Protein AF-0000000080190687 (afdb_homodimer)

InterPro domains:
  IPR006357 HAD-superfamily hydrolase, subfamily IIA [PF13344] (7-103)
  IPR006357 HAD-superfamily hydrolase, subfamily IIA [TIGR01460] (7-230)
  IPR023214 HAD superfamily [G3DSA:3.40.50.1000] (7-250)
  IPR023214 HAD superfamily [G3DSA:3.40.50.1000] (83-181)
  IPR036412 HAD-like superfamily [SSF56784] (1-258)

Nearest PDB structures (foldseek):
  3qgm-assembly1_B  TM=9.287E-01  e=2.758E-26  Archaeoglobus fulgidus
  5gyn-assembly1_A  TM=9.328E-01  e=3.970E-25  Homo sapiens
  2p27-assembly1_A-2  TM=9.318E-01  e=6.938E-25  Homo sapiens
  1vjr-assembly1_A  TM=9.188E-01  e=6.521E-25  Thermotoga maritima
  1pw5-assembly1_A  TM=9.252E-01  e=2.845E-22  Thermotoga maritima

Radius of gyration: 27.16 Å; Cα contacts (8 Å, |Δi|>4): 1246; chains: 2; bounding box: 46×79×62 Å

Secondary structure (DSSP, 8-state):
---SEEEEE-BTTTEETTEEPTTHHHHHHHHHHHSSEEEEEE---SS-HHHHHHHHHHTT----GGGEEEHHHHHHHHHHHH-TTSPEEEES-HHHHHHHHHTT--B-S-GGG-SEEEE---TT-BHHHHHHHHHH--TT-EEEES---SEEE-SSSEEE-HHHHHHHHHHHHT---SEE-STT-HHHHHHHHHHHTS-GGGEEEEES-IIIIIHHHHHHT-EEEEETTSS--HHHHHH-S---SEEESSGGGGGGG--/---SEEEEE-BTTTEETTEEPTTHHHHHHHHHHHSSEEEEEE---SS-HHHHHHHHHHTT----GGGEEEHHHHHHHHHHHH-TTSPEEEES-HHHHHHHHHTT--B-S-GGG-SEEEE---TT-BHHHHHHHHHH--TT-EEEES---SEEEETTEEEE-HHHHHHHHHHHHT---SEE-STT-HHHHHHHHHHHTS-GGGEEEEES-IIIIIHHHHHHT-EEEEETTSS--HHHHHH-S---SEEESSGGGGGGG--

Sequence (518 aa):
MTYRGAVLDLDGTVLRGGDLLPGARTGVAALREHTESVLFLTNNPTRPASDHAERLRDLGIEASADDVLTSADATVAYLRDRHADEPAFAIAESSIVDQLRAGDVSLTDDPGAAGVVVAGYDREFHFRDLQAALDAMDDDTAFVGTDPDRTIPGADGLEPGSGAIVHAVAGVTDREPDAVLGKPSETTARLAADRIGVPPEDCLLVGDRLETDVAMGDRAGMTTALVRTGVDGDDEVDASDRRPDFVLDSLGDVVELLGMTYRGAVLDLDGTVLRGGDLLPGARTGVAALREHTESVLFLTNNPTRPASDHAERLRDLGIEASADDVLTSADATVAYLRDRHADEPAFAIAESSIVDQLRAGDVSLTDDPGAAGVVVAGYDREFHFRDLQAALDAMDDDTAFVGTDPDRTIPGADGLEPGSGAIVHAVAGVTDREPDAVLGKPSETTARLAADRIGVPPEDCLLVGDRLETDVAMGDRAGMTTALVRTGVDGDDEVDASDRRPDFVLDSLGDVVELLG

Solvent-accessible surface area (backbone atoms only — not comparable to full-atom values): 25302 Å² total; per-residue (Å²): 88,86,43,48,27,36,37,30,33,36,78,28,36,34,26,50,93,93,40,74,36,78,38,19,70,59,20,52,51,50,47,56,73,63,24,81,30,66,36,38,40,38,53,55,39,64,54,56,33,54,56,55,14,50,53,34,38,77,72,70,39,88,54,48,39,89,35,33,46,28,3,43,56,34,38,35,52,51,40,54,72,75,38,59,88,31,27,29,23,71,50,46,30,68,56,35,53,49,51,32,48,76,59,70,46,44,69,41,93,46,36,80,65,26,37,25,40,38,26,24,46,37,85,77,42,34,40,66,54,53,39,40,46,52,56,25,53,54,98,79,32,44,34,35,24,30,18,60,44,28,56,37,87,47,95,91,41,77,30,71,23,20,18,15,44,32,32,24,47,22,38,48,59,73,41,76,60,79,42,51,24,8,58,43,23,70,67,33,44,51,51,50,37,62,69,56,68,51,63,38,73,35,23,37,30,39,16,18,35,60,80,26,41,34,43,22,19,55,75,53,46,23,46,21,33,35,22,50,62,31,78,36,43,70,68,51,46,71,72,40,92,63,74,56,79,38,78,34,72,29,42,36,54,49,57,78,54,49,108,86,86,41,47,26,36,38,32,32,35,78,29,35,33,26,52,93,91,40,74,35,79,40,19,69,60,19,53,53,49,47,55,72,62,24,81,29,65,35,37,41,38,53,56,40,64,54,57,33,54,58,53,14,50,52,37,40,77,72,71,39,87,52,48,38,87,33,34,47,29,3,42,56,34,37,36,53,49,39,57,72,75,38,58,90,32,28,28,23,71,50,45,31,68,55,35,53,50,51,34,48,74,59,70,47,46,69,41,94,45,35,80,64,25,36,25,38,37,24,24,47,38,86,78,41,34,40,66,53,52,38,40,45,52,57,24,53,54,96,81,33,44,36,34,23,30,17,62,43,28,57,37,86,45,96,92,42,78,29,71,23,21,19,15,45,30,32,24,48,21,39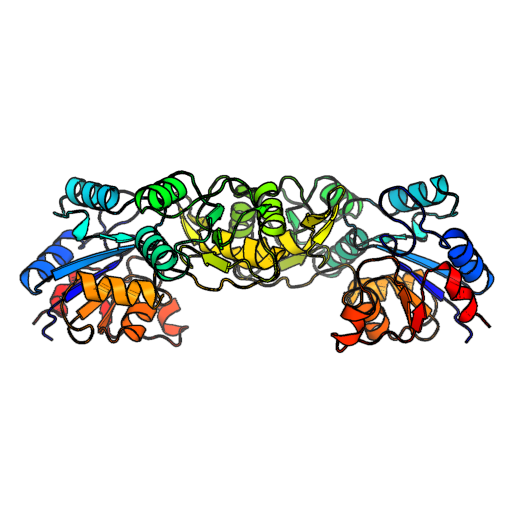,48,59,72,42,76,60,78,42,51,25,8,59,43,23,68,65,35,43,51,52,51,38,63,70,56,68,51,63,40,73,36,22,37,30,39,15,18,36,60,81,27,43,35,43,23,18,54,73,52,45,23,44,21,33,34,22,49,62,32,78,35,43,69,67,51,47,71,74,40,91,63,73,56,79,37,78,33,72,30,40,37,53,50,60,78,52,48,110

Structure (mmCIF, N/CA/C/O backbone):
data_AF-0000000080190687-model_v1
#
loop_
_entity.id
_entity.type
_entity.pdbx_description
1 polymer '4-nitrophenyl phosphatase'
#
loop_
_atom_site.group_PDB
_atom_site.id
_atom_site.type_symbol
_atom_site.label_atom_id
_atom_site.label_alt_id
_atom_site.label_comp_id
_atom_site.label_asym_id
_atom_site.label_entity_id
_atom_site.label_seq_id
_atom_site.pdbx_PDB_ins_code
_atom_site.Cartn_x
_atom_site.Cartn_y
_atom_site.Cartn_z
_atom_site.occupancy
_atom_site.B_iso_or_equiv
_atom_site.auth_seq_id
_atom_site.auth_comp_id
_atom_site.auth_asym_id
_atom_site.auth_atom_id
_atom_site.pdbx_PDB_model_num
ATOM 1 N N . MET A 1 1 ? -9.984 26.359 33.625 1 67.25 1 MET A N 1
ATOM 2 C CA . MET A 1 1 ? -8.555 26.156 33.406 1 67.25 1 MET A CA 1
ATOM 3 C C . MET A 1 1 ? -7.984 27.219 32.5 1 67.25 1 MET A C 1
ATOM 5 O O . MET A 1 1 ? -8.695 27.766 31.641 1 67.25 1 MET A O 1
ATOM 9 N N . THR A 1 2 ? -6.781 27.734 32.875 1 86.69 2 THR A N 1
ATOM 10 C CA . THR A 1 2 ? -6.195 28.797 32.062 1 86.69 2 THR A CA 1
ATOM 11 C C . THR A 1 2 ? -5.168 28.25 31.094 1 86.69 2 THR A C 1
ATOM 13 O O . THR A 1 2 ? -4.262 27.516 31.484 1 86.69 2 THR A O 1
ATOM 16 N N . TYR A 1 3 ? -5.488 28.328 29.859 1 95.44 3 TYR A N 1
ATOM 17 C CA . TYR A 1 3 ? -4.551 27.984 28.797 1 95.44 3 TYR A CA 1
ATOM 18 C C . TYR A 1 3 ? -3.881 29.234 28.234 1 95.44 3 TYR A C 1
ATOM 20 O O . TYR A 1 3 ? -4.512 30.297 28.125 1 95.44 3 TYR A O 1
ATOM 28 N N . ARG A 1 4 ? -2.641 29.109 27.891 1 97.25 4 ARG A N 1
ATOM 29 C CA . ARG A 1 4 ? -1.902 30.234 27.328 1 97.25 4 ARG A CA 1
ATOM 30 C C . ARG A 1 4 ? -1.812 30.141 25.812 1 97.25 4 ARG A C 1
ATOM 32 O O . ARG A 1 4 ? -1.619 31.141 25.125 1 97.25 4 ARG A O 1
ATOM 39 N N . GLY A 1 5 ? -1.911 28.953 25.219 1 97.69 5 GLY A N 1
ATOM 40 C CA . GLY A 1 5 ? -1.905 28.734 23.781 1 97.69 5 GLY A CA 1
ATOM 41 C C . GLY A 1 5 ? -2.959 27.734 23.328 1 97.69 5 GLY A C 1
ATOM 42 O O . GLY A 1 5 ? -3.381 26.875 24.109 1 97.69 5 GLY A O 1
ATOM 43 N N . ALA A 1 6 ? -3.391 27.875 22.078 1 98.38 6 ALA A N 1
ATOM 44 C CA . ALA A 1 6 ? -4.344 26.953 21.5 1 98.38 6 ALA A CA 1
ATOM 45 C C . ALA A 1 6 ? -3.893 26.5 20.109 1 98.38 6 ALA A C 1
ATOM 47 O O . ALA A 1 6 ? -3.43 27.312 19.312 1 98.38 6 ALA A O 1
ATOM 48 N N . VAL A 1 7 ? -3.934 25.234 19.844 1 98.56 7 VAL A N 1
ATOM 49 C CA . VAL A 1 7 ? -3.693 24.641 18.531 1 98.56 7 VAL A CA 1
ATOM 50 C C . VAL A 1 7 ? -4.996 24.062 17.969 1 98.56 7 VAL A C 1
ATOM 52 O O . VAL A 1 7 ? -5.66 23.266 18.625 1 98.56 7 VAL A O 1
ATOM 55 N N . LEU A 1 8 ? -5.34 24.5 16.797 1 98.69 8 LEU A N 1
ATOM 56 C CA . LEU A 1 8 ? -6.633 24.125 16.219 1 98.69 8 LEU A CA 1
ATOM 57 C C . LEU A 1 8 ? -6.449 23.375 14.906 1 98.69 8 LEU A C 1
ATOM 59 O O . LEU A 1 8 ? -5.844 23.906 13.969 1 98.69 8 LEU A O 1
ATOM 63 N N . ASP A 1 9 ? -6.965 22.188 14.859 1 98.06 9 ASP A N 1
ATOM 64 C CA . ASP A 1 9 ? -7.148 21.516 13.57 1 98.06 9 ASP A CA 1
ATOM 65 C C . ASP A 1 9 ? -8.039 22.344 12.648 1 98.06 9 ASP A C 1
ATOM 67 O O . ASP A 1 9 ? -8.844 23.156 13.109 1 98.06 9 ASP A O 1
ATOM 71 N N . LEU A 1 10 ? -7.895 22.172 11.344 1 97 10 LEU A N 1
ATOM 72 C CA . LEU A 1 10 ? -8.703 22.938 10.406 1 97 10 LEU A CA 1
ATOM 73 C C . LEU A 1 10 ? -9.875 22.109 9.898 1 97 10 LEU A C 1
ATOM 75 O O . LEU A 1 10 ? -11.008 22.281 10.359 1 97 10 LEU A O 1
ATOM 79 N N . ASP A 1 11 ? -9.625 21.094 9.078 1 93.25 11 ASP A N 1
ATOM 80 C CA . ASP A 1 11 ? -10.68 20.312 8.445 1 93.25 11 ASP A CA 1
ATOM 81 C C . ASP A 1 11 ? -11.414 19.453 9.477 1 93.25 11 ASP A C 1
ATOM 83 O O . ASP A 1 11 ? -10.797 18.656 10.18 1 93.25 11 ASP A O 1
ATOM 87 N N . GLY A 1 12 ? -12.688 19.656 9.625 1 93.31 12 GLY A N 1
ATOM 88 C CA . GLY A 1 12 ? -13.516 18.922 10.57 1 93.31 12 GLY A CA 1
ATOM 89 C C . GLY A 1 12 ? -13.625 19.594 11.922 1 93.31 12 GLY A C 1
ATOM 90 O O . GLY A 1 12 ? -14.422 19.172 12.766 1 93.31 12 GLY A O 1
ATOM 91 N N . THR A 1 13 ? -12.82 20.656 12.133 1 96.69 13 THR A N 1
ATOM 92 C CA . THR A 1 13 ? -12.805 21.375 13.398 1 96.69 13 THR A CA 1
ATOM 93 C C . THR A 1 13 ? -13.203 22.828 13.195 1 96.69 13 THR A C 1
ATOM 95 O O . THR A 1 13 ? -14.141 23.312 13.82 1 96.69 13 THR A O 1
ATOM 98 N N . VAL A 1 14 ? -12.547 23.484 12.266 1 97.81 14 VAL A N 1
ATOM 99 C CA . VAL A 1 14 ? -12.844 24.891 11.945 1 97.81 14 VAL A CA 1
ATOM 100 C C . VAL A 1 14 ? -13.617 24.953 10.633 1 97.81 14 VAL A C 1
ATOM 102 O O . VAL A 1 14 ? -14.578 25.734 10.516 1 97.81 14 VAL A O 1
ATOM 105 N N . LEU A 1 15 ? -13.188 24.094 9.672 1 95.69 15 LEU A N 1
ATOM 106 C CA . LEU A 1 15 ? -13.703 24.141 8.305 1 95.69 15 LEU A CA 1
ATOM 107 C C . LEU A 1 15 ? -14.273 22.781 7.895 1 95.69 15 LEU A C 1
ATOM 109 O O . LEU A 1 15 ? -13.875 21.75 8.438 1 95.69 15 LEU A O 1
ATOM 113 N N . ARG A 1 16 ? -15.078 22.75 6.91 1 89.88 16 ARG A N 1
ATOM 114 C CA . ARG A 1 16 ? -15.484 21.594 6.105 1 89.88 16 ARG A CA 1
ATOM 115 C C . ARG A 1 16 ? -15.688 22 4.648 1 89.88 16 ARG A C 1
ATOM 117 O O . ARG A 1 16 ? -16.562 22.812 4.336 1 89.88 16 ARG A O 1
ATOM 124 N N . GLY A 1 17 ? -14.781 21.328 3.846 1 84.19 17 GLY A N 1
ATOM 125 C CA . GLY A 1 17 ? -14.789 21.812 2.475 1 84.19 17 GLY A CA 1
ATOM 126 C C . GLY A 1 17 ? -14.43 23.281 2.355 1 84.19 17 GLY A C 1
ATOM 127 O O . GLY A 1 17 ? -13.367 23.703 2.814 1 84.19 17 GLY A O 1
ATOM 128 N N . GLY A 1 18 ? -15.312 24.125 1.905 1 87.94 18 GLY A N 1
ATOM 129 C CA . GLY A 1 18 ? -15.039 25.531 1.698 1 87.94 18 GLY A CA 1
ATOM 130 C C . GLY A 1 18 ? -15.75 26.422 2.701 1 87.94 18 GLY A C 1
ATOM 131 O O . GLY A 1 18 ? -15.656 27.656 2.619 1 87.94 18 GLY A O 1
ATOM 132 N N . ASP A 1 19 ? -16.328 25.828 3.746 1 93.5 19 ASP A N 1
ATOM 133 C CA . ASP A 1 19 ? -17.156 26.609 4.656 1 93.5 19 ASP A CA 1
ATOM 134 C C . ASP A 1 19 ? -16.672 26.469 6.098 1 93.5 19 ASP A C 1
ATOM 136 O O . ASP A 1 19 ? -16.047 25.469 6.453 1 93.5 19 ASP A O 1
ATOM 140 N N . LEU A 1 20 ? -17.047 27.5 6.938 1 96.56 20 LEU A N 1
ATOM 141 C CA . LEU A 1 20 ? -16.828 27.391 8.375 1 96.56 20 LEU A CA 1
ATOM 142 C C . LEU A 1 20 ? -17.844 26.453 9.008 1 96.56 20 LEU A C 1
ATOM 144 O O . LEU A 1 20 ? -19.016 26.438 8.633 1 96.56 20 LEU A O 1
ATOM 148 N N . LEU A 1 21 ? -17.359 25.688 9.922 1 96.25 21 LEU A N 1
ATOM 149 C CA . LEU A 1 21 ? -18.266 24.859 10.695 1 96.25 21 LEU A CA 1
ATOM 150 C C . LEU A 1 21 ? -19.031 25.703 11.719 1 96.25 21 LEU A C 1
ATOM 152 O O . LEU A 1 21 ? -18.531 26.719 12.18 1 96.25 21 LEU A O 1
ATOM 156 N N . PRO A 1 22 ? -20.234 25.25 12.094 1 94.5 22 PRO A N 1
ATOM 157 C CA . PRO A 1 22 ? -20.969 25.984 13.133 1 94.5 22 PRO A CA 1
ATOM 158 C C . PRO A 1 22 ? -20.172 26.125 14.43 1 94.5 22 PRO A C 1
ATOM 160 O O . PRO A 1 22 ? -19.578 25.141 14.898 1 94.5 22 PRO A O 1
ATOM 163 N N . GLY A 1 23 ? -20.078 27.406 14.953 1 96.19 23 GLY A N 1
ATOM 164 C CA . GLY A 1 23 ? -19.391 27.656 16.203 1 96.19 23 GLY A CA 1
ATOM 165 C C . GLY A 1 23 ? -17.922 27.969 16.031 1 96.19 23 GLY A C 1
ATOM 166 O O . GLY A 1 23 ? -17.25 28.406 16.969 1 96.19 23 GLY A O 1
ATOM 167 N N . ALA A 1 24 ? -17.375 27.766 14.812 1 97.56 24 ALA A N 1
ATOM 168 C CA . ALA A 1 24 ? -15.953 27.938 14.57 1 97.56 24 ALA A CA 1
ATOM 169 C C . ALA A 1 24 ? -15.516 29.375 14.828 1 97.56 24 ALA A C 1
ATOM 171 O O . ALA A 1 24 ? -14.523 29.625 15.516 1 97.56 24 ALA A O 1
ATOM 172 N N . ARG A 1 25 ? -16.297 30.312 14.273 1 96.94 25 ARG A N 1
ATOM 173 C CA . ARG A 1 25 ? -15.961 31.734 14.438 1 96.94 25 ARG A CA 1
ATOM 174 C C . ARG A 1 25 ? -15.961 32.125 15.906 1 96.94 25 ARG A C 1
ATOM 176 O O . ARG A 1 25 ? -15.016 32.75 16.391 1 96.94 25 ARG A O 1
ATOM 183 N N . THR A 1 26 ? -17.031 3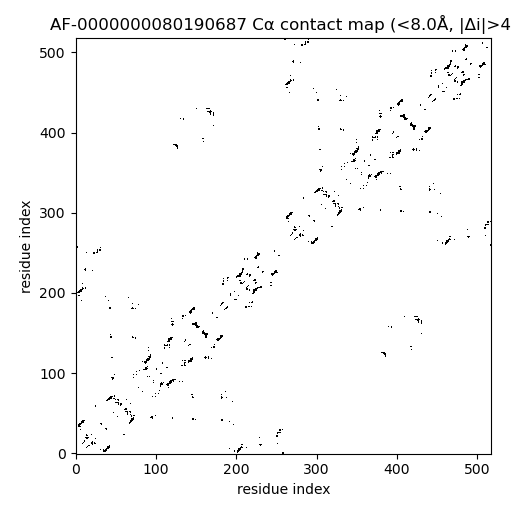1.734 16.609 1 96.69 26 THR A N 1
ATOM 184 C CA . THR A 1 26 ? -17.172 32.062 18.031 1 96.69 26 THR A CA 1
ATOM 185 C C . THR A 1 26 ? -16.062 31.391 18.844 1 96.69 26 THR A C 1
ATOM 187 O O . THR A 1 26 ? -15.508 32 19.766 1 96.69 26 THR A O 1
ATOM 190 N N . GLY A 1 27 ? -15.75 30.156 18.547 1 98.06 27 GLY A N 1
ATOM 191 C CA . GLY A 1 27 ? -14.703 29.438 19.234 1 98.06 27 GLY A CA 1
ATOM 192 C C . GLY A 1 27 ? -13.328 30.047 19.062 1 98.06 27 GLY A C 1
ATOM 193 O O . GLY A 1 27 ? -12.602 30.234 20.031 1 98.06 27 GLY A O 1
ATOM 194 N N . VAL A 1 28 ? -13 30.406 17.797 1 98.5 28 VAL A N 1
ATOM 195 C CA . VAL A 1 28 ? -11.703 31.016 17.516 1 98.5 28 VAL A CA 1
ATOM 196 C C . VAL A 1 28 ? -11.602 32.375 18.234 1 98.5 28 VAL A C 1
ATOM 198 O O . VAL A 1 28 ? -10.57 32.688 18.828 1 98.5 28 VAL A O 1
ATOM 201 N N . ALA A 1 29 ? -12.648 33.125 18.219 1 97.69 29 ALA A N 1
ATOM 202 C CA . ALA A 1 29 ? -12.672 34.438 18.891 1 97.69 29 ALA A CA 1
ATOM 203 C C . ALA A 1 29 ? -12.469 34.281 20.391 1 97.69 29 ALA A C 1
ATOM 205 O O . ALA A 1 29 ? -11.703 35.031 21 1 97.69 29 ALA A O 1
ATOM 206 N N . ALA A 1 30 ? -13.164 33.344 20.953 1 97.5 30 ALA A N 1
ATOM 207 C CA . ALA A 1 30 ? -13.039 33.094 22.375 1 97.5 30 ALA A CA 1
ATOM 208 C C . ALA A 1 30 ? -11.609 32.719 22.75 1 97.5 30 ALA A C 1
ATOM 210 O O . ALA A 1 30 ? -11.07 33.188 23.75 1 97.5 30 ALA A O 1
ATOM 211 N N . LEU A 1 31 ? -10.992 31.844 21.953 1 98.06 31 LEU A N 1
ATOM 212 C CA . LEU A 1 31 ? -9.633 31.406 22.219 1 98.06 31 LEU A CA 1
ATOM 213 C C . LEU A 1 31 ? -8.648 32.562 22.094 1 98.06 31 LEU A C 1
ATOM 215 O O . LEU A 1 31 ? -7.734 32.688 22.922 1 98.06 31 LEU A O 1
ATOM 219 N N . ARG A 1 32 ? -8.852 33.375 21.125 1 97.19 32 ARG A N 1
ATOM 220 C CA . ARG A 1 32 ? -7.957 34.5 20.922 1 97.19 32 ARG A CA 1
ATOM 221 C C . ARG A 1 32 ? -8.078 35.5 22.078 1 97.19 32 ARG A C 1
ATOM 223 O O . ARG A 1 32 ? -7.098 36.156 22.438 1 97.19 32 ARG A O 1
ATOM 230 N N . GLU A 1 33 ? -9.25 35.594 22.609 1 96.12 33 GLU A N 1
ATOM 231 C CA . GLU A 1 33 ? -9.477 36.5 23.734 1 96.12 33 GLU A CA 1
ATOM 232 C C . GLU A 1 33 ? -8.828 35.969 25.016 1 96.12 33 GLU A C 1
ATOM 234 O O . GLU A 1 33 ? -8.414 36.75 25.875 1 96.12 33 GLU A O 1
ATOM 239 N N . HIS A 1 34 ? -8.664 34.719 25.125 1 96.25 34 HIS A N 1
ATOM 240 C CA . HIS A 1 34 ? -8.32 34.125 26.422 1 96.25 34 HIS A CA 1
ATOM 241 C C . HIS A 1 34 ? -6.914 33.531 26.391 1 96.25 34 HIS A C 1
ATOM 243 O O . HIS A 1 34 ? -6.398 33.125 27.438 1 96.25 34 HIS A O 1
ATOM 249 N N . THR A 1 35 ? -6.328 33.406 25.219 1 96.69 35 THR A N 1
ATOM 250 C CA . THR A 1 35 ? -4.984 32.844 25.109 1 96.69 35 THR A CA 1
ATOM 251 C C . THR A 1 35 ? -4.031 33.844 24.469 1 96.69 35 THR A C 1
ATOM 253 O O . THR A 1 35 ? -4.469 34.844 23.922 1 96.69 35 THR A O 1
ATOM 256 N N . GLU A 1 36 ? -2.744 33.562 24.609 1 96.12 36 GLU A N 1
ATOM 257 C CA . GLU A 1 36 ? -1.717 34.438 24.062 1 96.12 36 GLU A CA 1
ATOM 258 C C . GLU A 1 36 ? -1.528 34.219 22.562 1 96.12 36 GLU A C 1
ATOM 260 O O . GLU A 1 36 ? -1.101 35.125 21.844 1 96.12 36 GLU A O 1
ATOM 265 N N . SER A 1 37 ? -1.852 32.969 22.156 1 96.62 37 SER A N 1
ATOM 266 C CA . SER A 1 37 ? -1.566 32.594 20.766 1 96.62 37 SER A CA 1
ATOM 267 C C . SER A 1 37 ? -2.477 31.469 20.312 1 96.62 37 SER A C 1
ATOM 269 O O . SER A 1 37 ? -2.797 30.562 21.094 1 96.62 37 SER A O 1
ATOM 271 N N . VAL A 1 38 ? -2.922 31.578 19.016 1 98.25 38 VAL A N 1
ATOM 272 C CA . VAL A 1 38 ? -3.709 30.531 18.375 1 98.25 38 VAL A CA 1
ATOM 273 C C . VAL A 1 38 ? -3.012 30.078 17.094 1 98.25 38 VAL A C 1
ATOM 275 O O . VAL A 1 38 ? -2.658 30.906 16.234 1 98.25 38 VAL A O 1
ATOM 278 N N . LEU A 1 39 ? -2.777 28.797 16.969 1 98.62 39 LEU A N 1
ATOM 279 C CA . LEU A 1 39 ? -2.146 28.188 15.805 1 98.62 39 LEU A CA 1
AT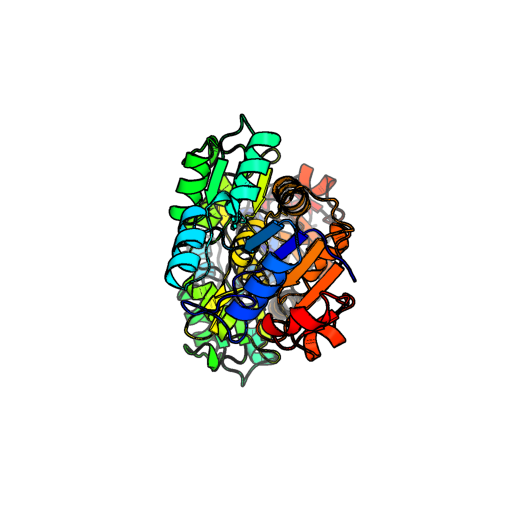OM 280 C C . LEU A 1 39 ? -3.102 27.234 15.109 1 98.62 39 LEU A C 1
ATOM 282 O O . LEU A 1 39 ? -3.719 26.375 15.75 1 98.62 39 LEU A O 1
ATOM 286 N N . PHE A 1 40 ? -3.273 27.438 13.82 1 98.81 40 PHE A N 1
ATOM 287 C CA . PHE A 1 40 ? -4.012 26.484 13.008 1 98.81 40 PHE A CA 1
ATOM 288 C C . PHE A 1 40 ? -3.084 25.406 12.453 1 98.81 40 PHE A C 1
ATOM 290 O O . PHE A 1 40 ? -2.061 25.719 11.844 1 98.81 40 PHE A O 1
ATOM 297 N N . LEU A 1 41 ? -3.418 24.172 12.672 1 98.62 41 LEU A N 1
ATOM 298 C CA . LEU A 1 41 ? -2.578 23.031 12.32 1 98.62 41 LEU A CA 1
ATOM 299 C C . LEU A 1 41 ? -3.322 22.062 11.406 1 98.62 41 LEU A C 1
ATOM 301 O O . LEU A 1 41 ? -4.395 21.562 11.758 1 98.62 41 LEU A O 1
ATOM 305 N N . THR A 1 42 ? -2.809 21.781 10.227 1 97.81 42 THR A N 1
ATOM 306 C CA . THR A 1 42 ? -3.49 20.922 9.266 1 97.81 42 THR A CA 1
ATOM 307 C C . THR A 1 42 ? -2.523 19.891 8.672 1 97.81 42 THR A C 1
ATOM 309 O O . THR A 1 42 ? -1.355 20.203 8.43 1 97.81 42 THR A O 1
ATOM 312 N N . ASN A 1 43 ? -2.959 18.688 8.414 1 97.81 43 ASN A N 1
ATOM 313 C CA . ASN A 1 43 ? -2.186 17.656 7.734 1 97.81 43 ASN A CA 1
ATOM 314 C C . ASN A 1 43 ? -2.23 17.812 6.219 1 97.81 43 ASN A C 1
ATOM 316 O O . ASN A 1 43 ? -1.562 17.078 5.488 1 97.81 43 ASN A O 1
ATOM 320 N N . ASN A 1 44 ? -3 18.797 5.742 1 97.06 44 ASN A N 1
ATOM 321 C CA . ASN A 1 44 ? -3.088 19.031 4.305 1 97.06 44 ASN A CA 1
ATOM 322 C C . ASN A 1 44 ? -1.756 19.516 3.732 1 97.06 44 ASN A C 1
ATOM 324 O O . ASN A 1 44 ? -1.321 20.625 4.008 1 97.06 44 ASN A O 1
ATOM 328 N N . PRO A 1 45 ? -1.2 18.672 2.975 1 98.5 45 PRO A N 1
ATOM 329 C CA . PRO A 1 45 ? 0.114 19.047 2.447 1 98.5 45 PRO A CA 1
ATOM 330 C C . PRO A 1 45 ? 0.025 19.812 1.132 1 98.5 45 PRO A C 1
ATOM 332 O O . PRO A 1 45 ? 1.046 20.266 0.604 1 98.5 45 PRO A O 1
ATOM 335 N N . THR A 1 46 ? -1.142 19.984 0.542 1 97.94 46 THR A N 1
ATOM 336 C CA . THR A 1 46 ? -1.26 20.391 -0.854 1 97.94 46 THR A CA 1
ATOM 337 C C . THR A 1 46 ? -1.334 21.906 -0.97 1 97.94 46 THR A C 1
ATOM 339 O O . THR A 1 46 ? -1.173 22.469 -2.061 1 97.94 46 THR A O 1
ATOM 342 N N . ARG A 1 47 ? -1.576 22.562 0.132 1 97.44 47 ARG A N 1
ATOM 343 C CA . ARG A 1 47 ? -1.668 24.016 0.144 1 97.44 47 ARG A CA 1
ATOM 344 C C . ARG A 1 47 ? -0.675 24.625 1.132 1 97.44 47 ARG A C 1
ATOM 346 O O . ARG A 1 47 ? -0.516 24.125 2.246 1 97.44 47 ARG A O 1
ATOM 353 N N . PRO A 1 48 ? -0.03 25.672 0.722 1 98.44 48 PRO A N 1
ATOM 354 C CA . PRO A 1 48 ? 0.87 26.328 1.672 1 98.44 48 PRO A CA 1
ATOM 355 C C . PRO A 1 48 ? 0.12 27.078 2.777 1 98.44 48 PRO A C 1
ATOM 357 O O . PRO A 1 48 ? -1.064 27.391 2.623 1 98.44 48 PRO A O 1
ATOM 360 N N . ALA A 1 49 ? 0.793 27.406 3.826 1 98.5 49 ALA A N 1
ATOM 361 C CA . ALA A 1 49 ? 0.237 28.109 4.977 1 98.5 49 ALA A CA 1
ATOM 362 C C . ALA A 1 49 ? -0.437 29.406 4.547 1 98.5 49 ALA A C 1
ATOM 364 O O . ALA A 1 49 ? -1.496 29.766 5.07 1 98.5 49 ALA A O 1
ATOM 365 N N . SER A 1 50 ? 0.119 30.109 3.566 1 98.56 50 SER A N 1
ATOM 366 C CA . SER A 1 50 ? -0.421 31.375 3.094 1 98.56 50 SER A CA 1
ATOM 367 C C . SER A 1 50 ? -1.809 31.203 2.488 1 98.56 50 SER A C 1
ATOM 369 O O . SER A 1 50 ? -2.697 32.031 2.701 1 98.56 50 SER A O 1
ATOM 371 N N . ASP A 1 51 ? -1.972 30.109 1.743 1 98.06 51 ASP A N 1
ATOM 372 C CA . ASP A 1 51 ? -3.264 29.844 1.12 1 98.06 51 ASP A CA 1
ATOM 373 C C . ASP A 1 51 ? -4.328 29.531 2.172 1 98.06 51 ASP A C 1
ATOM 375 O O . ASP A 1 51 ? -5.477 29.953 2.041 1 98.06 51 ASP A O 1
ATOM 379 N N . HIS A 1 52 ? -3.979 28.766 3.189 1 98.06 52 HIS A N 1
ATOM 380 C CA . HIS A 1 52 ? -4.902 28.484 4.281 1 98.06 52 HIS A CA 1
ATOM 381 C C . HIS A 1 52 ? -5.289 29.75 5.027 1 98.06 52 HIS A C 1
ATOM 383 O O . HIS A 1 52 ? -6.453 29.938 5.387 1 98.06 52 HIS A O 1
ATOM 389 N N . ALA A 1 53 ? -4.309 30.609 5.281 1 98.44 53 ALA A N 1
ATOM 390 C CA . ALA A 1 53 ? -4.57 31.875 5.953 1 98.44 53 ALA A CA 1
ATOM 391 C C . ALA A 1 53 ? -5.523 32.75 5.133 1 98.44 53 ALA A C 1
ATOM 393 O O . ALA A 1 53 ? -6.449 33.344 5.68 1 98.44 53 ALA A O 1
ATOM 394 N N . GLU A 1 54 ? -5.281 32.781 3.85 1 98.25 54 GLU A N 1
ATOM 395 C CA . GLU A 1 54 ? -6.152 33.531 2.961 1 98.25 54 GLU A CA 1
ATOM 396 C C . GLU A 1 54 ? -7.582 33 3.002 1 98.25 54 GLU A C 1
ATOM 398 O O . GLU A 1 54 ? -8.539 33.781 3.064 1 98.25 54 GLU A O 1
ATOM 403 N N . ARG A 1 55 ? -7.684 31.703 2.963 1 97.25 55 ARG A N 1
ATOM 404 C CA . ARG A 1 55 ? -9 31.078 3.027 1 97.25 55 ARG A CA 1
ATOM 405 C C . ARG A 1 55 ? -9.711 31.438 4.328 1 97.25 55 ARG A C 1
ATOM 407 O O . ARG A 1 55 ? -10.914 31.719 4.324 1 97.25 55 ARG A O 1
ATOM 414 N N . LEU A 1 56 ? -8.992 31.391 5.445 1 98.06 56 LEU A N 1
ATOM 415 C CA . LEU A 1 56 ? -9.555 31.75 6.742 1 98.06 56 LEU A CA 1
ATOM 416 C C . LEU A 1 56 ? -10.023 33.188 6.742 1 98.06 56 LEU A C 1
ATOM 418 O O . LEU A 1 56 ? -11.125 33.5 7.199 1 98.06 56 LEU A O 1
ATOM 422 N N . ARG A 1 57 ? -9.258 34.094 6.176 1 98.06 57 ARG A N 1
ATOM 423 C CA . ARG A 1 57 ? -9.633 35.5 6.109 1 98.06 57 ARG A CA 1
ATOM 424 C C . ARG A 1 57 ? -10.891 35.688 5.266 1 98.06 57 ARG A C 1
ATOM 426 O O . ARG A 1 57 ? -11.766 36.469 5.629 1 98.06 57 ARG A O 1
ATOM 433 N N . ASP A 1 58 ? -10.922 34.969 4.145 1 97.56 58 ASP A N 1
ATOM 434 C CA . ASP A 1 58 ? -12.094 35.062 3.273 1 97.56 58 ASP A CA 1
ATOM 435 C C . ASP A 1 58 ? -13.359 34.625 4.016 1 97.56 58 ASP A C 1
ATOM 437 O O . ASP A 1 58 ? -14.461 35.062 3.68 1 97.56 58 ASP A O 1
ATOM 441 N N . LEU A 1 59 ? -13.148 33.844 5.02 1 97.31 59 LEU A N 1
ATOM 442 C CA . LEU A 1 59 ? -14.289 33.312 5.773 1 97.31 59 LEU A CA 1
ATOM 443 C C . LEU A 1 59 ? -14.5 34.125 7.055 1 97.31 59 LEU A C 1
ATOM 445 O O . LEU A 1 59 ? -15.344 33.75 7.883 1 97.31 59 LEU A O 1
ATOM 449 N N . GLY A 1 60 ? -13.664 35.125 7.266 1 96.75 60 GLY A N 1
ATOM 450 C CA . GLY A 1 60 ? -13.891 36.062 8.367 1 96.75 60 GLY A CA 1
ATOM 451 C C . GLY A 1 60 ? -13.047 35.75 9.586 1 96.75 60 GLY A C 1
ATOM 452 O O . GLY A 1 60 ? -13.289 36.281 10.664 1 96.75 60 GLY A O 1
ATOM 453 N N . ILE A 1 61 ? -12.117 34.906 9.5 1 98.12 61 ILE A N 1
ATOM 454 C CA . ILE A 1 61 ? -11.164 34.594 10.57 1 98.12 61 ILE A CA 1
ATOM 455 C C . ILE A 1 61 ? -9.797 35.188 10.211 1 98.12 61 ILE A C 1
ATOM 457 O O . ILE A 1 61 ? -9.133 34.688 9.281 1 98.12 61 ILE A O 1
ATOM 461 N N . GLU A 1 62 ? -9.445 36.188 10.953 1 97.38 62 GLU A N 1
ATOM 462 C CA . GLU A 1 62 ? -8.141 36.812 10.688 1 97.38 62 GLU A CA 1
ATOM 463 C C . GLU A 1 62 ? -7.012 35.781 10.883 1 97.38 62 GLU A C 1
ATOM 465 O O . GLU A 1 62 ? -7 35.062 11.875 1 97.38 62 GLU A O 1
ATOM 470 N N . ALA A 1 63 ? -6.094 35.75 9.898 1 97.94 63 ALA A N 1
ATOM 471 C CA . ALA A 1 63 ? -4.953 34.812 9.984 1 97.94 63 ALA A CA 1
ATOM 472 C C . ALA A 1 63 ? -3.854 35.219 9.008 1 97.94 63 ALA A C 1
ATOM 474 O O . ALA A 1 63 ? -4.137 35.75 7.922 1 97.94 63 ALA A O 1
ATOM 475 N N . SER A 1 64 ? -2.637 35.094 9.406 1 98.19 64 SER A N 1
ATOM 476 C CA . SER A 1 64 ? -1.469 35.188 8.531 1 98.19 64 SER A CA 1
ATOM 477 C C . SER A 1 64 ? -0.834 33.812 8.328 1 98.19 64 SER A C 1
ATOM 479 O O . SER A 1 64 ? -1.23 32.844 8.969 1 98.19 64 SER A O 1
ATOM 481 N N . ALA A 1 65 ? 0.108 33.719 7.441 1 98.25 65 ALA A N 1
ATOM 482 C CA . ALA A 1 65 ? 0.813 32.469 7.188 1 98.25 65 ALA A CA 1
ATOM 483 C C . ALA A 1 65 ? 1.477 31.953 8.461 1 98.25 65 ALA A C 1
ATOM 485 O O . ALA A 1 65 ? 1.559 30.734 8.672 1 98.25 65 ALA A O 1
ATOM 486 N N . ASP A 1 66 ? 1.895 32.844 9.328 1 97.56 66 ASP A N 1
ATOM 487 C CA . ASP A 1 66 ? 2.588 32.469 10.555 1 97.56 66 ASP A CA 1
ATOM 488 C C . ASP A 1 66 ? 1.636 31.812 11.547 1 97.56 66 ASP A C 1
ATOM 490 O O . ASP A 1 66 ? 2.076 31.172 12.5 1 97.56 66 ASP A O 1
ATOM 494 N N . ASP A 1 67 ? 0.319 31.984 11.32 1 98 67 ASP A N 1
ATOM 495 C CA . ASP A 1 67 ? -0.688 31.406 12.203 1 98 67 ASP A CA 1
ATOM 496 C C . ASP A 1 67 ? -1.058 29.984 11.766 1 98 67 ASP A C 1
ATOM 498 O O . ASP A 1 67 ? -1.914 29.344 12.375 1 98 67 ASP A O 1
ATOM 502 N N . VAL A 1 68 ? -0.433 29.5 10.656 1 98.69 68 VAL A N 1
ATOM 503 C CA . VAL A 1 68 ? -0.807 28.219 10.086 1 98.69 68 VAL A CA 1
ATOM 504 C C . VAL A 1 68 ? 0.431 27.328 9.953 1 98.69 68 VAL A C 1
ATOM 506 O O . VAL A 1 68 ? 1.495 27.812 9.539 1 98.69 68 VAL A O 1
ATOM 509 N N . LEU A 1 69 ? 0.29 26.109 10.367 1 98.69 69 LEU A N 1
ATOM 510 C CA . LEU A 1 69 ? 1.307 25.078 10.188 1 98.69 69 LEU A CA 1
ATOM 511 C C . LEU A 1 69 ? 0.743 23.891 9.422 1 98.69 69 LEU A C 1
ATOM 513 O O . LEU A 1 69 ? -0.334 23.391 9.75 1 98.69 69 LEU A O 1
ATOM 517 N N . THR A 1 70 ? 1.416 23.469 8.344 1 98.75 70 THR A N 1
ATOM 518 C CA . THR A 1 70 ? 0.949 22.375 7.492 1 98.75 70 THR A CA 1
ATOM 519 C C . THR A 1 70 ? 1.903 21.188 7.57 1 98.75 70 THR A C 1
ATOM 521 O O . THR A 1 70 ? 3.02 21.312 8.07 1 98.75 70 THR A O 1
ATOM 524 N N . SER A 1 71 ? 1.42 20.062 7.055 1 98.75 71 SER A N 1
ATOM 525 C CA . SER A 1 71 ? 2.299 18.891 7 1 98.75 71 SER A CA 1
ATOM 526 C C . SER A 1 71 ? 3.438 19.109 6.004 1 98.75 71 SER A C 1
ATOM 528 O O . SER A 1 71 ? 4.527 18.562 6.172 1 98.75 71 SER A O 1
ATOM 530 N N . ALA A 1 72 ? 3.242 19.938 4.98 1 98.81 72 ALA A N 1
ATOM 531 C CA . ALA A 1 72 ? 4.324 20.297 4.07 1 98.81 72 ALA A CA 1
ATOM 532 C C . ALA A 1 72 ? 5.398 21.109 4.781 1 98.81 72 ALA A C 1
ATOM 534 O O . ALA A 1 72 ? 6.594 20.906 4.562 1 98.81 72 ALA A O 1
ATOM 535 N N . ASP A 1 73 ? 4.973 22.062 5.676 1 98.69 73 ASP A N 1
ATOM 536 C CA . ASP A 1 73 ? 5.926 22.797 6.5 1 98.69 73 ASP A CA 1
ATOM 537 C C . ASP A 1 73 ? 6.797 21.844 7.32 1 98.69 73 ASP A C 1
ATOM 539 O O . ASP A 1 73 ? 8.016 22.016 7.387 1 98.69 73 ASP A O 1
ATOM 543 N N . ALA A 1 74 ? 6.137 20.906 7.938 1 98.75 74 ALA A N 1
ATOM 544 C CA . ALA A 1 74 ? 6.84 19.922 8.766 1 98.75 74 ALA A CA 1
ATOM 545 C C . ALA A 1 74 ? 7.805 19.094 7.93 1 98.75 74 ALA A C 1
ATOM 547 O O . ALA A 1 74 ? 8.914 18.781 8.367 1 98.75 74 ALA A O 1
ATOM 548 N N . THR A 1 75 ? 7.395 18.688 6.711 1 98.88 75 THR A N 1
ATOM 549 C CA . THR A 1 75 ? 8.227 17.906 5.809 1 98.88 75 THR A CA 1
ATOM 550 C C . THR A 1 75 ? 9.477 18.688 5.41 1 98.88 75 THR A C 1
ATOM 552 O O . THR A 1 75 ? 10.586 18.156 5.461 1 98.88 75 THR A O 1
ATOM 555 N N . VAL A 1 76 ? 9.297 19.953 5.07 1 98.75 76 VAL A N 1
ATOM 556 C CA . VAL A 1 76 ? 10.414 20.812 4.703 1 98.75 76 VAL A CA 1
ATOM 557 C C . VAL A 1 76 ? 11.391 20.922 5.867 1 98.75 76 VAL A C 1
ATOM 559 O O . VAL A 1 76 ? 12.602 20.734 5.688 1 98.75 76 VAL A O 1
ATOM 562 N N . ALA A 1 77 ? 10.859 21.188 7.055 1 98.56 77 ALA A N 1
ATOM 563 C CA . ALA A 1 77 ? 11.711 21.328 8.234 1 98.56 77 ALA A CA 1
ATOM 564 C C . ALA A 1 77 ? 12.516 20.062 8.492 1 98.56 77 ALA A C 1
ATOM 566 O O . ALA A 1 77 ? 13.711 20.125 8.781 1 98.56 77 ALA A O 1
ATOM 567 N N . TYR A 1 78 ? 11.875 18.922 8.406 1 98.69 78 TYR A N 1
ATOM 568 C CA . TYR A 1 78 ? 12.516 17.625 8.625 1 98.69 78 TYR A CA 1
ATOM 569 C C . TYR A 1 78 ? 13.633 17.391 7.625 1 98.69 78 TYR A C 1
ATOM 571 O O . TYR A 1 78 ? 14.734 16.984 8 1 98.69 78 TYR A O 1
ATOM 579 N N . LEU A 1 79 ? 13.359 17.609 6.332 1 98.62 79 LEU A N 1
ATOM 580 C CA . LEU A 1 79 ? 14.328 17.359 5.27 1 98.62 79 LEU A CA 1
ATOM 581 C C . LEU A 1 79 ? 15.523 18.297 5.391 1 98.62 79 LEU A C 1
ATOM 583 O O . LEU A 1 79 ? 16.672 17.875 5.199 1 98.62 79 LEU A O 1
ATOM 587 N N . ARG A 1 80 ? 15.273 19.547 5.762 1 97.81 80 ARG A N 1
ATOM 588 C CA . ARG A 1 80 ? 16.359 20.5 5.922 1 97.81 80 ARG A CA 1
ATOM 589 C C . ARG A 1 80 ? 17.25 20.125 7.105 1 97.81 80 ARG A C 1
ATOM 591 O O . ARG A 1 80 ? 18.469 20.328 7.059 1 97.81 80 ARG A O 1
ATOM 598 N N . ASP A 1 81 ? 16.672 19.625 8.102 1 97.12 81 ASP A N 1
ATOM 599 C CA . ASP A 1 81 ? 17.391 19.281 9.328 1 97.12 81 ASP A CA 1
ATOM 600 C C . ASP A 1 81 ? 18.172 17.984 9.172 1 97.12 81 ASP A C 1
ATOM 602 O O . ASP A 1 81 ? 19.312 17.891 9.625 1 97.12 81 ASP A O 1
ATOM 606 N N . ARG A 1 82 ? 17.594 17.016 8.484 1 97.25 82 ARG A N 1
ATOM 607 C CA . ARG A 1 82 ? 18.141 15.664 8.562 1 97.25 82 ARG A CA 1
ATOM 608 C C . ARG A 1 82 ? 18.734 15.227 7.227 1 97.25 82 ARG A C 1
ATOM 610 O O . ARG A 1 82 ? 19.516 14.281 7.164 1 97.25 82 ARG A O 1
ATOM 617 N N . HIS A 1 83 ? 18.328 15.898 6.152 1 97.19 83 HIS A N 1
ATOM 618 C CA . HIS A 1 83 ? 18.703 15.438 4.824 1 97.19 83 HIS A CA 1
ATOM 619 C C . HIS A 1 83 ? 19.094 16.609 3.922 1 97.19 83 HIS A C 1
ATOM 621 O O . HIS A 1 83 ? 18.766 16.609 2.732 1 97.19 83 HIS A O 1
ATOM 627 N N . ALA A 1 84 ? 19.688 17.625 4.457 1 95.12 84 ALA A N 1
ATOM 628 C CA . ALA A 1 84 ? 19.969 18.906 3.793 1 95.12 84 ALA A CA 1
ATOM 629 C C . ALA A 1 84 ? 20.734 18.688 2.49 1 95.12 84 ALA A C 1
ATOM 631 O O . ALA A 1 84 ? 20.5 19.391 1.506 1 95.12 84 ALA A O 1
ATOM 632 N N . ASP A 1 85 ? 21.531 17.672 2.326 1 92.75 85 ASP A N 1
ATOM 633 C CA . ASP A 1 85 ? 22.406 17.5 1.17 1 92.75 85 ASP A CA 1
ATOM 634 C C . ASP A 1 85 ? 21.984 16.297 0.322 1 92.75 85 ASP A C 1
ATOM 636 O O . ASP A 1 85 ? 22.734 15.836 -0.54 1 92.75 85 ASP A O 1
ATOM 640 N N . GLU A 1 86 ? 20.859 15.844 0.586 1 96.88 86 GLU A N 1
ATOM 641 C CA . GLU A 1 86 ? 20.359 14.695 -0.156 1 96.88 86 GLU A CA 1
ATOM 642 C C . GLU A 1 86 ? 19.219 15.094 -1.092 1 96.88 86 GLU A C 1
ATOM 644 O O . GLU A 1 86 ? 18.234 15.703 -0.662 1 96.88 86 GLU A O 1
ATOM 649 N N . PRO A 1 87 ? 19.391 14.781 -2.363 1 98 87 PRO A N 1
ATOM 650 C CA . PRO A 1 87 ? 18.297 15.125 -3.289 1 98 87 PRO A CA 1
ATOM 651 C C . PRO A 1 87 ? 17.016 14.352 -3.004 1 98 87 PRO A C 1
ATOM 653 O O . PRO A 1 87 ? 17.047 13.125 -2.885 1 98 87 PRO A O 1
ATOM 656 N N . ALA A 1 88 ? 15.961 15.055 -2.865 1 98.75 88 ALA A N 1
ATOM 657 C CA . ALA A 1 88 ? 14.664 14.445 -2.602 1 98.75 88 ALA A CA 1
ATOM 658 C C . ALA A 1 88 ? 13.922 14.148 -3.904 1 98.75 88 ALA A C 1
ATOM 660 O O . ALA A 1 88 ? 13.859 14.992 -4.797 1 98.75 88 ALA A O 1
ATOM 661 N N . PHE A 1 89 ? 13.453 12.945 -4.082 1 98.88 89 PHE A N 1
ATOM 662 C CA . PHE A 1 89 ? 12.539 12.531 -5.141 1 98.88 89 PHE A CA 1
ATOM 663 C C . PHE A 1 89 ? 11.117 12.43 -4.617 1 98.88 89 PHE A C 1
ATOM 665 O O . PHE A 1 89 ? 10.828 11.609 -3.742 1 98.88 89 PHE A O 1
ATOM 672 N N . ALA A 1 90 ? 10.234 13.266 -5.191 1 98.88 90 ALA A N 1
ATOM 673 C CA . ALA A 1 90 ? 8.891 13.375 -4.641 1 98.88 90 ALA A CA 1
ATOM 674 C C . ALA A 1 90 ? 7.883 12.594 -5.48 1 98.88 90 ALA A C 1
ATOM 676 O O . ALA A 1 90 ? 7.828 12.75 -6.703 1 98.88 90 ALA A O 1
ATOM 677 N N . ILE A 1 91 ? 7.195 11.742 -4.812 1 98.81 91 ILE A N 1
ATOM 678 C CA . ILE A 1 91 ? 5.961 11.156 -5.316 1 98.81 91 ILE A CA 1
ATOM 679 C C . ILE A 1 91 ? 4.758 11.852 -4.688 1 98.81 91 ILE A C 1
ATOM 681 O O . ILE A 1 91 ? 4.254 11.414 -3.652 1 98.81 91 ILE A O 1
ATOM 685 N N . ALA A 1 92 ? 4.344 12.93 -5.25 1 98.81 92 ALA A N 1
ATOM 686 C CA . ALA A 1 92 ? 3.344 13.836 -4.691 1 98.81 92 ALA A CA 1
ATOM 687 C C . ALA A 1 92 ? 2.867 14.844 -5.738 1 98.81 92 ALA A C 1
ATOM 689 O O . ALA A 1 92 ? 3.488 14.992 -6.793 1 98.81 92 ALA A O 1
ATOM 690 N N . GLU A 1 93 ? 1.83 15.492 -5.449 1 98.19 93 GLU A N 1
ATOM 691 C CA . GLU A 1 93 ? 1.296 16.531 -6.32 1 98.19 93 GLU A CA 1
ATOM 692 C C . GLU A 1 93 ? 2.299 17.672 -6.496 1 98.19 93 GLU A C 1
ATOM 694 O O . GLU A 1 93 ? 3.102 17.953 -5.602 1 98.19 93 GLU A O 1
ATOM 699 N N . SER A 1 94 ? 2.139 18.344 -7.676 1 98.25 94 SER A N 1
ATOM 700 C CA . SER A 1 94 ? 3.055 19.438 -8 1 98.25 94 SER A CA 1
ATOM 701 C C . SER A 1 94 ? 3.021 20.516 -6.934 1 98.25 94 SER A C 1
ATOM 703 O O . SER A 1 94 ? 4.039 21.156 -6.656 1 98.25 94 SER A O 1
ATOM 705 N N . SER A 1 95 ? 1.835 20.766 -6.305 1 98.44 95 SER A N 1
ATOM 706 C CA . SER A 1 95 ? 1.719 21.781 -5.27 1 98.44 95 SER A CA 1
ATOM 707 C C . SER A 1 95 ? 2.598 21.453 -4.066 1 98.44 95 SER A C 1
ATOM 709 O O . SER A 1 95 ? 3.145 22.359 -3.428 1 98.44 95 SER A O 1
ATOM 711 N N . ILE A 1 96 ? 2.773 20.203 -3.736 1 98.81 96 ILE A N 1
ATOM 712 C CA . ILE A 1 96 ? 3.646 19.766 -2.65 1 98.81 96 ILE A CA 1
ATOM 713 C C . ILE A 1 96 ? 5.105 19.953 -3.055 1 98.81 96 ILE A C 1
ATOM 715 O O . ILE A 1 96 ? 5.906 20.5 -2.283 1 98.81 96 ILE A O 1
ATOM 719 N N . VAL A 1 97 ? 5.43 19.562 -4.293 1 98.75 97 VAL A N 1
ATOM 720 C CA . VAL A 1 97 ? 6.785 19.703 -4.809 1 98.75 97 VAL A CA 1
ATOM 721 C C . VAL A 1 97 ? 7.191 21.188 -4.801 1 98.75 97 VAL A C 1
ATOM 723 O O . VAL A 1 97 ? 8.32 21.516 -4.434 1 98.75 97 VAL A O 1
ATOM 726 N N . ASP A 1 98 ? 6.273 22.031 -5.195 1 98.69 98 ASP A N 1
ATOM 727 C CA . ASP A 1 98 ? 6.527 23.469 -5.199 1 98.69 98 ASP A CA 1
ATOM 728 C C . ASP A 1 98 ? 6.84 23.984 -3.791 1 98.69 98 ASP A C 1
ATOM 730 O O . ASP A 1 98 ? 7.695 24.844 -3.615 1 98.69 98 ASP A O 1
ATOM 734 N N . GLN A 1 99 ? 6.156 23.516 -2.789 1 98.81 99 GLN A N 1
ATOM 735 C CA . GLN A 1 99 ? 6.398 23.922 -1.408 1 98.81 99 GLN A CA 1
ATOM 736 C C . GLN A 1 99 ? 7.762 23.438 -0.925 1 98.81 99 GLN A C 1
ATOM 738 O O . GLN A 1 99 ? 8.453 24.141 -0.192 1 98.81 99 GLN A O 1
ATOM 743 N N . LEU A 1 100 ? 8.141 22.188 -1.335 1 98.75 100 LEU A N 1
ATOM 744 C CA . LEU A 1 100 ? 9.477 21.703 -1.011 1 98.75 100 LEU A CA 1
ATOM 745 C C . LEU A 1 100 ? 10.547 22.594 -1.621 1 98.75 100 LEU A C 1
ATOM 747 O O . LEU A 1 100 ? 11.523 22.953 -0.954 1 98.75 100 LEU A O 1
ATOM 751 N N . ARG A 1 101 ? 10.258 22.938 -2.852 1 98.25 101 ARG A N 1
ATOM 752 C CA . ARG A 1 101 ? 11.188 23.812 -3.557 1 98.25 101 ARG A CA 1
ATOM 753 C C . ARG A 1 101 ? 11.281 25.172 -2.869 1 98.25 101 ARG A C 1
ATOM 755 O O . ARG A 1 101 ? 12.383 25.688 -2.66 1 98.25 101 ARG A O 1
ATOM 762 N N . ALA A 1 102 ? 10.211 25.75 -2.568 1 98.19 102 ALA A N 1
ATOM 763 C CA . ALA A 1 102 ? 10.164 27.047 -1.899 1 98.19 102 ALA A CA 1
ATOM 764 C C . ALA A 1 102 ? 10.867 26.984 -0.547 1 98.19 102 ALA A C 1
ATOM 766 O O . ALA A 1 102 ? 11.406 28 -0.078 1 98.19 102 ALA A O 1
ATOM 767 N N . GLY A 1 103 ? 10.875 25.828 0.055 1 98 103 GLY A N 1
ATOM 768 C CA . GLY A 1 103 ? 11.531 25.625 1.337 1 98 103 GLY A CA 1
ATOM 769 C C . GLY A 1 103 ? 13.008 25.297 1.209 1 98 103 GLY A C 1
ATOM 770 O O . GLY A 1 103 ? 13.648 24.875 2.178 1 98 103 GLY A O 1
ATOM 771 N N . ASP A 1 104 ? 13.562 25.344 0.038 1 97.44 104 ASP A N 1
ATOM 772 C CA . ASP A 1 104 ? 14.977 25.172 -0.259 1 97.44 104 ASP A CA 1
ATOM 773 C C . ASP A 1 104 ? 15.398 23.719 -0.05 1 97.44 104 ASP A C 1
ATOM 775 O O . ASP A 1 104 ? 16.516 23.453 0.415 1 97.44 104 ASP A O 1
ATOM 779 N N . VAL A 1 105 ? 14.508 22.812 -0.223 1 98.31 105 VAL A N 1
ATOM 780 C CA . VAL A 1 105 ? 14.844 21.391 -0.254 1 98.31 105 VAL A CA 1
ATOM 781 C C . VAL A 1 105 ? 15.469 21.031 -1.6 1 98.31 105 VAL A C 1
ATOM 783 O O . VAL A 1 105 ? 14.984 21.453 -2.65 1 98.31 105 VAL A O 1
ATOM 786 N N . SER A 1 106 ? 16.594 20.312 -1.557 1 97.62 106 SER A N 1
ATOM 787 C CA . SER A 1 106 ? 17.172 19.812 -2.795 1 97.62 106 SER A CA 1
ATOM 788 C C . SER A 1 106 ? 16.281 18.75 -3.439 1 97.62 106 SER A C 1
ATOM 790 O O . SER A 1 106 ? 15.914 17.781 -2.795 1 97.62 106 SER A O 1
ATOM 792 N N . LEU A 1 107 ? 15.961 18.969 -4.73 1 98.31 107 LEU A N 1
ATOM 793 C CA . LEU A 1 107 ? 15.047 18.062 -5.41 1 98.31 107 LEU A CA 1
ATOM 794 C C . LEU A 1 107 ? 15.711 17.422 -6.625 1 98.31 107 LEU A C 1
ATOM 796 O O . LEU A 1 107 ? 16.656 17.984 -7.188 1 98.31 107 LEU A O 1
ATOM 800 N N . THR A 1 108 ? 15.297 16.25 -6.973 1 98.5 108 THR A N 1
ATOM 801 C CA . THR A 1 108 ? 15.703 15.586 -8.211 1 98.5 108 THR A CA 1
ATOM 802 C C . THR A 1 108 ? 14.5 14.945 -8.891 1 98.5 108 THR A C 1
ATOM 804 O O . THR A 1 108 ? 13.57 14.477 -8.227 1 98.5 108 THR A O 1
ATOM 807 N N . ASP A 1 109 ? 14.5 14.945 -10.211 1 97.81 109 ASP A N 1
ATOM 808 C CA . ASP A 1 109 ? 13.477 14.25 -10.984 1 97.81 109 ASP A CA 1
ATOM 809 C C . ASP A 1 109 ? 13.945 12.852 -11.391 1 97.81 109 ASP A C 1
ATOM 811 O O . ASP A 1 109 ? 13.203 12.102 -12.023 1 97.81 109 ASP A O 1
ATOM 815 N N . ASP A 1 110 ? 15.18 12.5 -11.016 1 97.81 110 ASP A N 1
ATOM 816 C CA . ASP A 1 110 ? 15.766 11.195 -11.305 1 97.81 110 ASP A CA 1
ATOM 817 C C . ASP A 1 110 ? 15.695 10.273 -10.086 1 97.81 110 ASP A C 1
ATOM 819 O O . ASP A 1 110 ? 16.438 10.453 -9.117 1 97.81 110 ASP A O 1
ATOM 823 N N . PRO A 1 111 ? 14.836 9.273 -10.172 1 97.5 111 PRO A N 1
ATOM 824 C CA . PRO A 1 111 ? 14.734 8.367 -9.023 1 97.5 111 PRO A CA 1
ATOM 825 C C . PRO A 1 111 ? 16.078 7.766 -8.625 1 97.5 111 PRO A C 1
ATOM 827 O O . PRO A 1 111 ? 16.344 7.551 -7.438 1 97.5 111 PRO A O 1
ATOM 830 N N . GLY A 1 112 ? 16.922 7.484 -9.539 1 95.94 112 GLY A N 1
ATOM 831 C CA . GLY A 1 112 ? 18.219 6.871 -9.266 1 95.94 112 GLY A CA 1
ATOM 832 C C . GLY A 1 112 ? 19.156 7.781 -8.5 1 95.94 112 GLY A C 1
ATOM 833 O O . GLY A 1 112 ? 20.156 7.32 -7.938 1 95.94 112 GLY A O 1
ATOM 834 N N . ALA A 1 113 ? 18.859 9.102 -8.453 1 97.12 113 ALA A N 1
ATOM 835 C CA . ALA A 1 113 ? 19.703 10.078 -7.777 1 97.12 113 ALA A CA 1
ATOM 836 C C . ALA A 1 113 ? 19.156 10.43 -6.402 1 97.12 113 ALA A C 1
ATOM 838 O O . ALA A 1 113 ? 19.734 11.242 -5.676 1 97.12 113 ALA A O 1
ATOM 839 N N . ALA A 1 114 ? 18.078 9.812 -5.988 1 98.12 114 ALA A N 1
ATOM 840 C CA . ALA A 1 114 ? 17.375 10.195 -4.77 1 98.12 114 ALA A CA 1
ATOM 841 C C . ALA A 1 114 ? 18.156 9.781 -3.527 1 98.12 114 ALA A C 1
ATOM 843 O O . ALA A 1 114 ? 18.594 8.641 -3.42 1 98.12 114 ALA A O 1
ATOM 844 N N . GLY A 1 115 ? 18.344 10.688 -2.691 1 98.31 115 GLY A N 1
ATOM 845 C CA . GLY A 1 115 ? 18.781 10.375 -1.341 1 98.31 115 GLY A CA 1
ATOM 846 C C . GLY A 1 115 ? 17.625 10.18 -0.371 1 98.31 115 GLY A C 1
ATOM 847 O O . GLY A 1 115 ? 17.781 9.516 0.654 1 98.31 115 GLY A O 1
ATOM 848 N N . VAL A 1 116 ? 16.5 10.797 -0.689 1 98.69 116 VAL A N 1
ATOM 849 C CA . VAL A 1 116 ? 15.266 10.688 0.083 1 98.69 116 VAL A CA 1
ATOM 850 C C . VAL A 1 116 ? 14.07 10.578 -0.863 1 98.69 116 VAL A C 1
ATOM 852 O O . VAL A 1 116 ? 13.992 11.305 -1.858 1 98.69 116 VAL A O 1
ATOM 855 N N . VAL A 1 117 ? 13.195 9.656 -0.623 1 98.88 117 VAL A N 1
ATOM 856 C CA . VAL A 1 117 ? 11.898 9.609 -1.286 1 98.88 117 VAL A CA 1
ATOM 857 C C . VAL A 1 117 ? 10.836 10.234 -0.389 1 98.88 117 VAL A C 1
ATOM 859 O O . VAL A 1 117 ? 10.719 9.883 0.789 1 98.88 117 VAL A O 1
ATOM 862 N N . VAL A 1 118 ? 10.109 11.203 -0.896 1 98.94 118 VAL A N 1
ATOM 863 C CA . VAL A 1 118 ? 9 11.844 -0.192 1 98.94 118 VAL A CA 1
ATOM 864 C C . VAL A 1 118 ? 7.68 11.445 -0.838 1 98.94 118 VAL A C 1
ATOM 866 O O . VAL A 1 118 ? 7.461 11.688 -2.027 1 98.94 118 VAL A O 1
ATOM 869 N N . ALA A 1 119 ? 6.863 10.805 -0.108 1 98.94 119 ALA A N 1
ATOM 870 C CA . ALA A 1 119 ? 5.551 10.406 -0.612 1 98.94 119 ALA A CA 1
ATOM 871 C C . ALA A 1 119 ? 4.441 11.227 0.038 1 98.94 119 ALA A C 1
ATOM 873 O O . ALA A 1 119 ? 4.43 11.414 1.258 1 98.94 119 ALA A O 1
ATOM 874 N N . GLY A 1 120 ? 3.539 11.758 -0.718 1 98.81 120 GLY A N 1
ATOM 875 C CA . GLY A 1 120 ? 2.387 12.531 -0.277 1 98.81 120 GLY A CA 1
ATOM 876 C C . GLY A 1 120 ? 1.2 12.422 -1.214 1 98.81 120 GLY A C 1
ATOM 877 O O . GLY A 1 120 ? 1.203 11.602 -2.135 1 98.81 120 GLY A O 1
ATOM 878 N N . TYR A 1 121 ? 0.218 13.227 -0.956 1 98.56 121 TYR A N 1
ATOM 879 C CA . TYR A 1 121 ? -1.037 13.227 -1.701 1 98.56 121 TYR A CA 1
ATOM 880 C C . TYR A 1 121 ? -0.79 13.469 -3.186 1 98.56 121 TYR A C 1
ATOM 882 O O . TYR A 1 121 ? -0.013 14.352 -3.555 1 98.56 121 TYR A O 1
ATOM 890 N N . ASP A 1 122 ? -1.433 12.672 -4.062 1 98.5 122 ASP A N 1
ATOM 891 C CA . ASP A 1 122 ? -1.312 12.852 -5.504 1 98.5 122 ASP A CA 1
ATOM 892 C C . ASP A 1 122 ? -2.479 12.188 -6.238 1 98.5 122 ASP A C 1
ATOM 894 O O . ASP A 1 122 ? -2.475 10.977 -6.461 1 98.5 122 ASP A O 1
ATOM 898 N N . ARG A 1 123 ? -3.416 12.984 -6.828 1 97.38 123 ARG A N 1
ATOM 899 C CA . ARG A 1 123 ? -4.574 12.438 -7.535 1 97.38 123 ARG A CA 1
ATOM 900 C C . ARG A 1 123 ? -4.156 11.789 -8.844 1 97.38 123 ARG A C 1
ATOM 902 O O . ARG A 1 123 ? -4.93 11.047 -9.453 1 97.38 123 ARG A O 1
ATOM 909 N N . GLU A 1 124 ? -2.889 12.023 -9.242 1 97.81 124 GLU A N 1
ATOM 910 C CA . GLU A 1 124 ? -2.385 11.438 -10.477 1 97.81 124 GLU A CA 1
ATOM 911 C C . GLU A 1 124 ? -1.487 10.234 -10.195 1 97.81 124 GLU A C 1
ATOM 913 O O . GLU A 1 124 ? -0.804 9.742 -11.094 1 97.81 124 GLU A O 1
ATOM 918 N N . PHE A 1 125 ? -1.416 9.82 -8.961 1 98.44 125 PHE A N 1
ATOM 919 C CA . PHE A 1 125 ? -0.651 8.633 -8.594 1 98.44 125 PHE A CA 1
ATOM 920 C C . PHE A 1 125 ? -0.979 7.469 -9.523 1 98.44 125 PHE A C 1
ATOM 922 O O . PHE A 1 125 ? -2.148 7.211 -9.82 1 98.44 125 PHE A O 1
ATOM 929 N N . HIS A 1 126 ? 0.115 6.762 -9.992 1 97.56 126 HIS A N 1
ATOM 930 C CA . HIS A 1 126 ? -0.037 5.715 -11 1 97.56 126 HIS A CA 1
ATOM 931 C C . HIS A 1 126 ? 1.029 4.637 -10.836 1 97.56 126 HIS A C 1
ATOM 933 O O . HIS A 1 126 ? 1.977 4.805 -10.062 1 97.56 126 HIS A O 1
ATOM 939 N N . PHE A 1 127 ? 0.803 3.486 -11.594 1 98.44 127 PHE A N 1
ATOM 940 C CA . PHE A 1 127 ? 1.731 2.361 -11.609 1 98.44 127 PHE A CA 1
ATOM 941 C C . PHE A 1 127 ? 3.16 2.842 -11.828 1 98.44 127 PHE A C 1
ATOM 943 O O . PHE A 1 127 ? 4.102 2.301 -11.242 1 98.44 127 PHE A O 1
ATOM 950 N N . ARG A 1 128 ? 3.416 3.871 -12.602 1 97.38 128 ARG A N 1
ATOM 951 C CA . ARG A 1 128 ? 4.738 4.414 -12.883 1 97.38 128 ARG A CA 1
ATOM 952 C C . ARG A 1 128 ? 5.371 5.008 -11.625 1 97.38 128 ARG A C 1
ATOM 954 O O . ARG A 1 128 ? 6.594 5.008 -11.484 1 97.38 128 ARG A O 1
ATOM 961 N N . ASP A 1 129 ? 4.527 5.516 -10.719 1 98.5 129 ASP A N 1
ATOM 962 C CA . ASP A 1 129 ? 5.047 6.043 -9.461 1 98.5 129 ASP A CA 1
ATOM 963 C C . ASP A 1 129 ? 5.539 4.918 -8.555 1 98.5 129 ASP A C 1
ATOM 965 O O . ASP A 1 129 ? 6.516 5.09 -7.816 1 98.5 129 ASP A O 1
ATOM 969 N N . LEU A 1 130 ? 4.793 3.727 -8.539 1 98.38 130 LEU A N 1
ATOM 970 C CA . LEU A 1 130 ? 5.297 2.551 -7.84 1 98.38 130 LEU A CA 1
ATOM 971 C C . LEU A 1 130 ? 6.66 2.133 -8.391 1 98.38 130 LEU A C 1
ATOM 973 O O . LEU A 1 130 ? 7.574 1.827 -7.621 1 98.38 130 LEU A O 1
ATOM 977 N N . GLN A 1 131 ? 6.797 2.129 -9.734 1 97.69 131 GLN A N 1
ATOM 978 C CA . GLN A 1 131 ? 8.062 1.802 -10.375 1 97.69 131 GLN A CA 1
ATOM 979 C C . GLN A 1 131 ? 9.156 2.783 -9.961 1 97.69 131 GLN A C 1
ATOM 981 O O . GLN A 1 131 ? 10.281 2.377 -9.664 1 97.69 131 GLN A O 1
ATOM 986 N N . ALA A 1 132 ? 8.781 4.059 -9.977 1 98.06 132 ALA A N 1
ATOM 987 C CA . ALA A 1 132 ? 9.75 5.082 -9.594 1 98.06 132 ALA A CA 1
ATOM 988 C C . ALA A 1 132 ? 10.227 4.879 -8.156 1 98.06 132 ALA A C 1
ATOM 990 O O . ALA A 1 132 ? 11.398 5.109 -7.848 1 98.06 132 ALA A O 1
ATOM 991 N N . ALA A 1 133 ? 9.32 4.496 -7.27 1 98.25 133 ALA A N 1
ATOM 992 C CA . ALA A 1 133 ? 9.688 4.199 -5.887 1 98.25 133 ALA A CA 1
ATOM 993 C C . ALA A 1 133 ? 10.711 3.07 -5.82 1 98.25 133 ALA A C 1
ATOM 995 O O . ALA A 1 133 ? 11.703 3.168 -5.098 1 98.25 133 ALA A O 1
ATOM 996 N N . LEU A 1 134 ? 10.484 1.999 -6.609 1 96.62 134 LEU A N 1
ATOM 997 C CA . LEU A 1 134 ? 11.414 0.875 -6.66 1 96.62 134 LEU A CA 1
ATOM 998 C C . LEU A 1 134 ? 12.781 1.323 -7.16 1 96.62 134 LEU A C 1
ATOM 1000 O O . LEU A 1 134 ? 13.812 0.907 -6.621 1 96.62 134 LEU A O 1
ATOM 1004 N N . ASP A 1 135 ? 12.742 2.174 -8.133 1 96.62 135 ASP A N 1
ATOM 1005 C CA . ASP A 1 135 ? 13.977 2.641 -8.75 1 96.62 135 ASP A CA 1
ATOM 1006 C C . ASP A 1 135 ? 14.758 3.551 -7.805 1 96.62 135 ASP A C 1
ATOM 1008 O O . ASP A 1 135 ? 15.992 3.605 -7.859 1 96.62 135 ASP A O 1
ATOM 1012 N N . ALA A 1 136 ? 14.031 4.25 -6.98 1 97.5 136 ALA A N 1
ATOM 1013 C CA . ALA A 1 136 ? 14.641 5.277 -6.137 1 97.5 136 ALA A CA 1
ATOM 1014 C C . ALA A 1 136 ? 15.195 4.672 -4.852 1 97.5 136 ALA A C 1
ATOM 1016 O O . ALA A 1 136 ? 16.172 5.18 -4.289 1 97.5 136 ALA A O 1
ATOM 1017 N N . MET A 1 137 ? 14.539 3.627 -4.402 1 95.31 137 MET A N 1
ATOM 1018 C CA . MET A 1 137 ? 14.805 3.172 -3.041 1 95.31 137 MET A CA 1
ATOM 1019 C C . MET A 1 137 ? 15.906 2.119 -3.025 1 95.31 137 MET A C 1
ATOM 1021 O O . MET A 1 137 ? 15.75 1.04 -3.6 1 95.31 137 MET A O 1
ATOM 1025 N N . ASP A 1 138 ? 16.938 2.375 -2.5 1 90.19 138 ASP A N 1
ATOM 1026 C CA . ASP A 1 138 ? 17.984 1.413 -2.172 1 90.19 138 ASP A CA 1
ATOM 1027 C C . ASP A 1 138 ? 18.25 1.369 -0.667 1 90.19 138 ASP A C 1
ATOM 1029 O O . ASP A 1 138 ? 17.453 1.907 0.116 1 90.19 138 ASP A O 1
ATOM 1033 N N . ASP A 1 139 ? 19.234 0.686 -0.168 1 88.5 139 ASP A N 1
ATOM 1034 C CA . ASP A 1 139 ? 19.469 0.444 1.252 1 88.5 139 ASP A CA 1
ATOM 1035 C C . ASP A 1 139 ? 19.75 1.749 1.992 1 88.5 139 ASP A C 1
ATOM 1037 O O . ASP A 1 139 ? 19.5 1.857 3.193 1 88.5 139 ASP A O 1
ATOM 1041 N N . ASP A 1 140 ? 20.156 2.777 1.264 1 93.31 140 ASP A N 1
ATOM 1042 C CA . ASP A 1 140 ? 20.609 3.998 1.925 1 93.31 140 ASP A CA 1
ATOM 1043 C C . ASP A 1 140 ? 19.594 5.129 1.741 1 93.31 140 ASP A C 1
ATOM 1045 O O . ASP A 1 140 ? 19.734 6.195 2.34 1 93.31 140 ASP A O 1
ATOM 1049 N N . THR A 1 141 ? 18.625 4.934 0.896 1 97.56 141 THR A N 1
ATOM 1050 C CA . THR A 1 141 ? 17.672 5.988 0.587 1 97.56 141 THR A CA 1
ATOM 1051 C C . THR A 1 141 ? 16.641 6.137 1.715 1 97.56 141 THR A C 1
ATOM 1053 O O . THR A 1 141 ? 16.031 5.16 2.137 1 97.56 141 THR A O 1
ATOM 1056 N N . ALA A 1 142 ? 16.453 7.305 2.254 1 98.44 142 ALA A N 1
ATOM 1057 C CA . ALA A 1 142 ? 15.43 7.555 3.273 1 98.44 142 ALA A CA 1
ATOM 1058 C C . ALA A 1 142 ? 14.039 7.613 2.656 1 98.44 142 ALA A C 1
ATOM 1060 O O . ALA A 1 142 ? 13.891 7.883 1.462 1 98.44 142 ALA A O 1
ATOM 1061 N N . PHE A 1 143 ? 13.086 7.32 3.365 1 98.81 143 PHE A N 1
ATOM 1062 C CA . PHE A 1 143 ? 11.68 7.332 2.957 1 98.81 143 PHE A CA 1
ATOM 1063 C C . PHE A 1 143 ? 10.836 8.125 3.945 1 98.81 143 PHE A C 1
ATOM 1065 O O . PHE A 1 143 ? 10.75 7.77 5.121 1 98.81 143 PHE A O 1
ATOM 1072 N N . VAL A 1 144 ? 10.219 9.227 3.465 1 98.81 144 VAL A N 1
ATOM 1073 C CA . VAL A 1 144 ? 9.461 10.148 4.305 1 98.81 144 VAL A CA 1
ATOM 1074 C C . VAL A 1 144 ? 8.047 10.312 3.756 1 98.81 144 VAL A C 1
ATOM 1076 O O . VAL A 1 144 ? 7.859 10.438 2.543 1 98.81 144 VAL A O 1
ATOM 1079 N N . GLY A 1 145 ? 7.035 10.219 4.57 1 98.88 145 GLY A N 1
ATOM 1080 C CA . GLY A 1 145 ? 5.668 10.586 4.227 1 98.88 145 GLY A CA 1
ATOM 1081 C C . GLY A 1 145 ? 5.273 11.953 4.734 1 98.88 145 GLY A C 1
ATOM 1082 O O . GLY A 1 145 ? 5.668 12.359 5.832 1 98.88 145 GLY A O 1
ATOM 1083 N N . THR A 1 146 ? 4.391 12.617 4.004 1 98.88 146 THR A N 1
ATOM 1084 C CA . THR A 1 146 ? 4.035 13.977 4.391 1 98.88 146 THR A CA 1
ATOM 1085 C C . THR A 1 146 ? 3.066 13.969 5.57 1 98.88 146 THR A C 1
ATOM 1087 O O . THR A 1 146 ? 3.084 14.883 6.398 1 98.88 146 THR A O 1
ATOM 1090 N N . ASP A 1 147 ? 2.186 13.125 5.641 1 98.56 147 ASP A N 1
ATOM 1091 C CA . ASP A 1 147 ? 1.225 12.953 6.727 1 98.56 147 ASP A CA 1
ATOM 1092 C C . ASP A 1 147 ? 0.601 11.555 6.691 1 98.56 147 ASP A C 1
ATOM 1094 O O . ASP A 1 147 ? 0.702 10.852 5.688 1 98.56 147 ASP A O 1
ATOM 1098 N N . PRO A 1 148 ? 0.001 11.117 7.746 1 97.75 148 PRO A N 1
ATOM 1099 C CA . PRO A 1 148 ? -0.423 9.719 7.836 1 97.75 148 PRO A CA 1
ATOM 1100 C C . PRO A 1 148 ? -1.873 9.508 7.402 1 97.75 148 PRO A C 1
ATOM 1102 O O . PRO A 1 148 ? -2.369 8.383 7.41 1 97.75 148 PRO A O 1
ATOM 1105 N N . ASP A 1 149 ? -2.564 10.523 6.977 1 95.69 149 ASP A N 1
ATOM 1106 C CA . ASP A 1 149 ? -4 10.414 6.727 1 95.69 149 ASP A CA 1
ATOM 1107 C C . ASP A 1 149 ? -4.285 9.469 5.57 1 95.69 149 ASP A C 1
ATOM 1109 O O . ASP A 1 149 ? -4.082 9.82 4.406 1 95.69 149 ASP A O 1
ATOM 1113 N N . ARG A 1 150 ? -4.828 8.383 5.879 1 95.25 150 ARG A N 1
ATOM 1114 C CA . ARG A 1 150 ? -5.105 7.367 4.863 1 95.25 150 ARG A CA 1
ATOM 1115 C C . ARG A 1 150 ? -6.215 7.828 3.924 1 95.25 150 ARG A C 1
ATOM 1117 O O . ARG A 1 150 ? -6.16 7.57 2.719 1 95.25 150 ARG A O 1
ATOM 1124 N N . THR A 1 151 ? -7.227 8.414 4.57 1 93.06 151 THR A N 1
ATOM 1125 C CA . THR A 1 151 ? -8.344 8.984 3.82 1 93.06 151 THR A CA 1
ATOM 1126 C C . THR A 1 151 ? -8.578 10.438 4.227 1 93.06 151 THR A C 1
ATOM 1128 O O . THR A 1 151 ? -8.164 10.859 5.309 1 93.06 151 THR A O 1
ATOM 1131 N N . ILE A 1 152 ? -9.172 11.172 3.355 1 90.38 152 ILE A N 1
ATOM 1132 C CA . ILE A 1 152 ? -9.586 12.547 3.596 1 90.38 152 ILE A CA 1
ATOM 1133 C C . ILE A 1 152 ? -11.023 12.742 3.119 1 90.38 152 ILE A C 1
ATOM 1135 O O . ILE A 1 152 ? -11.539 11.945 2.328 1 90.38 152 ILE A O 1
ATOM 1139 N N . PRO A 1 153 ? -11.641 13.672 3.662 1 83.44 153 PRO A N 1
ATOM 1140 C CA . PRO A 1 153 ? -13 13.945 3.188 1 83.44 153 PRO A CA 1
ATOM 1141 C C . PRO A 1 153 ? -13.031 14.469 1.753 1 83.44 153 PRO A C 1
ATOM 1143 O O . PRO A 1 153 ? -12.281 15.383 1.408 1 83.44 153 PRO A O 1
ATOM 1146 N N . GLY A 1 154 ? -13.844 13.828 0.944 1 80.94 154 GLY A N 1
ATOM 1147 C CA . GLY A 1 154 ? -14.094 14.305 -0.408 1 80.94 154 GLY A CA 1
ATOM 1148 C C . GLY A 1 154 ? -15.531 14.734 -0.631 1 80.94 154 GLY A C 1
ATOM 1149 O O . GLY A 1 154 ? -16.328 14.797 0.313 1 80.94 154 GLY A O 1
ATOM 1150 N N . ALA A 1 155 ? -15.93 15.148 -1.81 1 77.31 155 ALA A N 1
ATOM 1151 C CA . ALA A 1 155 ? -17.266 15.633 -2.154 1 77.31 155 ALA A CA 1
ATOM 1152 C C . ALA A 1 155 ? -18.312 14.531 -1.995 1 77.31 155 ALA A C 1
ATOM 1154 O O . ALA A 1 155 ? -19.422 14.789 -1.536 1 77.31 155 ALA A O 1
ATOM 1155 N N . ASP A 1 156 ? -17.922 13.281 -2.318 1 80.69 156 ASP A N 1
ATOM 1156 C CA . ASP A 1 156 ? -18.875 12.18 -2.357 1 80.69 156 ASP A CA 1
ATOM 1157 C C . ASP A 1 156 ? -18.562 11.148 -1.279 1 80.69 156 ASP A C 1
ATOM 1159 O O . ASP A 1 156 ? -19.078 10.023 -1.324 1 80.69 156 ASP A O 1
ATOM 1163 N N . GLY A 1 157 ? -17.703 11.539 -0.362 1 81.06 157 GLY A N 1
ATOM 1164 C CA . GLY A 1 157 ? -17.281 10.602 0.665 1 81.06 157 GLY A CA 1
ATOM 1165 C C . GLY A 1 157 ? -15.773 10.625 0.911 1 81.06 157 GLY A C 1
ATOM 1166 O O . GLY A 1 157 ? -15.117 11.641 0.661 1 81.06 157 GLY A O 1
ATOM 1167 N N . LEU A 1 158 ? -15.297 9.523 1.356 1 88.5 158 LEU A N 1
ATOM 1168 C CA . LEU A 1 158 ? -13.875 9.461 1.678 1 88.5 158 LEU A CA 1
ATOM 1169 C C . LEU A 1 158 ? -13.039 9.281 0.414 1 88.5 158 LEU A C 1
ATOM 1171 O O . LEU A 1 158 ? -13.438 8.555 -0.5 1 88.5 158 LEU A O 1
ATOM 1175 N N . GLU A 1 159 ? -12.031 9.969 0.382 1 94.19 159 GLU A N 1
ATOM 1176 C CA . GLU A 1 159 ? -11.031 9.891 -0.685 1 94.19 159 GLU A CA 1
ATOM 1177 C C . GLU A 1 159 ? -9.672 9.461 -0.141 1 94.19 159 GLU A C 1
ATOM 1179 O O . GLU A 1 159 ? -9.352 9.727 1.017 1 94.19 159 GLU A O 1
ATOM 1184 N N . PRO A 1 160 ? -8.859 8.758 -1.013 1 97.31 160 PRO A N 1
ATOM 1185 C CA . PRO A 1 160 ? -7.508 8.43 -0.552 1 97.31 160 PRO A CA 1
ATOM 1186 C C . PRO A 1 160 ? -6.703 9.664 -0.161 1 97.31 160 PRO A C 1
ATOM 1188 O O . PRO A 1 160 ? -6.797 10.703 -0.82 1 97.31 160 PRO A O 1
ATOM 1191 N N . GLY A 1 161 ? -5.988 9.57 0.904 1 97.56 161 GLY A N 1
ATOM 1192 C CA . GLY A 1 161 ? -5.117 10.648 1.343 1 97.56 161 GLY A CA 1
ATOM 1193 C C . GLY A 1 161 ? -3.645 10.344 1.149 1 97.56 161 GLY A C 1
ATOM 1194 O O . GLY A 1 161 ? -3.289 9.406 0.436 1 97.56 161 GLY A O 1
ATOM 1195 N N . SER A 1 162 ? -2.783 11.172 1.755 1 98.5 162 SER A N 1
ATOM 1196 C CA . SER A 1 162 ? -1.339 10.984 1.674 1 98.5 162 SER A CA 1
ATOM 1197 C C . SER A 1 162 ? -0.926 9.617 2.207 1 98.5 162 SER A C 1
ATOM 1199 O O . SER A 1 162 ? -0.039 8.969 1.646 1 98.5 162 SER A O 1
ATOM 1201 N N . GLY A 1 163 ? -1.554 9.25 3.293 1 98.25 163 GLY A N 1
ATOM 1202 C CA . GLY A 1 163 ? -1.225 7.98 3.916 1 98.25 163 GLY A CA 1
ATOM 1203 C C . GLY A 1 163 ? -1.421 6.793 2.99 1 98.25 163 GLY A C 1
ATOM 1204 O O . GLY A 1 163 ? -0.681 5.812 3.068 1 98.25 163 GLY A O 1
ATOM 1205 N N . ALA A 1 164 ? -2.449 6.883 2.152 1 98.12 164 ALA A N 1
ATOM 1206 C CA . ALA A 1 164 ? -2.686 5.816 1.181 1 98.12 164 ALA A CA 1
ATOM 1207 C C . ALA A 1 164 ? -1.492 5.656 0.242 1 98.12 164 ALA A C 1
ATOM 1209 O O . ALA A 1 164 ? -1.053 4.535 -0.026 1 98.12 164 ALA A O 1
ATOM 1210 N N . ILE A 1 165 ? -0.952 6.762 -0.235 1 98.75 165 ILE A N 1
ATOM 1211 C CA . ILE A 1 165 ? 0.177 6.754 -1.158 1 98.75 165 ILE A CA 1
ATOM 1212 C C . ILE A 1 165 ? 1.439 6.305 -0.426 1 98.75 165 ILE A C 1
ATOM 1214 O O . ILE A 1 165 ? 2.223 5.508 -0.953 1 98.75 165 ILE A O 1
ATOM 1218 N N . VAL A 1 166 ? 1.58 6.75 0.778 1 98.81 166 VAL A N 1
ATOM 1219 C CA . VAL A 1 166 ? 2.709 6.34 1.608 1 98.81 166 VAL A CA 1
ATOM 1220 C C . VAL A 1 166 ? 2.686 4.828 1.802 1 98.81 166 VAL A C 1
ATOM 1222 O O . VAL A 1 166 ? 3.711 4.16 1.656 1 98.81 166 VAL A O 1
ATOM 1225 N N . HIS A 1 167 ? 1.543 4.301 2.094 1 98.31 167 HIS A N 1
ATOM 1226 C CA . HIS A 1 167 ? 1.407 2.861 2.293 1 98.31 167 HIS A CA 1
ATOM 1227 C C . HIS A 1 167 ? 1.695 2.098 1.004 1 98.31 167 HIS A C 1
ATOM 1229 O O . HIS A 1 167 ? 2.279 1.012 1.038 1 98.31 167 HIS A O 1
ATOM 1235 N N . ALA A 1 168 ? 1.203 2.613 -0.112 1 98.5 168 ALA A N 1
ATOM 1236 C CA . ALA A 1 168 ? 1.466 1.971 -1.397 1 98.5 168 ALA A CA 1
ATOM 1237 C C . ALA A 1 168 ? 2.965 1.887 -1.672 1 98.5 168 ALA A C 1
ATOM 1239 O O . ALA A 1 168 ? 3.471 0.836 -2.074 1 98.5 168 ALA A O 1
ATOM 1240 N N . VAL A 1 169 ? 3.672 2.988 -1.431 1 98.62 169 VAL A N 1
ATOM 1241 C CA . VAL A 1 169 ? 5.117 3.033 -1.63 1 98.62 169 VAL A CA 1
ATOM 1242 C C . VAL A 1 169 ? 5.801 2.066 -0.669 1 98.62 169 VAL A C 1
ATOM 1244 O O . VAL A 1 169 ? 6.691 1.312 -1.068 1 98.62 169 VAL A O 1
ATOM 1247 N N . ALA A 1 170 ? 5.375 2.076 0.616 1 98.25 170 ALA A N 1
ATOM 1248 C CA . ALA A 1 170 ? 5.922 1.144 1.598 1 98.25 170 ALA A CA 1
ATOM 1249 C C . ALA A 1 170 ? 5.719 -0.302 1.152 1 98.25 170 ALA A C 1
ATOM 1251 O O . ALA A 1 170 ? 6.617 -1.134 1.294 1 98.25 170 ALA A O 1
ATOM 1252 N N . GLY A 1 171 ? 4.594 -0.541 0.636 1 96.38 171 GLY A N 1
ATOM 1253 C CA . GLY A 1 171 ? 4.238 -1.889 0.225 1 96.38 171 GLY A CA 1
ATOM 1254 C C . GLY A 1 171 ? 5.105 -2.418 -0.902 1 96.38 171 GLY A C 1
ATOM 1255 O O . GLY A 1 171 ? 5.574 -3.557 -0.848 1 96.38 171 GLY A O 1
ATOM 1256 N N . VAL A 1 172 ? 5.348 -1.595 -1.922 1 97.25 172 VAL A N 1
ATOM 1257 C CA . VAL A 1 172 ? 6.07 -2.084 -3.092 1 97.25 172 VAL A CA 1
ATOM 1258 C C . VAL A 1 172 ? 7.562 -2.15 -2.783 1 97.25 172 VAL A C 1
ATOM 1260 O O . VAL A 1 172 ? 8.273 -3.012 -3.309 1 97.25 172 VAL A O 1
ATOM 1263 N N . THR A 1 173 ? 8.055 -1.312 -1.905 1 96.88 173 THR A N 1
ATOM 1264 C CA . THR A 1 173 ? 9.477 -1.251 -1.606 1 96.88 173 THR A CA 1
ATOM 1265 C C . THR A 1 173 ? 9.82 -2.139 -0.413 1 96.88 173 THR A C 1
ATOM 1267 O O . THR A 1 173 ? 10.992 -2.381 -0.13 1 96.88 173 THR A O 1
ATOM 1270 N N . ASP A 1 174 ? 8.773 -2.58 0.281 1 94.5 174 ASP A N 1
ATOM 1271 C CA . ASP A 1 174 ? 8.938 -3.367 1.498 1 94.5 174 ASP A CA 1
ATOM 1272 C C . ASP A 1 174 ? 9.766 -2.613 2.535 1 94.5 174 ASP A C 1
ATOM 1274 O O . ASP A 1 174 ? 10.688 -3.174 3.123 1 94.5 174 ASP A O 1
ATOM 1278 N N . ARG A 1 175 ? 9.453 -1.344 2.615 1 96.06 175 ARG A N 1
ATOM 1279 C CA . ARG A 1 175 ? 10.125 -0.454 3.557 1 96.06 175 ARG A CA 1
ATOM 1280 C C . ARG A 1 175 ? 9.133 0.503 4.207 1 96.06 175 ARG A C 1
ATOM 1282 O O . ARG A 1 175 ? 8.352 1.159 3.518 1 96.06 175 ARG A O 1
ATOM 1289 N N . GLU A 1 176 ? 9.102 0.482 5.508 1 97.44 176 GLU A N 1
ATOM 1290 C CA . GLU A 1 176 ? 8.305 1.487 6.207 1 97.44 176 GLU A CA 1
ATOM 1291 C C . GLU A 1 176 ? 8.977 2.857 6.148 1 97.44 176 GLU A C 1
ATOM 1293 O O . GLU A 1 176 ? 10.203 2.951 6.074 1 97.44 176 GLU A O 1
ATOM 1298 N N . PRO A 1 177 ? 8.211 3.889 6.125 1 98.44 177 PRO A N 1
ATOM 1299 C CA . PRO A 1 177 ? 8.844 5.211 6.145 1 98.44 177 PRO A CA 1
ATOM 1300 C C . PRO A 1 177 ? 9.68 5.445 7.398 1 98.44 177 PRO A C 1
ATOM 1302 O O . PRO A 1 177 ? 9.328 4.969 8.484 1 98.44 177 PRO A O 1
ATOM 1305 N N . ASP A 1 178 ? 10.781 6.133 7.191 1 98.31 178 ASP A N 1
ATOM 1306 C CA . ASP A 1 178 ? 11.625 6.527 8.312 1 98.31 178 ASP A CA 1
ATOM 1307 C C . ASP A 1 178 ? 10.93 7.566 9.188 1 98.31 178 ASP A C 1
ATOM 1309 O O . ASP A 1 178 ? 11.195 7.648 10.391 1 98.31 178 ASP A O 1
ATOM 1313 N N . ALA A 1 179 ? 10.078 8.336 8.555 1 98.38 179 ALA A N 1
ATOM 1314 C CA . ALA A 1 179 ? 9.289 9.352 9.234 1 98.38 179 ALA A CA 1
ATOM 1315 C C . ALA A 1 179 ? 8.008 9.664 8.453 1 98.38 179 ALA A C 1
ATOM 1317 O O . ALA A 1 179 ? 8.016 9.672 7.223 1 98.38 179 ALA A O 1
ATOM 1318 N N . VAL A 1 180 ? 6.965 9.812 9.094 1 98.75 180 VAL A N 1
ATOM 1319 C CA . VAL A 1 180 ? 5.73 10.383 8.562 1 98.75 180 VAL A CA 1
ATOM 1320 C C . VAL A 1 180 ? 5.41 11.695 9.281 1 98.75 180 VAL A C 1
ATOM 1322 O O . VAL A 1 180 ? 5.238 11.711 10.5 1 98.75 180 VAL A O 1
ATOM 1325 N N . LEU A 1 181 ? 5.344 12.648 8.5 1 98.44 181 LEU A N 1
ATOM 1326 C CA . LEU A 1 181 ? 5.281 13.977 9.094 1 98.44 181 LEU A CA 1
ATOM 1327 C C . LEU A 1 181 ? 3.834 14.406 9.312 1 98.44 181 LEU A C 1
ATOM 1329 O O . LEU A 1 181 ? 2.939 13.562 9.414 1 98.44 181 LEU A O 1
ATOM 1333 N N . GLY A 1 182 ? 3.475 15.578 9.477 1 98.06 182 GLY A N 1
ATOM 1334 C CA . GLY A 1 182 ? 2.16 15.992 9.938 1 98.06 182 GLY A CA 1
ATOM 1335 C C . GLY A 1 182 ? 1.817 15.477 11.32 1 98.06 182 GLY A C 1
ATOM 1336 O O . GLY A 1 182 ? 2.666 14.898 12 1 98.06 182 GLY A O 1
ATOM 1337 N N . LYS A 1 183 ? 0.537 15.781 11.758 1 98.12 183 LYS A N 1
ATOM 1338 C CA . LYS A 1 183 ? 0.033 15.219 13.008 1 98.12 183 LYS A CA 1
ATOM 1339 C C . LYS A 1 183 ? -0.039 13.695 12.938 1 98.12 183 LYS A C 1
ATOM 1341 O O . LYS A 1 183 ? -0.472 13.141 11.93 1 98.12 183 LYS A O 1
ATOM 1346 N N . PRO A 1 184 ? 0.507 13.047 13.977 1 97.69 184 PRO A N 1
ATOM 1347 C CA . PRO A 1 184 ? 0.939 13.469 15.312 1 97.69 184 PRO A CA 1
ATOM 1348 C C . PRO A 1 184 ? 2.457 13.438 15.477 1 97.69 184 PRO A C 1
ATOM 1350 O O . PRO A 1 184 ? 2.959 13.133 16.562 1 97.69 184 PRO A O 1
ATOM 1353 N N . SER A 1 185 ? 3.223 13.648 14.453 1 97.75 185 SER A N 1
ATOM 1354 C CA . SER A 1 185 ? 4.668 13.453 14.477 1 97.75 185 SER A CA 1
ATOM 1355 C C . SER A 1 185 ? 5.328 14.32 15.539 1 97.75 185 SER A C 1
ATOM 1357 O O . SER A 1 185 ? 4.809 15.383 15.891 1 97.75 185 SER A O 1
ATOM 1359 N N . GLU A 1 186 ? 6.461 13.875 16 1 95.62 186 GLU A N 1
ATOM 1360 C CA . GLU A 1 186 ? 7.266 14.656 16.938 1 95.62 186 GLU A CA 1
ATOM 1361 C C . GLU A 1 186 ? 7.742 15.953 16.281 1 95.62 186 GLU A C 1
ATOM 1363 O O . GLU A 1 186 ? 7.812 17 16.953 1 95.62 186 GLU A O 1
ATOM 1368 N N . THR A 1 187 ? 8.086 15.859 15.031 1 96.94 187 THR A N 1
ATOM 1369 C CA . THR A 1 187 ? 8.516 17.047 14.289 1 96.94 187 THR A CA 1
ATOM 1370 C C . THR A 1 187 ? 7.438 18.125 14.312 1 96.94 187 THR A C 1
ATOM 1372 O O . THR A 1 187 ? 7.719 19.281 14.617 1 96.94 187 THR A O 1
ATOM 1375 N N . THR A 1 188 ? 6.266 17.734 13.977 1 97.88 188 THR A N 1
ATOM 1376 C CA . THR A 1 188 ? 5.152 18.672 13.938 1 97.88 188 THR A CA 1
ATOM 1377 C C . THR A 1 188 ? 4.848 19.219 15.328 1 97.88 188 THR A C 1
ATOM 1379 O O . THR A 1 188 ? 4.559 20.406 15.492 1 97.88 188 THR A O 1
ATOM 1382 N N . ALA A 1 189 ? 4.91 18.391 16.359 1 96.62 189 ALA A N 1
ATOM 1383 C CA . ALA A 1 189 ? 4.695 18.812 17.75 1 96.62 189 ALA A CA 1
ATOM 1384 C C . ALA A 1 189 ? 5.703 19.891 18.141 1 96.62 189 ALA A C 1
ATOM 1386 O O . ALA A 1 189 ? 5.328 20.906 18.734 1 96.62 189 ALA A O 1
ATOM 1387 N N . ARG A 1 190 ? 6.906 19.656 17.828 1 95.88 190 ARG A N 1
ATOM 1388 C CA . ARG A 1 190 ? 7.965 20.609 18.141 1 95.88 190 ARG A CA 1
ATOM 1389 C C . ARG A 1 190 ? 7.758 21.922 17.406 1 95.88 190 ARG A C 1
ATOM 1391 O O . ARG A 1 190 ? 7.883 23 18 1 95.88 190 ARG A O 1
ATOM 1398 N N . LEU A 1 191 ? 7.477 21.844 16.125 1 97.19 191 LEU A N 1
ATOM 1399 C CA . LEU A 1 191 ? 7.25 23.047 15.328 1 97.19 191 LEU A CA 1
ATOM 1400 C C . LEU A 1 191 ? 6.078 23.844 15.875 1 97.19 191 LEU A C 1
ATOM 1402 O O . LEU A 1 191 ? 6.141 25.078 15.938 1 97.19 191 LEU A O 1
ATOM 1406 N N . ALA A 1 192 ? 5.012 23.141 16.219 1 97.25 192 ALA A N 1
ATOM 1407 C CA . ALA A 1 192 ? 3.83 23.812 16.766 1 97.25 192 ALA A CA 1
ATOM 1408 C C . ALA A 1 192 ? 4.16 24.516 18.078 1 97.25 192 ALA A C 1
ATOM 1410 O O . ALA A 1 192 ? 3.75 25.656 18.281 1 97.25 192 ALA A O 1
ATOM 1411 N N . ALA A 1 193 ? 4.879 23.844 18.938 1 95.06 193 ALA A N 1
ATOM 1412 C CA . ALA A 1 193 ? 5.285 24.438 20.203 1 95.06 193 ALA A CA 1
ATOM 1413 C C . ALA A 1 193 ? 6.133 25.688 19.984 1 95.06 193 ALA A C 1
ATOM 1415 O O . ALA A 1 193 ? 5.926 26.703 20.641 1 95.06 193 ALA A O 1
ATOM 1416 N N . ASP A 1 194 ? 7.082 25.578 19.078 1 95.5 194 ASP A N 1
ATOM 1417 C CA . ASP A 1 194 ? 7.953 26.703 18.766 1 95.5 194 ASP A CA 1
ATOM 1418 C C . ASP A 1 194 ? 7.145 27.891 18.25 1 95.5 194 ASP A C 1
ATOM 1420 O O . ASP A 1 194 ? 7.418 29.047 18.609 1 95.5 194 ASP A O 1
ATOM 1424 N N . ARG A 1 195 ? 6.219 27.641 17.438 1 95.81 195 ARG A N 1
ATOM 1425 C CA . ARG A 1 195 ? 5.422 28.688 16.812 1 95.81 195 ARG A CA 1
ATOM 1426 C C . ARG A 1 195 ? 4.508 29.359 17.844 1 95.81 195 ARG A C 1
ATOM 1428 O O . ARG A 1 195 ? 4.328 30.578 17.812 1 95.81 195 ARG A O 1
ATOM 1435 N N . ILE A 1 196 ? 3.941 28.609 18.703 1 94.94 196 ILE A N 1
ATOM 1436 C CA . ILE A 1 196 ? 3.008 29.125 19.703 1 94.94 196 ILE A CA 1
ATOM 1437 C C . ILE A 1 196 ? 3.766 29.953 20.734 1 94.94 196 ILE A C 1
ATOM 1439 O O . ILE A 1 196 ? 3.244 30.938 21.25 1 94.94 196 ILE A O 1
ATOM 1443 N N . GLY A 1 197 ? 4.918 29.406 21.141 1 94.5 197 GLY A N 1
ATOM 1444 C CA . GLY A 1 197 ? 5.785 30.188 22.016 1 94.5 197 GLY A CA 1
ATOM 1445 C C . GLY A 1 197 ? 5.441 30.047 23.484 1 94.5 197 GLY A C 1
ATOM 1446 O O . GLY A 1 197 ? 5.805 30.891 24.297 1 94.5 197 GLY A O 1
ATOM 1447 N N . VAL A 1 198 ? 4.602 29.156 23.828 1 94.56 198 VAL A N 1
ATOM 1448 C CA . VAL A 1 198 ? 4.309 28.859 25.234 1 94.56 198 VAL A CA 1
ATOM 1449 C C . VAL A 1 198 ? 4.52 27.359 25.5 1 94.56 198 VAL A C 1
ATOM 1451 O O . VAL A 1 198 ? 4.5 26.547 24.562 1 94.56 198 VAL A O 1
ATOM 1454 N N . PRO A 1 199 ? 4.785 26.969 26.766 1 95.31 199 PRO A N 1
ATOM 1455 C CA . PRO A 1 199 ? 4.992 25.547 27.078 1 95.31 199 PRO A CA 1
ATOM 1456 C C . PRO A 1 199 ? 3.791 24.688 26.719 1 95.31 199 PRO A C 1
ATOM 1458 O O . PRO A 1 199 ? 2.645 25.094 26.922 1 95.31 199 PRO A O 1
ATOM 1461 N N . PRO A 1 200 ? 4.02 23.484 26.156 1 96.38 200 PRO A N 1
ATOM 1462 C CA . PRO A 1 200 ? 2.932 22.609 25.734 1 96.38 200 PRO A CA 1
ATOM 1463 C C . PRO A 1 200 ? 1.922 22.328 26.844 1 96.38 200 PRO A C 1
ATOM 1465 O O . PRO A 1 200 ? 0.724 22.203 26.578 1 96.38 200 PRO A O 1
ATOM 1468 N N . GLU A 1 201 ? 2.379 22.234 28.078 1 96.19 201 GLU A N 1
ATOM 1469 C CA . GLU A 1 201 ? 1.495 21.922 29.203 1 96.19 201 GLU A CA 1
ATOM 1470 C C . GLU A 1 201 ? 0.475 23.047 29.422 1 96.19 201 GLU A C 1
ATOM 1472 O O . GLU A 1 201 ? -0.529 22.844 30.094 1 96.19 201 GLU A O 1
ATOM 1477 N N . ASP A 1 202 ? 0.756 24.203 28.844 1 97 202 ASP A N 1
ATOM 1478 C CA . ASP A 1 202 ? -0.154 25.328 28.953 1 97 202 ASP A CA 1
ATOM 1479 C C . ASP A 1 202 ? -0.989 25.484 27.688 1 97 202 ASP A C 1
ATOM 1481 O O . ASP A 1 202 ? -1.608 26.531 27.469 1 97 202 ASP A O 1
ATOM 1485 N N . CYS A 1 203 ? -0.993 24.5 26.797 1 97.56 203 CYS A N 1
ATOM 1486 C CA . CYS A 1 203 ? -1.681 24.609 25.516 1 97.56 203 CYS A CA 1
ATOM 1487 C C . CYS A 1 203 ? -2.871 23.656 25.453 1 97.56 203 CYS A C 1
ATOM 1489 O O . CYS A 1 203 ? -2.85 22.594 26.062 1 97.56 203 CYS A O 1
ATOM 1491 N N . LEU A 1 204 ? -3.891 24.125 24.734 1 98.19 204 LEU A N 1
ATOM 1492 C CA . LEU A 1 204 ? -5.055 23.312 24.375 1 98.19 204 LEU A CA 1
ATOM 1493 C C . LEU A 1 204 ? -5.023 22.953 22.891 1 98.19 204 LEU A C 1
ATOM 1495 O O . LEU A 1 204 ? -4.883 23.828 22.031 1 98.19 204 LEU A O 1
ATOM 1499 N N . LEU A 1 205 ? -5.039 21.688 22.562 1 98.56 205 LEU A N 1
ATOM 1500 C CA . LEU A 1 205 ? -5.188 21.25 21.188 1 98.56 205 LEU A CA 1
ATOM 1501 C C . LEU A 1 205 ? -6.605 20.75 20.922 1 98.56 205 LEU A C 1
ATOM 1503 O O . LEU A 1 205 ? -7.09 19.844 21.609 1 98.56 205 LEU A O 1
ATOM 1507 N N . VAL A 1 206 ? -7.262 21.375 19.984 1 98.44 206 VAL A N 1
ATOM 1508 C CA . VAL A 1 206 ? -8.625 21.016 19.625 1 98.44 206 VAL A CA 1
ATOM 1509 C C . VAL A 1 206 ? -8.648 20.422 18.219 1 98.44 206 VAL A C 1
ATOM 1511 O O . VAL A 1 206 ? -8.164 21.031 17.266 1 98.44 206 VAL A O 1
ATOM 1514 N N . GLY A 1 207 ? -9.148 19.266 18.078 1 97.5 207 GLY A N 1
ATOM 1515 C CA . GLY A 1 207 ? -9.258 18.625 16.781 1 97.5 207 GLY A CA 1
ATOM 1516 C C . GLY A 1 207 ? -10.344 17.578 16.719 1 97.5 207 GLY A C 1
ATOM 1517 O O . GLY A 1 207 ? -11.125 17.422 17.656 1 97.5 207 GLY A O 1
ATOM 1518 N N . ASP A 1 208 ? -10.484 16.891 15.562 1 95 208 ASP A N 1
ATOM 1519 C CA . ASP A 1 208 ? -11.609 15.984 15.383 1 95 208 ASP A CA 1
ATOM 1520 C C . ASP A 1 208 ? -11.133 14.547 15.195 1 95 208 ASP A C 1
ATOM 1522 O O . ASP A 1 208 ? -11.938 13.648 14.906 1 95 208 ASP A O 1
ATOM 1526 N N . ARG A 1 209 ? -9.867 14.352 15.375 1 94.12 209 ARG A N 1
ATOM 1527 C CA . ARG A 1 209 ? -9.359 12.992 15.18 1 94.12 209 ARG A CA 1
ATOM 1528 C C . ARG A 1 209 ? -8.57 12.523 16.391 1 94.12 209 ARG A C 1
ATOM 1530 O O . ARG A 1 209 ? -7.656 13.211 16.859 1 94.12 209 ARG A O 1
ATOM 1537 N N . LEU A 1 210 ? -8.859 11.336 16.812 1 95.12 210 LEU A N 1
ATOM 1538 C CA . LEU A 1 210 ? -8.156 10.734 17.953 1 95.12 210 LEU A CA 1
ATOM 1539 C C . LEU A 1 210 ? -6.719 10.375 17.562 1 95.12 210 LEU A C 1
ATOM 1541 O O . LEU A 1 210 ? -5.785 10.664 18.312 1 95.12 210 LEU A O 1
ATOM 1545 N N . GLU A 1 211 ? -6.496 9.883 16.359 1 93.5 211 GLU A N 1
ATOM 1546 C CA . GLU A 1 211 ? -5.223 9.281 15.969 1 93.5 211 GLU A CA 1
ATOM 1547 C C . GLU A 1 211 ? -4.219 10.344 15.531 1 93.5 211 GLU A C 1
ATOM 1549 O O . GLU A 1 211 ? -3.02 10.078 15.445 1 93.5 211 GLU A O 1
ATOM 1554 N N . THR A 1 212 ? -4.785 11.539 15.242 1 95.25 212 THR A N 1
ATOM 1555 C CA . THR A 1 212 ? -3.871 12.594 14.836 1 95.25 212 THR A CA 1
ATOM 1556 C C . THR A 1 212 ? -3.885 13.742 15.844 1 95.25 212 THR A C 1
ATOM 1558 O O . THR A 1 212 ? -2.951 13.891 16.641 1 95.25 212 THR A O 1
ATOM 1561 N N . ASP A 1 213 ? -4.984 14.375 16.078 1 96.75 213 ASP A N 1
ATOM 1562 C CA . ASP A 1 213 ? -5.059 15.547 16.938 1 96.75 213 ASP A CA 1
ATOM 1563 C C . ASP A 1 213 ? -4.824 15.18 18.391 1 96.75 213 ASP A C 1
ATOM 1565 O O . ASP A 1 213 ? -3.893 15.68 19.031 1 96.75 213 ASP A O 1
ATOM 1569 N N . VAL A 1 214 ? -5.629 14.258 18.906 1 96.81 214 VAL A N 1
ATOM 1570 C CA . VAL A 1 214 ? -5.539 13.883 20.328 1 96.81 214 VAL A CA 1
ATOM 1571 C C . VAL A 1 214 ? -4.191 13.227 20.594 1 96.81 214 VAL A C 1
ATOM 1573 O O . VAL A 1 214 ? -3.527 13.539 21.594 1 96.81 214 VAL A O 1
ATOM 1576 N N . ALA A 1 215 ? -3.812 12.367 19.688 1 96.75 215 ALA A N 1
ATOM 1577 C CA . ALA A 1 215 ? -2.525 11.695 19.828 1 96.75 215 ALA A CA 1
ATOM 1578 C C . ALA A 1 215 ? -1.384 12.711 19.891 1 96.75 215 ALA A C 1
ATOM 1580 O O . ALA A 1 215 ? -0.471 12.57 20.719 1 96.75 215 ALA A O 1
ATOM 1581 N N . MET A 1 216 ? -1.377 13.695 19.016 1 96.81 216 MET A N 1
ATOM 1582 C CA . MET A 1 216 ? -0.322 14.703 18.984 1 96.81 216 MET A CA 1
ATOM 1583 C C . MET A 1 216 ? -0.31 15.523 20.266 1 96.81 216 MET A C 1
ATOM 1585 O O . MET A 1 216 ? 0.754 15.789 20.844 1 96.81 216 MET A O 1
ATOM 1589 N N . GLY A 1 217 ? -1.499 15.969 20.672 1 96.94 217 GLY A N 1
ATOM 1590 C CA . GLY A 1 217 ? -1.595 16.719 21.906 1 96.94 217 GLY A CA 1
ATOM 1591 C C . GLY A 1 217 ? -1.067 15.961 23.109 1 96.94 217 GLY A C 1
ATOM 1592 O O . GLY A 1 217 ? -0.296 16.5 23.906 1 96.94 217 GLY A O 1
ATOM 1593 N N . ASP A 1 218 ? -1.444 14.688 23.203 1 95.06 218 ASP A N 1
ATOM 1594 C CA . ASP A 1 218 ? -0.976 13.828 24.297 1 95.06 218 ASP A CA 1
ATOM 1595 C C . ASP A 1 218 ? 0.545 13.695 24.266 1 95.06 218 ASP A C 1
ATOM 1597 O O . ASP A 1 218 ? 1.202 13.828 25.297 1 95.06 218 ASP A O 1
ATOM 1601 N N . ARG A 1 219 ? 1.039 13.461 23.094 1 91.94 219 ARG A N 1
ATOM 1602 C CA . ARG A 1 219 ? 2.479 13.289 22.922 1 91.94 219 ARG A CA 1
ATOM 1603 C C . ARG A 1 219 ? 3.229 14.555 23.328 1 91.94 219 ARG A C 1
ATOM 1605 O O . ARG A 1 219 ? 4.32 14.484 23.891 1 91.94 219 ARG A O 1
ATOM 1612 N N . ALA A 1 220 ? 2.662 15.648 23.031 1 95.12 220 ALA A N 1
ATOM 1613 C CA . ALA A 1 220 ? 3.312 16.938 23.25 1 95.12 220 ALA A CA 1
ATOM 1614 C C . ALA A 1 220 ? 3.09 17.422 24.672 1 95.12 220 ALA A C 1
ATOM 1616 O O . ALA A 1 220 ? 3.691 18.406 25.094 1 95.12 220 ALA A O 1
ATOM 1617 N N . GLY A 1 221 ? 2.148 16.734 25.453 1 95.31 221 GLY A N 1
ATOM 1618 C CA . GLY A 1 221 ? 1.834 17.156 26.797 1 95.31 221 GLY A CA 1
ATOM 1619 C C . GLY A 1 221 ? 0.793 18.266 26.844 1 95.31 221 GLY A C 1
ATOM 1620 O O . GLY A 1 221 ? 0.719 19.016 27.828 1 95.31 221 GLY A O 1
ATOM 1621 N N . MET A 1 222 ? 0.017 18.406 25.812 1 97.06 222 MET A N 1
ATOM 1622 C CA . MET A 1 222 ? -1.059 19.391 25.766 1 97.06 222 MET A CA 1
ATOM 1623 C C . MET A 1 222 ? -2.359 18.812 26.297 1 97.06 222 MET A C 1
ATOM 1625 O O . MET A 1 222 ? -2.518 17.594 26.359 1 97.06 222 MET A O 1
ATOM 1629 N N . THR A 1 223 ? -3.18 19.688 26.797 1 97.69 223 THR A N 1
ATOM 1630 C CA . THR A 1 223 ? -4.562 19.266 27.016 1 97.69 223 THR A CA 1
ATOM 1631 C C . THR A 1 223 ? -5.289 19.094 25.688 1 97.69 223 THR A C 1
ATOM 1633 O O . THR A 1 223 ? -5.102 19.891 24.766 1 97.69 223 THR A O 1
ATOM 1636 N N . THR A 1 224 ? -6.129 18.047 25.562 1 98.12 224 THR A N 1
ATOM 1637 C CA . THR A 1 224 ? -6.742 17.75 24.281 1 98.12 224 THR A CA 1
ATOM 1638 C C . THR A 1 224 ? -8.266 17.844 24.375 1 98.12 224 THR A C 1
ATOM 1640 O O . THR A 1 224 ? -8.859 17.453 25.375 1 98.12 224 THR A O 1
ATOM 1643 N N . ALA A 1 225 ? -8.875 18.422 23.391 1 97.88 225 ALA A N 1
ATOM 1644 C CA . ALA A 1 225 ? -10.32 18.438 23.219 1 97.88 225 ALA A CA 1
ATOM 1645 C C . ALA A 1 225 ? -10.719 17.906 21.844 1 97.88 225 ALA A C 1
ATOM 1647 O O . ALA A 1 225 ? -10.234 18.391 20.812 1 97.88 225 ALA A O 1
ATOM 1648 N N . LEU A 1 226 ? -11.578 16.922 21.844 1 97.56 226 LEU A N 1
ATOM 1649 C CA . LEU A 1 226 ? -12.125 16.359 20.609 1 97.56 226 LEU A CA 1
ATOM 1650 C C . LEU A 1 226 ? -13.492 16.969 20.297 1 97.56 226 LEU A C 1
ATOM 1652 O O . LEU A 1 226 ? -14.367 17.031 21.156 1 97.56 226 LEU A O 1
ATOM 1656 N N . VAL A 1 227 ? -13.633 17.438 19.078 1 96.75 227 VAL A N 1
ATOM 1657 C CA . VAL A 1 227 ? -14.938 17.938 18.656 1 96.75 227 VAL A CA 1
ATOM 1658 C C . VAL A 1 227 ? -15.68 16.875 17.875 1 96.75 227 VAL A C 1
ATOM 1660 O O . VAL A 1 227 ? -15.07 16.078 17.156 1 96.75 227 VAL A O 1
ATOM 1663 N N . ARG A 1 228 ? -16.984 16.859 17.891 1 93.44 228 ARG A N 1
ATOM 1664 C CA . ARG A 1 228 ? -17.812 15.836 17.266 1 93.44 228 ARG A CA 1
ATOM 1665 C C . ARG A 1 228 ? -18.172 16.234 15.828 1 93.44 228 ARG A C 1
ATOM 1667 O O . ARG A 1 228 ? -18.906 15.508 15.148 1 93.44 228 ARG A O 1
ATOM 1674 N N . THR A 1 229 ? -17.688 17.312 15.375 1 89.44 229 THR A N 1
ATOM 1675 C CA . THR A 1 229 ? -18.078 17.859 14.086 1 89.44 229 THR A CA 1
ATOM 1676 C C . THR A 1 229 ? -17.312 17.172 12.953 1 89.44 229 THR A C 1
ATOM 1678 O O . THR A 1 229 ? -17.641 17.344 11.781 1 89.44 229 THR A O 1
ATOM 1681 N N . GLY A 1 230 ? -16.312 16.406 13.273 1 86.62 230 GLY A N 1
ATOM 1682 C CA . GLY A 1 230 ? -15.445 15.852 12.242 1 86.62 230 GLY A CA 1
ATOM 1683 C C . GLY A 1 230 ? -15.539 14.336 12.125 1 86.62 230 GLY A C 1
ATOM 1684 O O . GLY A 1 230 ? -16.641 13.789 12.023 1 86.62 230 GLY A O 1
ATOM 1685 N N . VAL A 1 231 ? -14.484 13.688 12.195 1 78.25 231 VAL A N 1
ATOM 1686 C CA . VAL A 1 231 ? -14.352 12.297 11.797 1 78.25 231 VAL A CA 1
ATOM 1687 C C . VAL A 1 231 ? -14.719 11.383 12.969 1 78.25 231 VAL A C 1
ATOM 1689 O O . VAL A 1 231 ? -15.57 10.5 12.828 1 78.25 231 VAL A O 1
ATOM 1692 N N . ASP A 1 232 ? -14.125 11.625 14.102 1 80.12 232 ASP A N 1
ATOM 1693 C CA . ASP A 1 232 ? -14.32 10.703 15.227 1 80.12 232 ASP A CA 1
ATOM 1694 C C . ASP A 1 232 ? -15.453 11.172 16.125 1 80.12 232 ASP A C 1
ATOM 1696 O O . ASP A 1 232 ? -15.57 12.367 16.422 1 80.12 232 ASP A O 1
ATOM 1700 N N . GLY A 1 233 ? -16.312 10.227 16.375 1 81.06 233 GLY A N 1
ATOM 1701 C CA . GLY A 1 233 ? -17.406 10.477 17.312 1 81.06 233 GLY A CA 1
ATOM 1702 C C . GLY A 1 233 ? -17.359 9.57 18.531 1 81.06 233 GLY A C 1
ATOM 1703 O O . GLY A 1 233 ? -16.281 9.102 18.922 1 81.06 233 GLY A O 1
ATOM 1704 N N . ASP A 1 234 ? -18.484 9.469 19.125 1 80.69 234 ASP A N 1
ATOM 1705 C CA . ASP A 1 234 ? -18.562 8.734 20.375 1 80.69 234 ASP A CA 1
ATOM 1706 C C . ASP A 1 234 ? -18.172 7.27 20.188 1 80.69 234 ASP A C 1
ATOM 1708 O O . ASP A 1 234 ? -17.531 6.672 21.047 1 80.69 234 ASP A O 1
ATOM 1712 N N . ASP A 1 235 ? -18.578 6.77 19.078 1 80.5 235 ASP A N 1
ATOM 1713 C CA . ASP A 1 235 ? -18.266 5.367 18.828 1 80.5 235 ASP A CA 1
ATOM 1714 C C . ASP A 1 235 ? -16.766 5.141 18.719 1 80.5 235 ASP A C 1
ATOM 1716 O O . ASP A 1 235 ? -16.25 4.156 19.25 1 80.5 235 ASP A O 1
ATOM 1720 N N . GLU A 1 236 ? -16.125 6.039 18.047 1 81.38 236 GLU A N 1
ATOM 1721 C CA . GLU A 1 236 ? -14.672 5.934 17.906 1 81.38 236 GLU A CA 1
ATOM 1722 C C . GLU A 1 236 ? -13.969 6.121 19.25 1 81.38 236 GLU A C 1
ATOM 1724 O O . GLU A 1 236 ? -13 5.426 19.562 1 81.38 236 GLU A O 1
ATOM 1729 N N . VAL A 1 237 ? -14.453 7.043 20.047 1 82.38 237 VAL A N 1
ATOM 1730 C CA . VAL A 1 237 ? -13.883 7.312 21.375 1 82.38 237 VAL A CA 1
ATOM 1731 C C . VAL A 1 237 ? -14.023 6.078 22.266 1 82.38 237 VAL A C 1
ATOM 1733 O O . VAL A 1 237 ? -13.086 5.699 22.953 1 82.38 237 VAL A O 1
ATOM 1736 N N . ASP A 1 238 ? -15.102 5.457 22.188 1 82.19 238 ASP A N 1
ATOM 1737 C CA . ASP A 1 238 ? -15.375 4.273 22.984 1 82.19 238 ASP A CA 1
ATOM 1738 C C . ASP A 1 238 ? -14.492 3.104 22.562 1 82.19 238 ASP A C 1
ATOM 1740 O O . ASP A 1 238 ? -14.125 2.262 23.391 1 82.19 238 ASP A O 1
ATOM 1744 N N . ALA A 1 239 ? -14.195 3.055 21.328 1 82.25 239 ALA A N 1
ATOM 1745 C CA . ALA A 1 239 ? -13.477 1.915 20.781 1 82.25 239 ALA A CA 1
ATOM 1746 C C . ALA A 1 239 ? -11.969 2.115 20.891 1 82.25 239 ALA A C 1
ATOM 1748 O O . ALA A 1 239 ? -11.195 1.18 20.672 1 82.25 239 ALA A O 1
ATOM 1749 N N . SER A 1 240 ? -11.594 3.297 21.25 1 84.81 240 SER A N 1
ATOM 1750 C CA . SER A 1 240 ? -10.172 3.645 21.234 1 84.81 240 SER A CA 1
ATOM 1751 C C . SER A 1 240 ? -9.586 3.611 22.641 1 84.81 240 SER A C 1
ATOM 1753 O O . SER A 1 240 ? -10.297 3.816 23.625 1 84.81 240 SER A O 1
ATOM 1755 N N . ASP A 1 241 ? -8.32 3.326 22.656 1 84.88 241 ASP A N 1
ATOM 1756 C CA . ASP A 1 241 ? -7.605 3.402 23.922 1 84.88 241 ASP A CA 1
ATOM 1757 C C . ASP A 1 241 ? -7.172 4.836 24.219 1 84.88 241 ASP A C 1
ATOM 1759 O O . ASP A 1 241 ? -6.789 5.148 25.359 1 84.88 241 ASP A O 1
ATOM 1763 N N . ARG A 1 242 ? -7.328 5.668 23.234 1 86.94 242 ARG A N 1
ATOM 1764 C CA . ARG A 1 242 ? -6.965 7.074 23.406 1 86.94 242 ARG A CA 1
ATOM 1765 C C . ARG A 1 242 ? -8.18 7.906 23.797 1 86.94 242 ARG A C 1
ATOM 1767 O O . ARG A 1 242 ? -9.203 7.898 23.109 1 86.94 242 ARG A O 1
ATOM 1774 N N . ARG A 1 243 ? -7.992 8.586 24.953 1 91.12 243 ARG A N 1
ATOM 1775 C CA . ARG A 1 243 ? -9.094 9.414 25.438 1 91.12 243 ARG A CA 1
ATOM 1776 C C . ARG A 1 243 ? -8.703 10.883 25.469 1 91.12 243 ARG A C 1
ATOM 1778 O O . ARG A 1 243 ? -7.727 11.25 26.141 1 91.12 243 ARG A O 1
ATOM 1785 N N . PRO A 1 244 ? -9.461 11.625 24.734 1 96.88 244 PRO A N 1
ATOM 1786 C CA . PRO A 1 244 ? -9.227 13.062 24.906 1 96.88 244 PRO A CA 1
ATOM 1787 C C . PRO A 1 244 ? 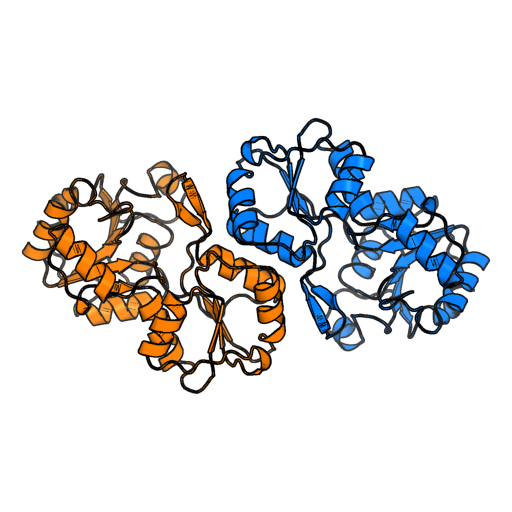-9.578 13.562 26.297 1 96.88 244 PRO A C 1
ATOM 1789 O O . PRO A 1 244 ? -10.383 12.945 27 1 96.88 244 PRO A O 1
ATOM 1792 N N . ASP A 1 245 ? -8.977 14.648 26.766 1 96.88 245 ASP A N 1
ATOM 1793 C CA . ASP A 1 245 ? -9.312 15.242 28.047 1 96.88 245 ASP A CA 1
ATOM 1794 C C . ASP A 1 245 ? -10.742 15.773 28.062 1 96.88 245 ASP A C 1
ATOM 1796 O O . ASP A 1 245 ? -11.414 15.727 29.094 1 96.88 245 ASP A O 1
ATOM 1800 N N . PHE A 1 246 ? -11.195 16.297 26.922 1 96.94 246 PHE A N 1
ATOM 1801 C CA . PHE A 1 246 ? -12.547 16.828 26.781 1 96.94 246 PHE A CA 1
ATOM 1802 C C . PHE A 1 246 ? -13.156 16.422 25.438 1 96.94 246 PHE A C 1
ATOM 1804 O O . PHE A 1 246 ? -12.438 16.172 24.469 1 96.94 246 PHE A O 1
ATOM 1811 N N . VAL A 1 247 ? -14.469 16.312 25.406 1 96.88 247 VAL A N 1
ATOM 1812 C CA . VAL A 1 247 ? -15.242 16.141 24.188 1 96.88 247 VAL A CA 1
ATOM 1813 C C . VAL A 1 247 ? -16.266 17.266 2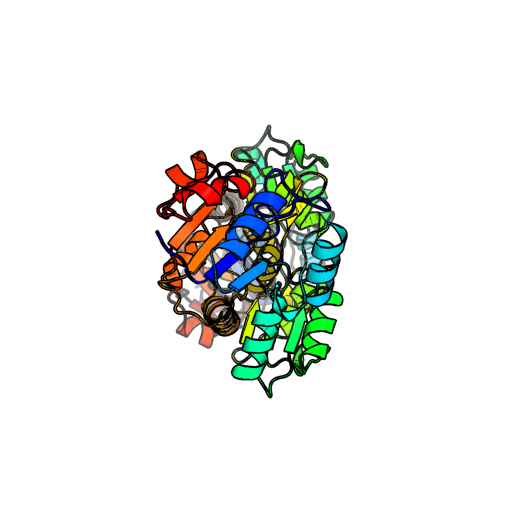4.047 1 96.88 247 VAL A C 1
ATOM 1815 O O . VAL A 1 247 ? -17.016 17.531 24.984 1 96.88 247 VAL A O 1
ATOM 1818 N N . LEU A 1 248 ? -16.188 17.953 22.984 1 96.81 248 LEU A N 1
ATOM 1819 C CA . LEU A 1 248 ? -17.062 19.078 22.703 1 96.81 248 LEU A CA 1
ATOM 1820 C C . LEU A 1 248 ? -17.953 18.781 21.484 1 96.81 248 LEU A C 1
ATOM 1822 O O . LEU A 1 248 ? -17.547 18.031 20.594 1 96.81 248 LEU A O 1
ATOM 1826 N N . ASP A 1 249 ? -19.125 19.344 21.453 1 96.12 249 ASP A N 1
ATOM 1827 C CA . ASP A 1 249 ? -19.969 19.172 20.281 1 96.12 249 ASP A CA 1
ATOM 1828 C C . ASP A 1 249 ? -19.391 19.922 19.078 1 96.12 249 ASP A C 1
ATOM 1830 O O . ASP A 1 249 ? -19.484 19.453 17.953 1 96.12 249 ASP A O 1
ATOM 1834 N N . SER A 1 250 ? -18.875 21.109 19.359 1 97 250 SER A N 1
ATOM 1835 C CA . SER A 1 250 ? -18.25 21.938 18.344 1 97 250 SER A CA 1
ATOM 1836 C C . SER A 1 250 ? -17.188 22.844 18.969 1 97 250 SER A C 1
ATOM 1838 O O . SER A 1 250 ? -17.078 22.938 20.188 1 97 250 SER A O 1
ATOM 1840 N N . LEU A 1 251 ? -16.375 23.5 18.062 1 98 251 LEU A N 1
ATOM 1841 C CA . LEU A 1 251 ? -15.344 24.422 18.516 1 98 251 LEU A CA 1
ATOM 1842 C C . LEU A 1 251 ? -15.945 25.562 19.328 1 98 251 LEU A C 1
ATOM 1844 O O . LEU A 1 251 ? -15.289 26.109 20.219 1 98 251 LEU A O 1
ATOM 1848 N N . GLY A 1 252 ? -17.203 25.891 19.062 1 97.38 252 GLY A N 1
ATOM 1849 C CA . GLY A 1 252 ? -17.875 26.953 19.797 1 97.38 252 GLY A CA 1
ATOM 1850 C C . GLY A 1 252 ? -18 26.672 21.281 1 97.38 252 GLY A C 1
ATOM 1851 O O . GLY A 1 252 ? -18.078 27.594 22.094 1 97.38 252 GLY A O 1
ATOM 1852 N N . ASP A 1 253 ? -17.953 25.422 21.672 1 97.25 253 ASP A N 1
ATOM 1853 C CA . ASP A 1 253 ? -18.156 25 23.047 1 97.25 253 ASP A CA 1
ATOM 1854 C C . ASP A 1 253 ? -16.859 25.109 23.859 1 97.25 253 ASP A C 1
ATOM 1856 O O . ASP A 1 253 ? -16.844 24.859 25.062 1 97.25 253 ASP A O 1
ATOM 1860 N N . VAL A 1 254 ? -15.797 25.562 23.188 1 97.69 254 VAL A N 1
ATOM 1861 C CA . VAL A 1 254 ? -14.5 25.656 23.844 1 97.69 254 VAL A CA 1
ATOM 1862 C C . VAL A 1 254 ? -14.578 26.672 24.984 1 97.69 254 VAL A C 1
ATOM 1864 O O . VAL A 1 254 ? -13.805 26.625 25.938 1 97.69 254 VAL A O 1
ATOM 1867 N N . VAL A 1 255 ? -15.5 27.609 24.969 1 94.88 255 VAL A N 1
ATOM 1868 C CA . VAL A 1 255 ? -15.688 28.656 25.969 1 94.88 255 VAL A CA 1
ATOM 1869 C C . VAL A 1 255 ? -15.891 28.031 27.344 1 94.88 255 VAL A C 1
ATOM 1871 O O . VAL A 1 255 ? -15.531 28.625 28.359 1 94.88 255 VAL A O 1
ATOM 1874 N N . GLU A 1 256 ? -16.391 26.812 27.281 1 94.75 256 GLU A N 1
ATOM 1875 C CA . GLU A 1 256 ? -16.641 26.109 28.531 1 94.75 256 GLU A CA 1
ATOM 1876 C C . GLU A 1 256 ? -15.344 25.719 29.234 1 94.75 256 GLU A C 1
ATOM 1878 O O . GLU A 1 256 ? -15.336 25.438 30.422 1 94.75 256 GLU A O 1
ATOM 1883 N N . LEU A 1 257 ? -14.289 25.719 28.469 1 95.44 257 LEU A N 1
ATOM 1884 C CA . LEU A 1 257 ? -13 25.297 29 1 95.44 257 LEU A CA 1
ATOM 1885 C C . LEU A 1 257 ? -12.148 26.5 29.406 1 95.44 257 LEU A C 1
ATOM 1887 O O . LEU A 1 257 ? -11.07 26.328 29.984 1 95.44 257 LEU A O 1
ATOM 1891 N N . LEU A 1 258 ? -12.523 27.75 29 1 92.75 258 LEU A N 1
ATOM 1892 C CA . LEU A 1 258 ? -11.68 28.938 29.125 1 92.75 258 LEU A CA 1
ATOM 1893 C C . LEU A 1 258 ? -12.031 29.734 30.375 1 92.75 258 LEU A C 1
ATOM 1895 O O . LEU A 1 258 ? -13.188 30.125 30.578 1 92.75 258 LEU A O 1
ATOM 1899 N N . GLY A 1 259 ? -12.266 29.375 31.609 1 74.5 259 GLY A N 1
ATOM 1900 C CA . GLY A 1 259 ? -12.562 30.125 32.844 1 74.5 259 GLY A CA 1
ATOM 1901 C C . GLY A 1 259 ? -12.656 31.609 32.594 1 74.5 259 GLY A C 1
ATOM 1902 O O . GLY A 1 259 ? -12.148 32.125 31.609 1 74.5 259 GLY A O 1
ATOM 1903 N N . MET B 1 1 ? 16.672 -40.656 -4.191 1 67.31 1 MET B N 1
ATOM 1904 C CA . MET B 1 1 ? 15.312 -40.594 -3.668 1 67.31 1 MET B CA 1
ATOM 1905 C C . MET B 1 1 ? 14.289 -40.688 -4.797 1 67.31 1 MET B C 1
ATOM 1907 O O . MET B 1 1 ? 14.57 -40.281 -5.93 1 67.31 1 MET B O 1
ATOM 1911 N N . THR B 1 2 ? 13.234 -41.5 -4.551 1 86.69 2 THR B N 1
ATOM 1912 C CA . THR B 1 2 ? 12.242 -41.688 -5.605 1 86.69 2 THR B CA 1
ATOM 1913 C C . THR B 1 2 ? 11.055 -40.75 -5.406 1 86.69 2 THR B C 1
ATOM 1915 O O . THR B 1 2 ? 10.453 -40.719 -4.324 1 86.69 2 THR B O 1
ATOM 1918 N N . TYR B 1 3 ? 10.922 -39.844 -6.273 1 95.44 3 TYR B N 1
ATOM 1919 C CA . TYR B 1 3 ? 9.758 -38.969 -6.305 1 95.44 3 TYR B CA 1
ATOM 1920 C C . TYR B 1 3 ? 8.742 -39.438 -7.332 1 95.44 3 TYR B C 1
ATOM 1922 O O . TYR B 1 3 ? 9.109 -39.938 -8.398 1 95.44 3 TYR B O 1
ATOM 1930 N N . ARG B 1 4 ? 7.492 -39.281 -7.016 1 97.31 4 ARG B N 1
ATOM 1931 C CA . ARG B 1 4 ? 6.438 -39.719 -7.926 1 97.31 4 ARG B CA 1
ATOM 1932 C C . ARG B 1 4 ? 5.855 -38.531 -8.68 1 97.31 4 ARG B C 1
ATOM 1934 O O . ARG B 1 4 ? 5.273 -38.688 -9.758 1 97.31 4 ARG B O 1
ATOM 1941 N N . GLY B 1 5 ? 5.941 -37.312 -8.164 1 97.69 5 GLY B N 1
ATOM 1942 C CA . GLY B 1 5 ? 5.488 -36.094 -8.805 1 97.69 5 GLY B CA 1
ATOM 1943 C C . GLY B 1 5 ? 6.473 -34.938 -8.672 1 97.69 5 GLY B C 1
ATOM 1944 O O . GLY B 1 5 ? 7.27 -34.906 -7.73 1 97.69 5 GLY B O 1
ATOM 1945 N N . ALA B 1 6 ? 6.426 -34.031 -9.633 1 98.38 6 ALA B N 1
ATOM 1946 C CA . ALA B 1 6 ? 7.27 -32.844 -9.594 1 98.38 6 ALA B CA 1
ATOM 1947 C C . ALA B 1 6 ? 6.457 -31.578 -9.891 1 98.38 6 ALA B C 1
ATOM 1949 O O . ALA B 1 6 ? 5.625 -31.578 -10.805 1 98.38 6 ALA B O 1
ATOM 1950 N N . VAL B 1 7 ? 6.613 -30.562 -9.109 1 98.62 7 VAL B N 1
ATOM 1951 C CA . VAL B 1 7 ? 6.047 -29.234 -9.336 1 98.62 7 VAL B CA 1
ATOM 1952 C C . VAL B 1 7 ? 7.164 -28.25 -9.664 1 98.62 7 VAL B C 1
ATOM 1954 O O . VAL B 1 7 ? 8.133 -28.125 -8.914 1 98.62 7 VAL B O 1
ATOM 1957 N N . LEU B 1 8 ? 7.016 -27.578 -10.781 1 98.69 8 LEU B N 1
ATOM 1958 C CA . LEU B 1 8 ? 8.086 -26.719 -11.258 1 98.69 8 LEU B CA 1
ATOM 1959 C C . LEU B 1 8 ? 7.594 -25.266 -11.383 1 98.69 8 LEU B C 1
ATOM 1961 O O . LEU B 1 8 ? 6.633 -25 -12.102 1 98.69 8 LEU B O 1
ATOM 1965 N N . ASP B 1 9 ? 8.25 -24.391 -10.695 1 98.12 9 ASP B N 1
ATOM 1966 C CA . ASP B 1 9 ? 8.094 -22.969 -10.984 1 98.12 9 ASP B CA 1
ATOM 1967 C C . ASP B 1 9 ? 8.477 -22.656 -12.43 1 98.12 9 ASP B C 1
ATOM 1969 O O . ASP B 1 9 ? 9.242 -23.406 -13.047 1 98.12 9 ASP B O 1
ATOM 1973 N N . LEU B 1 10 ? 7.926 -21.594 -12.984 1 97.06 10 LEU B N 1
ATOM 1974 C CA . LEU B 1 10 ? 8.234 -21.25 -14.367 1 97.06 10 LEU B CA 1
ATOM 1975 C C . LEU B 1 10 ? 9.289 -20.141 -14.43 1 97.06 10 LEU B C 1
ATOM 1977 O O . LEU B 1 10 ? 10.469 -20.422 -14.688 1 97.06 10 LEU B O 1
ATOM 1981 N N . ASP B 1 11 ? 8.953 -18.922 -14.062 1 93.38 11 ASP B N 1
ATOM 1982 C CA . ASP B 1 11 ? 9.852 -17.781 -14.188 1 93.38 11 ASP B CA 1
ATOM 1983 C C . ASP B 1 11 ? 11.023 -17.891 -13.211 1 93.38 11 ASP B C 1
ATOM 1985 O O . ASP B 1 11 ? 10.82 -18 -12 1 93.38 11 ASP B O 1
ATOM 1989 N N . GLY B 1 12 ? 12.211 -17.938 -13.711 1 93.38 12 GLY B N 1
ATOM 1990 C CA . GLY B 1 12 ? 13.422 -18.031 -12.906 1 93.38 12 GLY B CA 1
ATOM 1991 C C . GLY B 1 12 ? 13.867 -19.469 -12.68 1 93.38 12 GLY B C 1
ATOM 1992 O O . GLY B 1 12 ? 14.953 -19.703 -12.156 1 93.38 12 GLY B O 1
ATOM 1993 N N . THR B 1 13 ? 13.016 -20.438 -13.078 1 96.88 13 THR B N 1
ATOM 1994 C CA . THR B 1 13 ? 13.305 -21.844 -12.898 1 96.88 13 THR B CA 1
ATOM 1995 C C . THR B 1 13 ? 13.359 -22.562 -14.242 1 96.88 13 THR B C 1
ATOM 1997 O O . THR B 1 13 ? 14.367 -23.203 -14.57 1 96.88 13 THR B O 1
ATOM 2000 N N . VAL B 1 14 ? 12.336 -22.391 -15.039 1 97.88 14 VAL B N 1
ATOM 2001 C CA . VAL B 1 14 ? 12.273 -23 -16.359 1 97.88 14 VAL B CA 1
ATOM 2002 C C . VAL B 1 14 ? 12.531 -21.938 -17.438 1 97.88 14 VAL B C 1
ATOM 2004 O O . VAL B 1 14 ? 13.25 -22.188 -18.406 1 97.88 14 VAL B O 1
ATOM 2007 N N . LEU B 1 15 ? 11.953 -20.719 -17.172 1 95.81 15 LEU B N 1
ATOM 2008 C CA . LEU B 1 15 ? 11.961 -19.641 -18.156 1 95.81 15 LEU B CA 1
ATOM 2009 C C . LEU B 1 15 ? 12.57 -18.375 -17.578 1 95.81 15 LEU B C 1
ATOM 2011 O O . LEU B 1 15 ? 12.562 -18.188 -16.359 1 95.81 15 LEU B O 1
ATOM 2015 N N . ARG B 1 16 ? 13.008 -17.484 -18.375 1 90.06 16 ARG B N 1
ATOM 2016 C CA . ARG B 1 16 ? 13.305 -16.078 -18.109 1 90.06 16 ARG B CA 1
ATOM 2017 C C . ARG B 1 16 ? 12.922 -15.203 -19.312 1 90.06 16 ARG B C 1
ATOM 2019 O O . ARG B 1 16 ? 13.492 -15.344 -20.391 1 90.06 16 ARG B O 1
ATOM 2026 N N . GLY B 1 17 ? 11.914 -14.336 -18.953 1 84.44 17 GLY B N 1
ATOM 2027 C CA . GLY B 1 17 ? 11.359 -13.617 -20.094 1 84.44 17 GLY B CA 1
ATOM 2028 C C . GLY B 1 17 ? 10.75 -14.539 -21.141 1 84.44 17 GLY B C 1
ATOM 2029 O O . GLY B 1 17 ? 9.867 -15.336 -20.828 1 84.44 17 GLY B O 1
ATOM 2030 N N . GLY B 1 18 ? 11.273 -14.586 -22.328 1 88.19 18 GLY B N 1
ATOM 2031 C CA . GLY B 1 18 ? 10.719 -15.383 -23.406 1 88.19 18 GLY B CA 1
ATOM 2032 C C . GLY B 1 18 ? 11.578 -16.594 -23.75 1 88.19 18 GLY B C 1
ATOM 2033 O O . GLY B 1 18 ? 11.266 -17.328 -24.688 1 88.19 18 GLY B O 1
ATOM 2034 N N . ASP B 1 19 ? 12.57 -16.891 -22.906 1 93.62 19 ASP B N 1
ATOM 2035 C CA . ASP B 1 19 ? 13.516 -17.938 -23.266 1 93.62 19 ASP B CA 1
ATOM 2036 C C . ASP B 1 19 ? 13.578 -19.016 -22.188 1 93.62 19 ASP B C 1
ATOM 2038 O O . ASP B 1 19 ? 13.289 -18.734 -21.016 1 93.62 19 ASP B O 1
ATOM 2042 N N . LEU B 1 20 ? 14.055 -20.234 -22.609 1 96.62 20 LEU B N 1
ATOM 2043 C CA . LEU B 1 20 ? 14.352 -21.297 -21.641 1 96.62 20 LEU B CA 1
ATOM 2044 C C . LEU B 1 20 ? 15.664 -21 -20.906 1 96.62 20 LEU B C 1
ATOM 2046 O O . LEU B 1 20 ? 16.625 -20.531 -21.516 1 96.62 20 LEU B O 1
ATOM 2050 N N . LEU B 1 21 ? 15.633 -21.281 -19.672 1 96.31 21 LEU B N 1
ATOM 2051 C CA . LEU B 1 21 ? 16.875 -21.188 -18.906 1 96.31 21 LEU B CA 1
ATOM 2052 C C . LEU B 1 21 ? 17.781 -22.375 -19.203 1 96.31 21 LEU B C 1
ATOM 2054 O O . LEU B 1 21 ? 17.312 -23.453 -19.547 1 96.31 21 LEU B O 1
ATOM 2058 N N . PRO B 1 22 ? 19.109 -22.156 -19.062 1 94.38 22 PRO B N 1
ATOM 2059 C CA . PRO B 1 22 ? 20.016 -23.297 -19.266 1 94.38 22 PRO B CA 1
ATOM 2060 C C . PRO B 1 22 ? 19.688 -24.484 -18.359 1 94.38 22 PRO B C 1
ATOM 2062 O O . PRO B 1 22 ? 19.453 -24.312 -17.172 1 94.38 22 PRO B O 1
ATOM 2065 N N . GLY B 1 23 ? 19.578 -25.719 -19 1 96.19 23 GLY B N 1
ATOM 2066 C CA . GLY B 1 23 ? 19.312 -26.922 -18.234 1 96.19 23 GLY B CA 1
ATOM 2067 C C . GLY B 1 23 ? 17.844 -27.234 -18.078 1 96.19 23 GLY B C 1
ATOM 2068 O O . GLY B 1 23 ? 17.469 -28.328 -17.641 1 96.19 23 GLY B O 1
ATOM 2069 N N . ALA B 1 24 ? 16.969 -26.281 -18.438 1 97.56 24 ALA B N 1
ATOM 2070 C CA . ALA B 1 24 ? 15.523 -26.438 -18.219 1 97.56 24 ALA B CA 1
ATOM 2071 C C . ALA B 1 24 ? 14.977 -27.625 -19.016 1 97.56 24 ALA B C 1
ATOM 2073 O O . ALA B 1 24 ? 14.25 -28.453 -18.469 1 97.56 24 ALA B O 1
ATOM 2074 N N . ARG B 1 25 ? 15.359 -27.688 -20.281 1 97 25 ARG B N 1
ATOM 2075 C CA . ARG B 1 25 ? 14.875 -28.766 -21.141 1 97 25 ARG B CA 1
ATOM 2076 C C . ARG B 1 25 ? 15.305 -30.125 -20.594 1 97 25 ARG B C 1
ATOM 2078 O O . ARG B 1 25 ? 14.492 -31.047 -20.484 1 97 25 ARG B O 1
ATOM 2085 N N . THR B 1 26 ? 16.609 -30.234 -20.266 1 96.69 26 THR B N 1
ATOM 2086 C CA . THR B 1 26 ? 17.156 -31.484 -19.734 1 96.69 26 THR B CA 1
ATOM 2087 C C . THR B 1 26 ? 16.516 -31.844 -18.406 1 96.69 26 THR B C 1
ATOM 2089 O O . THR B 1 26 ? 16.203 -33 -18.156 1 96.69 26 THR B O 1
ATOM 2092 N N . GLY B 1 27 ? 16.328 -30.875 -17.547 1 98.06 27 GLY B N 1
ATOM 2093 C CA . GLY B 1 27 ? 15.703 -31.094 -16.25 1 98.06 27 GLY B CA 1
ATOM 2094 C C . GLY B 1 27 ? 14.266 -31.594 -16.359 1 98.06 27 GLY B C 1
ATOM 2095 O O . GLY B 1 27 ? 13.891 -32.562 -15.695 1 98.06 27 GLY B O 1
ATOM 2096 N N . VAL B 1 28 ? 13.477 -30.922 -17.234 1 98.5 28 VAL B N 1
ATOM 2097 C CA . VAL B 1 28 ? 12.086 -31.312 -17.406 1 98.5 28 VAL B CA 1
ATOM 2098 C C . VAL B 1 28 ? 12.008 -32.719 -17.969 1 98.5 28 VAL B C 1
ATOM 2100 O O . VAL B 1 28 ? 11.203 -33.531 -17.516 1 98.5 28 VAL B O 1
ATOM 2103 N N . ALA B 1 29 ? 12.852 -33.031 -18.922 1 97.69 29 ALA B N 1
ATOM 2104 C CA . ALA B 1 29 ? 12.891 -34.375 -19.516 1 97.69 29 ALA B CA 1
ATOM 2105 C C . ALA B 1 29 ? 13.227 -35.438 -18.484 1 97.69 29 ALA B C 1
ATOM 2107 O O . ALA B 1 29 ? 12.602 -36.5 -18.438 1 97.69 29 ALA B O 1
ATOM 2108 N N . ALA B 1 30 ? 14.203 -35.125 -17.703 1 97.5 30 ALA B N 1
ATOM 2109 C CA . ALA B 1 30 ? 14.617 -36.062 -16.656 1 97.5 30 ALA B CA 1
ATOM 2110 C C . ALA B 1 30 ? 13.477 -36.312 -15.68 1 97.5 30 ALA B C 1
ATOM 2112 O O . ALA B 1 30 ? 13.234 -37.469 -15.281 1 97.5 30 ALA B O 1
ATOM 2113 N N . LEU B 1 31 ? 12.781 -35.281 -15.266 1 98.06 31 LEU B N 1
ATOM 2114 C CA . LEU B 1 31 ? 11.68 -35.406 -14.32 1 98.06 31 LEU B CA 1
ATOM 2115 C C . LEU B 1 31 ? 10.539 -36.219 -14.93 1 98.06 31 LEU B C 1
ATOM 2117 O O . LEU B 1 31 ? 9.945 -37.062 -14.258 1 98.06 31 LEU B O 1
ATOM 2121 N N . ARG B 1 32 ? 10.273 -35.969 -16.172 1 97.19 32 ARG B N 1
ATOM 2122 C CA . ARG B 1 32 ? 9.188 -36.719 -16.828 1 97.19 32 ARG B CA 1
ATOM 2123 C C . ARG B 1 32 ? 9.523 -38.188 -16.969 1 97.19 32 ARG B C 1
ATOM 2125 O O . ARG B 1 32 ? 8.633 -39.031 -16.938 1 97.19 32 ARG B O 1
ATOM 2132 N N . GLU B 1 33 ? 10.781 -38.438 -17.125 1 96.12 33 GLU B N 1
ATOM 2133 C CA . GLU B 1 33 ? 11.227 -39.844 -17.234 1 96.12 33 GLU B CA 1
ATOM 2134 C C . GLU B 1 33 ? 11.141 -40.562 -15.898 1 96.12 33 GLU B C 1
ATOM 2136 O O . GLU B 1 33 ? 10.922 -41.781 -15.852 1 96.12 33 GLU B O 1
ATOM 2141 N N . HIS B 1 34 ? 11.227 -39.875 -14.836 1 96.25 34 HIS B N 1
ATOM 2142 C CA . HIS B 1 34 ? 11.43 -40.531 -13.547 1 96.25 34 HIS B CA 1
ATOM 2143 C C . HIS B 1 34 ? 10.219 -40.344 -12.641 1 96.25 34 HIS B C 1
ATOM 2145 O O . HIS B 1 34 ? 10.156 -40.938 -11.562 1 96.25 34 HIS B O 1
ATOM 2151 N N . THR B 1 35 ? 9.305 -39.469 -13 1 96.69 35 THR B N 1
ATOM 2152 C CA . THR B 1 35 ? 8.109 -39.25 -12.188 1 96.69 35 THR B CA 1
ATOM 2153 C C . THR B 1 35 ? 6.848 -39.562 -12.977 1 96.69 35 THR B C 1
ATOM 2155 O O . THR B 1 35 ? 6.898 -39.719 -14.195 1 96.69 35 THR B O 1
ATOM 2158 N N . GLU B 1 36 ? 5.75 -39.688 -12.25 1 96.12 36 GLU B N 1
ATOM 2159 C CA . GLU B 1 36 ? 4.469 -40 -12.867 1 96.12 36 GLU B CA 1
ATOM 2160 C C . GLU B 1 36 ? 3.828 -38.75 -13.477 1 96.12 36 GLU B C 1
ATOM 2162 O O . GLU B 1 36 ? 3.039 -38.844 -14.422 1 96.12 36 GLU B O 1
ATOM 2167 N N . SER B 1 37 ? 4.188 -37.594 -12.898 1 96.62 37 SER B N 1
ATOM 2168 C CA . SER B 1 37 ? 3.521 -36.375 -13.305 1 96.62 37 SER B CA 1
ATOM 2169 C C . SER B 1 37 ? 4.395 -35.156 -13.023 1 96.62 37 SER B C 1
ATOM 2171 O O . SER B 1 37 ? 5.102 -35.094 -12.016 1 96.62 37 SER B O 1
ATOM 2173 N N . VAL B 1 38 ? 4.363 -34.188 -14 1 98.25 38 VAL B N 1
ATOM 2174 C CA . VAL B 1 38 ? 5.047 -32.906 -13.852 1 98.25 38 VAL B CA 1
ATOM 2175 C C . VAL B 1 38 ? 4.043 -31.75 -14 1 98.25 38 VAL B C 1
ATOM 2177 O O . VAL B 1 38 ? 3.301 -31.703 -14.984 1 98.25 38 VAL B O 1
ATOM 2180 N N . LEU B 1 39 ? 4 -30.875 -13.016 1 98.62 39 LEU B N 1
ATOM 2181 C CA . LEU B 1 39 ? 3.119 -29.719 -13.023 1 98.62 39 LEU B CA 1
ATOM 2182 C C . LEU B 1 39 ? 3.926 -28.422 -13.023 1 98.62 39 LEU B C 1
ATOM 2184 O O . LEU B 1 39 ? 4.855 -28.266 -12.227 1 98.62 39 LEU B O 1
ATOM 2188 N N . PHE B 1 40 ? 3.611 -27.547 -13.961 1 98.81 40 PHE B N 1
ATOM 2189 C CA . PHE B 1 40 ? 4.18 -26.219 -13.953 1 98.81 40 PHE B CA 1
ATOM 2190 C C . PHE B 1 40 ? 3.311 -25.25 -13.148 1 98.81 40 PHE B C 1
ATOM 2192 O O . PHE B 1 40 ? 2.104 -25.156 -13.383 1 98.81 40 PHE B O 1
ATOM 2199 N N . LEU B 1 41 ? 3.898 -24.578 -12.211 1 98.62 41 LEU B N 1
ATOM 2200 C CA . LEU B 1 41 ? 3.189 -23.719 -11.273 1 98.62 41 LEU B CA 1
ATOM 2201 C C . LEU B 1 41 ? 3.73 -22.281 -11.32 1 98.62 41 LEU B C 1
ATOM 2203 O O . LEU B 1 41 ? 4.926 -22.062 -11.117 1 98.62 41 LEU B O 1
ATOM 2207 N N . THR B 1 42 ? 2.898 -21.312 -11.602 1 97.88 42 THR B N 1
ATOM 2208 C CA . THR B 1 42 ? 3.35 -19.922 -11.727 1 97.88 42 THR B CA 1
ATOM 2209 C C . THR B 1 42 ? 2.42 -18.984 -10.977 1 97.88 42 THR B C 1
ATOM 2211 O O . THR B 1 42 ? 1.205 -19.188 -10.945 1 97.88 42 THR B O 1
ATOM 2214 N N . ASN B 1 43 ? 2.934 -17.938 -10.359 1 97.81 43 ASN B N 1
ATOM 2215 C CA . ASN B 1 43 ? 2.154 -16.891 -9.711 1 97.81 43 ASN B CA 1
ATOM 2216 C C . ASN B 1 43 ? 1.661 -15.852 -10.711 1 97.81 43 ASN B C 1
ATOM 2218 O O . ASN B 1 43 ? 0.911 -14.938 -10.352 1 97.81 43 ASN B O 1
ATOM 2222 N N . ASN B 1 44 ? 2.057 -15.992 -11.984 1 97.12 44 ASN B N 1
ATOM 2223 C CA . ASN B 1 44 ? 1.62 -15.047 -13.008 1 97.12 44 ASN B CA 1
ATOM 2224 C C . ASN B 1 44 ? 0.116 -15.133 -13.25 1 97.12 44 ASN B C 1
ATOM 2226 O O . ASN B 1 44 ? -0.372 -16.125 -13.797 1 97.12 44 ASN B O 1
ATOM 2230 N N . PRO B 1 45 ? -0.519 -14.125 -12.844 1 98.5 45 PRO B N 1
ATOM 2231 C CA . PRO B 1 45 ? -1.976 -14.188 -12.992 1 98.5 45 PRO B CA 1
ATOM 2232 C C . PRO B 1 45 ? -2.455 -13.672 -14.344 1 98.5 45 PRO B C 1
ATOM 2234 O O . PRO B 1 45 ? -3.652 -13.727 -14.641 1 98.5 45 PRO B O 1
ATOM 2237 N N . THR B 1 46 ? -1.593 -13.148 -15.203 1 97.94 46 THR B N 1
ATOM 2238 C CA . THR B 1 46 ? -2.016 -12.344 -16.344 1 97.94 46 THR B CA 1
ATOM 2239 C C . THR B 1 46 ? -2.238 -13.211 -17.578 1 97.94 46 THR B C 1
ATOM 2241 O O . THR B 1 46 ? -2.842 -12.773 -18.547 1 97.94 46 THR B O 1
ATOM 2244 N N . ARG B 1 47 ? -1.76 -14.422 -17.516 1 97.44 47 ARG B N 1
ATOM 2245 C CA . ARG B 1 47 ? -1.913 -15.352 -18.641 1 97.44 47 ARG B CA 1
ATOM 2246 C C . ARG B 1 47 ? -2.6 -16.641 -18.188 1 97.44 47 ARG B C 1
ATOM 2248 O O . ARG B 1 47 ? -2.287 -17.172 -17.125 1 97.44 47 ARG B O 1
ATOM 2255 N N . PRO B 1 48 ? -3.514 -17.109 -18.984 1 98.44 48 PRO B N 1
ATOM 2256 C CA . PRO B 1 48 ? -4.133 -18.391 -18.641 1 98.44 48 PRO B CA 1
ATOM 2257 C C . PRO B 1 48 ? -3.188 -19.578 -18.812 1 98.44 48 PRO B C 1
ATOM 2259 O O . PRO B 1 48 ? -2.195 -19.469 -19.547 1 98.44 48 PRO B O 1
ATOM 2262 N N . ALA B 1 49 ? -3.514 -20.672 -18.234 1 98.56 49 ALA B N 1
ATOM 2263 C CA . ALA B 1 49 ? -2.727 -21.906 -18.312 1 98.56 49 ALA B CA 1
ATOM 2264 C C . ALA B 1 49 ? -2.461 -22.312 -19.75 1 98.56 49 ALA B C 1
ATOM 2266 O O . ALA B 1 49 ? -1.362 -22.766 -20.078 1 98.56 49 ALA B O 1
ATOM 2267 N N . SER B 1 50 ? -3.422 -22.109 -20.641 1 98.56 50 SER B N 1
ATOM 2268 C CA . SER B 1 50 ? -3.291 -22.484 -22.047 1 98.56 50 SER B CA 1
ATOM 2269 C C . SER B 1 50 ? -2.178 -21.688 -22.734 1 98.56 50 SER B C 1
ATOM 2271 O O . SER B 1 50 ? -1.421 -22.25 -23.531 1 98.56 50 SER B O 1
ATOM 2273 N N . ASP B 1 51 ? -2.104 -20.406 -22.391 1 98.06 51 ASP B N 1
ATOM 2274 C CA . ASP B 1 51 ? -1.069 -19.562 -22.984 1 98.06 51 ASP B CA 1
ATOM 2275 C C . ASP B 1 51 ? 0.321 -19.984 -22.516 1 98.06 51 ASP B C 1
ATOM 2277 O O . ASP B 1 51 ? 1.274 -19.984 -23.297 1 98.06 51 ASP B O 1
ATOM 2281 N N . HIS B 1 52 ? 0.46 -20.328 -21.25 1 98.12 52 HIS B N 1
ATOM 2282 C CA . HIS B 1 52 ? 1.732 -20.812 -20.719 1 98.12 52 HIS B CA 1
ATOM 2283 C C . HIS B 1 52 ? 2.131 -22.125 -21.391 1 98.12 52 HIS B C 1
ATOM 2285 O O . HIS B 1 52 ? 3.301 -22.328 -21.719 1 98.12 52 HIS B O 1
ATOM 2291 N N . ALA B 1 53 ? 1.176 -23.016 -21.547 1 98.44 53 ALA B N 1
ATOM 2292 C CA . ALA B 1 53 ? 1.437 -24.297 -22.203 1 98.44 53 ALA B CA 1
ATOM 2293 C C . ALA B 1 53 ? 1.903 -24.078 -23.641 1 98.44 53 ALA B C 1
ATOM 2295 O O . ALA B 1 53 ? 2.846 -24.734 -24.094 1 98.44 53 ALA B O 1
ATOM 2296 N N . GLU B 1 54 ? 1.243 -23.172 -24.312 1 98.25 54 GLU B N 1
ATOM 2297 C CA . GLU B 1 54 ? 1.627 -22.859 -25.688 1 98.25 54 GLU B CA 1
ATOM 2298 C C . GLU B 1 54 ? 3.053 -22.312 -25.75 1 98.25 54 GLU B C 1
ATOM 2300 O O . GLU B 1 54 ? 3.832 -22.703 -26.609 1 98.25 54 GLU B O 1
ATOM 2305 N N . ARG B 1 55 ? 3.348 -21.453 -24.828 1 97.31 55 ARG B N 1
ATOM 2306 C CA . ARG B 1 55 ? 4.691 -20.875 -24.781 1 97.31 55 ARG B CA 1
ATOM 2307 C C . ARG B 1 55 ? 5.734 -21.969 -24.547 1 97.31 55 ARG B C 1
ATOM 2309 O O . ARG B 1 55 ? 6.793 -21.969 -25.172 1 97.31 55 ARG B O 1
ATOM 2316 N N . LEU B 1 56 ? 5.445 -22.891 -23.625 1 98.06 56 LEU B N 1
ATOM 2317 C CA . LEU B 1 56 ? 6.344 -24.016 -23.359 1 98.06 56 LEU B CA 1
ATOM 2318 C C . LEU B 1 56 ? 6.535 -24.875 -24.594 1 98.06 56 LEU B C 1
ATOM 2320 O O . LEU B 1 56 ? 7.664 -25.234 -24.938 1 98.06 56 LEU B O 1
ATOM 2324 N N . ARG B 1 57 ? 5.508 -25.125 -25.328 1 98.06 57 ARG B N 1
ATOM 2325 C CA . ARG B 1 57 ? 5.594 -25.922 -26.547 1 98.06 57 ARG B CA 1
ATOM 2326 C C . ARG B 1 57 ? 6.441 -25.203 -27.594 1 98.06 57 ARG B C 1
ATOM 2328 O O . ARG B 1 57 ? 7.254 -25.844 -28.281 1 98.06 57 ARG B O 1
ATOM 2335 N N . ASP B 1 58 ? 6.211 -23.906 -27.719 1 97.56 58 ASP B N 1
ATOM 2336 C CA . ASP B 1 58 ? 6.988 -23.109 -28.672 1 97.56 58 ASP B CA 1
ATOM 2337 C C . ASP B 1 58 ? 8.484 -23.203 -28.359 1 97.56 58 ASP B C 1
ATOM 2339 O O . ASP B 1 58 ? 9.312 -23.062 -29.266 1 97.56 58 ASP B O 1
ATOM 2343 N N . LEU B 1 59 ? 8.758 -23.484 -27.125 1 97.31 59 LEU B N 1
ATOM 2344 C CA . LEU B 1 59 ? 10.148 -23.531 -26.688 1 97.31 59 LEU B CA 1
ATOM 2345 C C . LEU B 1 59 ? 10.648 -24.969 -26.625 1 97.31 59 LEU B C 1
ATOM 2347 O O . LEU B 1 59 ? 11.766 -25.219 -26.172 1 97.31 59 LEU B O 1
ATOM 2351 N N . GLY B 1 60 ? 9.781 -25.906 -26.984 1 96.75 60 GLY B N 1
ATOM 2352 C CA . GLY B 1 60 ? 10.211 -27.297 -27.125 1 96.75 60 GLY B CA 1
ATOM 2353 C C . GLY B 1 60 ? 9.883 -28.141 -25.922 1 96.75 60 GLY B C 1
ATOM 2354 O O . GLY B 1 60 ? 10.391 -29.266 -25.781 1 96.75 60 GLY B O 1
ATOM 2355 N N . ILE B 1 61 ? 9.133 -27.688 -25 1 98.12 61 ILE B N 1
ATOM 2356 C CA . ILE B 1 61 ? 8.656 -28.453 -23.859 1 98.12 61 ILE B CA 1
ATOM 2357 C C . ILE B 1 61 ? 7.172 -28.766 -24.031 1 98.12 61 ILE B C 1
ATOM 2359 O O . ILE B 1 61 ? 6.332 -27.875 -23.969 1 98.12 61 ILE B O 1
ATOM 2363 N N . GLU B 1 62 ? 6.938 -30.031 -24.266 1 97.38 62 GLU B N 1
ATOM 2364 C CA . GLU B 1 62 ? 5.539 -30.422 -24.422 1 97.38 62 GLU B CA 1
ATOM 2365 C C . GLU B 1 62 ? 4.73 -30.109 -23.172 1 97.38 62 GLU B C 1
ATOM 2367 O O . GLU B 1 62 ? 5.168 -30.375 -22.047 1 97.38 62 GLU B O 1
ATOM 2372 N N . ALA B 1 63 ? 3.541 -29.484 -23.375 1 97.94 63 ALA B N 1
ATOM 2373 C CA . ALA B 1 63 ? 2.664 -29.141 -22.266 1 97.94 63 ALA B CA 1
ATOM 2374 C C . ALA B 1 63 ? 1.246 -28.859 -22.75 1 97.94 63 ALA B C 1
ATOM 2376 O O . ALA B 1 63 ? 1.057 -28.328 -23.844 1 97.94 63 ALA B O 1
ATOM 2377 N N . SER B 1 64 ? 0.276 -29.266 -22.016 1 98.12 64 SER B N 1
ATOM 2378 C CA . SER B 1 64 ? -1.114 -28.844 -22.172 1 98.12 64 SER B CA 1
ATOM 2379 C C . SER B 1 64 ? -1.545 -27.922 -21.047 1 98.12 64 SER B C 1
ATOM 2381 O O . SER B 1 64 ? -0.8 -27.703 -20.078 1 98.12 64 SER B O 1
ATOM 2383 N N . ALA B 1 65 ? -2.703 -27.328 -21.156 1 98.25 65 ALA B N 1
ATOM 2384 C CA . ALA B 1 65 ? -3.234 -26.453 -20.125 1 98.25 65 ALA B CA 1
ATOM 2385 C C . ALA B 1 65 ? -3.336 -27.172 -18.781 1 98.25 65 ALA B C 1
ATOM 2387 O O . ALA B 1 65 ? -3.143 -26.578 -17.734 1 98.25 65 ALA B O 1
ATOM 2388 N N . ASP B 1 66 ? -3.574 -28.469 -18.828 1 97.56 66 ASP B N 1
ATOM 2389 C CA . ASP B 1 66 ? -3.742 -29.266 -17.609 1 97.56 66 ASP B CA 1
ATOM 2390 C C . ASP B 1 66 ? -2.416 -29.438 -16.875 1 97.56 66 ASP B C 1
ATOM 2392 O O . ASP B 1 66 ? -2.396 -29.812 -15.703 1 97.56 66 ASP B O 1
ATOM 2396 N N . ASP B 1 67 ? -1.301 -29.172 -17.578 1 98 67 ASP B N 1
ATOM 2397 C CA . ASP B 1 67 ? 0.026 -29.297 -16.984 1 98 67 ASP B CA 1
ATOM 2398 C C . ASP B 1 67 ? 0.453 -28 -16.297 1 98 67 ASP B C 1
ATOM 2400 O O . ASP B 1 67 ? 1.559 -27.922 -15.758 1 98 67 ASP B O 1
ATOM 2404 N N . VAL B 1 68 ? -0.417 -26.953 -16.344 1 98.69 68 VAL B N 1
ATOM 2405 C CA . VAL B 1 68 ? -0.05 -25.641 -15.836 1 98.69 68 VAL B CA 1
ATOM 2406 C C . VAL B 1 68 ? -1.1 -25.172 -14.828 1 98.69 68 VAL B C 1
ATOM 2408 O O . VAL B 1 68 ? -2.301 -25.328 -15.055 1 98.69 68 VAL B O 1
ATOM 2411 N N . LEU B 1 69 ? -0.629 -24.688 -13.719 1 98.69 69 LEU B N 1
ATOM 2412 C CA . LEU B 1 69 ? -1.464 -24.047 -12.711 1 98.69 69 LEU B CA 1
ATOM 2413 C C . LEU B 1 69 ? -1.004 -22.625 -12.438 1 98.69 69 LEU B C 1
ATOM 2415 O O . LEU B 1 69 ? 0.188 -22.375 -12.234 1 98.69 69 LEU B O 1
ATOM 2419 N N . THR B 1 70 ? -1.92 -21.641 -12.516 1 98.75 70 THR B N 1
ATOM 2420 C CA . THR B 1 70 ? -1.591 -20.234 -12.336 1 98.75 70 THR B CA 1
ATOM 2421 C C . THR B 1 70 ? -2.254 -19.688 -11.07 1 98.75 70 THR B C 1
ATOM 2423 O O . THR B 1 70 ? -3.143 -20.312 -10.508 1 98.75 70 THR B O 1
ATOM 2426 N N . SER B 1 71 ? -1.795 -18.5 -10.68 1 98.75 71 SER B N 1
ATOM 2427 C CA . SER B 1 71 ? -2.438 -17.859 -9.539 1 98.75 71 SER B CA 1
ATOM 2428 C C . SER B 1 71 ? -3.861 -17.438 -9.875 1 98.75 71 SER B C 1
ATOM 2430 O O . SER B 1 71 ? -4.723 -17.375 -8.992 1 98.75 71 SER B O 1
ATOM 2432 N N . ALA B 1 72 ? -4.164 -17.172 -11.141 1 98.81 72 ALA B N 1
ATOM 2433 C CA . ALA B 1 72 ? -5.535 -16.875 -11.562 1 98.81 72 ALA B CA 1
ATOM 2434 C C . ALA B 1 72 ? -6.422 -18.109 -11.406 1 98.81 72 ALA B C 1
ATOM 2436 O O . ALA B 1 72 ? -7.574 -18 -10.969 1 98.81 72 ALA B O 1
ATOM 2437 N N . ASP B 1 73 ? -5.879 -19.312 -11.75 1 98.69 73 ASP B N 1
ATOM 2438 C CA . ASP B 1 73 ? -6.605 -20.562 -11.516 1 98.69 73 ASP B CA 1
ATOM 2439 C C . ASP B 1 73 ? -6.98 -20.703 -10.039 1 98.69 73 ASP B C 1
ATOM 2441 O O . ASP B 1 73 ? -8.117 -21.062 -9.719 1 98.69 73 ASP B O 1
ATOM 2445 N N . ALA B 1 74 ? -6.008 -20.453 -9.211 1 98.75 74 ALA B N 1
ATOM 2446 C CA . ALA B 1 74 ? -6.223 -20.562 -7.766 1 98.75 74 ALA B CA 1
ATOM 2447 C C . ALA B 1 74 ? -7.262 -19.562 -7.289 1 98.75 74 ALA B C 1
ATOM 2449 O O . ALA B 1 74 ? -8.094 -19.875 -6.434 1 98.75 74 ALA B O 1
ATOM 2450 N N . THR B 1 75 ? -7.219 -18.312 -7.812 1 98.88 75 THR B N 1
ATOM 2451 C CA . THR B 1 75 ? -8.172 -17.266 -7.453 1 98.88 75 THR B CA 1
ATOM 2452 C C . THR B 1 75 ? -9.594 -17.672 -7.848 1 98.88 75 THR B C 1
ATOM 2454 O O . THR B 1 75 ? -10.516 -17.547 -7.047 1 98.88 75 THR B O 1
ATOM 2457 N N . VAL B 1 76 ? -9.742 -18.203 -9.055 1 98.75 76 VAL B N 1
ATOM 2458 C CA . VAL B 1 76 ? -11.039 -18.656 -9.539 1 98.75 76 VAL B CA 1
ATOM 2459 C C . VAL B 1 76 ? -11.578 -19.75 -8.625 1 98.75 76 VAL B C 1
ATOM 2461 O O . VAL B 1 76 ? -12.727 -19.688 -8.18 1 98.75 76 VAL B O 1
ATOM 2464 N N . ALA B 1 77 ? -10.727 -20.734 -8.328 1 98.56 77 ALA B N 1
ATOM 2465 C CA . ALA B 1 77 ? -11.148 -21.844 -7.473 1 98.56 77 ALA B CA 1
ATOM 2466 C C . ALA B 1 77 ? -11.594 -21.344 -6.105 1 98.56 77 ALA B C 1
ATOM 2468 O O . ALA B 1 77 ? -12.625 -21.797 -5.582 1 98.56 77 ALA B O 1
ATOM 2469 N N . TYR B 1 78 ? -10.852 -20.453 -5.516 1 98.69 78 TYR B N 1
ATOM 2470 C CA . TYR B 1 78 ? -11.148 -19.906 -4.203 1 98.69 78 TYR B CA 1
ATOM 2471 C C . TYR B 1 78 ? -12.492 -19.172 -4.215 1 98.69 78 TYR B C 1
ATOM 2473 O O . TYR B 1 78 ? -13.312 -19.359 -3.32 1 98.69 78 TYR B O 1
ATOM 2481 N N . LEU B 1 79 ? -12.703 -18.297 -5.207 1 98.62 79 LEU B N 1
ATOM 2482 C CA . LEU B 1 79 ? -13.922 -17.5 -5.297 1 98.62 79 LEU B CA 1
ATOM 2483 C C . LEU B 1 79 ? -15.141 -18.375 -5.523 1 98.62 79 LEU B C 1
ATOM 2485 O O . LEU B 1 79 ? -16.203 -18.156 -4.93 1 98.62 79 LEU B O 1
ATOM 2489 N N . ARG B 1 80 ? -14.992 -19.422 -6.328 1 97.81 80 ARG B N 1
ATOM 2490 C CA . ARG B 1 80 ? -16.094 -20.328 -6.59 1 97.81 80 ARG B CA 1
ATOM 2491 C C . ARG B 1 80 ? -16.469 -21.125 -5.336 1 97.81 80 ARG B C 1
ATOM 2493 O O . ARG B 1 80 ? -17.641 -21.406 -5.094 1 97.81 80 ARG B O 1
ATOM 2500 N N . ASP B 1 81 ? -15.5 -21.453 -4.586 1 97.06 81 ASP B N 1
ATOM 2501 C CA . ASP B 1 81 ? -15.695 -22.266 -3.396 1 97.06 81 ASP B CA 1
ATOM 2502 C C . ASP B 1 81 ? -16.266 -21.453 -2.246 1 97.06 81 ASP B C 1
ATOM 2504 O O . ASP B 1 81 ? -17.156 -21.906 -1.531 1 97.06 81 ASP B O 1
ATOM 2508 N N . ARG B 1 82 ? -15.797 -20.219 -2.092 1 97.25 82 ARG B N 1
ATOM 2509 C CA . ARG B 1 82 ? -16.062 -19.5 -0.847 1 97.25 82 ARG B CA 1
ATOM 2510 C C . ARG B 1 82 ? -16.984 -18.312 -1.083 1 97.25 82 ARG B C 1
ATOM 2512 O O . ARG B 1 82 ? -17.578 -17.781 -0.14 1 97.25 82 ARG B O 1
ATOM 2519 N N . HIS B 1 83 ? -17.078 -17.875 -2.334 1 97.12 83 HIS B N 1
ATOM 2520 C CA . HIS B 1 83 ? -17.812 -16.641 -2.615 1 97.12 83 HIS B CA 1
ATOM 2521 C C . HIS B 1 83 ? -18.656 -16.781 -3.875 1 97.12 83 HIS B C 1
ATOM 2523 O O . HIS B 1 83 ? -18.75 -15.836 -4.668 1 97.12 83 HIS B O 1
ATOM 2529 N N . ALA B 1 84 ? -19.203 -17.938 -4.137 1 95.12 84 ALA B N 1
ATOM 2530 C CA . ALA B 1 84 ? -19.891 -18.297 -5.371 1 95.12 84 ALA B CA 1
ATOM 2531 C C . ALA B 1 84 ? -21 -17.297 -5.684 1 95.12 84 ALA B C 1
ATOM 2533 O O . ALA B 1 84 ? -21.25 -16.984 -6.852 1 95.12 84 ALA B O 1
ATOM 2534 N N . ASP B 1 85 ? -21.641 -16.656 -4.73 1 92.88 85 ASP B N 1
ATOM 2535 C CA . ASP B 1 85 ? -22.812 -15.828 -4.953 1 92.88 85 ASP B CA 1
ATOM 2536 C C . ASP B 1 85 ? -22.5 -14.359 -4.691 1 92.88 85 ASP B C 1
ATOM 2538 O O . ASP B 1 85 ? -23.406 -13.531 -4.57 1 92.88 85 ASP B O 1
ATOM 2542 N N . GLU B 1 86 ? -21.312 -14.078 -4.594 1 96.88 86 GLU B N 1
ATOM 2543 C CA . GLU B 1 86 ? -20.906 -12.703 -4.324 1 96.88 86 GLU B CA 1
ATOM 2544 C C . GLU B 1 86 ? -20.234 -12.078 -5.543 1 96.88 86 GLU B C 1
ATOM 2546 O O . GLU B 1 86 ? -19.281 -12.633 -6.09 1 96.88 86 GLU B O 1
ATOM 2551 N N . PRO B 1 87 ? -20.766 -10.945 -5.969 1 98 87 PRO B N 1
ATOM 2552 C CA . PRO B 1 87 ? -20.141 -10.297 -7.121 1 98 87 PRO B CA 1
ATOM 2553 C C . PRO B 1 87 ? -18.719 -9.812 -6.82 1 98 87 PRO B C 1
ATOM 2555 O O . PRO B 1 87 ? -18.5 -9.117 -5.82 1 98 87 PRO B O 1
ATOM 2558 N N . ALA B 1 88 ? -17.812 -10.188 -7.621 1 98.75 88 ALA B N 1
ATOM 2559 C CA . ALA B 1 88 ? -16.422 -9.789 -7.457 1 98.75 88 ALA B CA 1
ATOM 2560 C C . ALA B 1 88 ? -16.125 -8.5 -8.227 1 98.75 88 ALA B C 1
ATOM 2562 O O . ALA B 1 88 ? -16.5 -8.359 -9.391 1 98.75 88 ALA B O 1
ATOM 2563 N N . PHE B 1 89 ? -15.555 -7.523 -7.582 1 98.88 89 PHE B N 1
ATOM 2564 C CA . PHE B 1 89 ? -15 -6.316 -8.18 1 98.88 89 PHE B CA 1
ATOM 2565 C C . PHE B 1 89 ? -13.484 -6.418 -8.289 1 98.88 89 PHE B C 1
ATOM 2567 O O . PHE B 1 89 ? -12.789 -6.496 -7.277 1 98.88 89 PHE B O 1
ATOM 2574 N N . ALA B 1 90 ? -13 -6.383 -9.555 1 98.88 90 ALA B N 1
ATOM 2575 C CA . ALA B 1 90 ? -11.578 -6.652 -9.781 1 98.88 90 ALA B CA 1
ATOM 2576 C C . ALA B 1 90 ? -10.805 -5.359 -10.008 1 98.88 90 ALA B C 1
ATOM 2578 O O . ALA B 1 90 ? -11.195 -4.535 -10.844 1 98.88 90 ALA B O 1
ATOM 2579 N N . ILE B 1 91 ? -9.812 -5.207 -9.234 1 98.81 91 ILE B N 1
ATOM 2580 C CA . ILE B 1 91 ? -8.742 -4.246 -9.5 1 98.81 91 ILE B CA 1
ATOM 2581 C C . ILE B 1 91 ? -7.531 -4.969 -10.07 1 98.81 91 ILE B C 1
ATOM 2583 O O . ILE B 1 91 ? -6.637 -5.387 -9.328 1 98.81 91 ILE B O 1
ATOM 2587 N N . ALA B 1 92 ? -7.508 -5.168 -11.336 1 98.81 92 ALA B N 1
ATOM 2588 C CA . ALA B 1 92 ? -6.539 -6.008 -12.039 1 98.81 92 ALA B CA 1
ATOM 2589 C C . ALA B 1 92 ? -6.613 -5.793 -13.547 1 98.81 92 ALA B C 1
ATOM 2591 O O . ALA B 1 92 ? -7.57 -5.199 -14.047 1 98.81 92 ALA B O 1
ATOM 2592 N N . GLU B 1 93 ? -5.66 -6.25 -14.219 1 98.19 93 GLU B N 1
ATOM 2593 C CA . GLU B 1 93 ? -5.625 -6.18 -15.68 1 98.19 93 GLU B CA 1
ATOM 2594 C C . GLU B 1 93 ? -6.797 -6.938 -16.297 1 98.19 93 GLU B C 1
ATOM 2596 O O . GLU B 1 93 ? -7.289 -7.91 -15.719 1 98.19 93 GLU B O 1
ATOM 2601 N N . SER B 1 94 ? -7.164 -6.465 -17.531 1 98.25 94 SER B N 1
ATOM 2602 C CA . SER B 1 94 ? -8.297 -7.066 -18.219 1 98.25 94 SER B CA 1
ATOM 2603 C C . SER B 1 94 ? -8.086 -8.562 -18.438 1 98.25 94 SER B C 1
ATOM 2605 O O . SER B 1 94 ? -9.039 -9.336 -18.422 1 98.25 94 SER B O 1
ATOM 2607 N N . SER B 1 95 ? -6.812 -9 -18.656 1 98.44 95 SER B N 1
ATOM 2608 C CA . SER B 1 95 ? -6.523 -10.414 -18.875 1 98.44 95 SER B CA 1
ATOM 2609 C C . SER B 1 95 ? -6.879 -11.242 -17.656 1 98.44 95 SER B C 1
ATOM 2611 O O . SER B 1 95 ? -7.316 -12.391 -17.781 1 98.44 95 SER B O 1
ATOM 2613 N N . ILE B 1 96 ? -6.727 -10.711 -16.469 1 98.81 96 ILE B N 1
ATOM 2614 C CA . ILE B 1 96 ? -7.098 -11.383 -15.227 1 98.81 96 ILE B CA 1
ATOM 2615 C C . ILE B 1 96 ? -8.617 -11.438 -15.102 1 98.81 96 ILE B C 1
ATOM 2617 O O . ILE B 1 96 ? -9.188 -12.492 -14.797 1 98.81 96 ILE B O 1
ATOM 2621 N N . VAL B 1 97 ? -9.273 -10.312 -15.406 1 98.75 97 VAL B N 1
ATOM 2622 C CA . VAL B 1 97 ? -10.727 -10.234 -15.344 1 98.75 97 VAL B CA 1
ATOM 2623 C C . VAL B 1 97 ? -11.344 -11.25 -16.312 1 98.75 97 VAL B C 1
ATOM 2625 O O . VAL B 1 97 ? -12.32 -11.922 -15.969 1 98.75 97 VAL B O 1
ATOM 2628 N N . ASP B 1 98 ? -10.766 -11.359 -17.484 1 98.69 98 ASP B N 1
ATOM 2629 C CA . ASP B 1 98 ? -11.234 -12.32 -18.484 1 98.69 98 ASP B CA 1
ATOM 2630 C C . ASP B 1 98 ? -11.133 -13.75 -17.953 1 98.69 98 ASP B C 1
ATOM 2632 O O . ASP B 1 98 ? -12.008 -14.578 -18.203 1 98.69 98 ASP B O 1
ATOM 2636 N N . GLN B 1 99 ? -10.086 -14.094 -17.266 1 98.81 99 GLN B N 1
ATOM 2637 C CA . GLN B 1 99 ? -9.906 -15.422 -16.703 1 98.81 99 GLN B CA 1
ATOM 2638 C C . GLN B 1 99 ? -10.93 -15.695 -15.602 1 98.81 99 GLN B C 1
ATOM 2640 O O . GLN B 1 99 ? -11.438 -16.812 -15.477 1 98.81 99 GLN B O 1
ATOM 2645 N N . LEU B 1 100 ? -11.211 -14.648 -14.766 1 98.75 100 LEU B N 1
ATOM 2646 C CA . LEU B 1 100 ? -12.258 -14.797 -13.758 1 98.75 100 LEU B CA 1
ATOM 2647 C C . LEU B 1 100 ? -13.602 -15.086 -14.414 1 98.75 100 LEU B C 1
ATOM 2649 O O . LEU B 1 100 ? -14.336 -15.969 -13.969 1 98.75 100 LEU B O 1
ATOM 2653 N N . ARG B 1 101 ? -13.805 -14.328 -15.469 1 98.25 101 ARG B N 1
ATOM 2654 C CA . ARG B 1 101 ? -15.047 -14.508 -16.203 1 98.25 101 ARG B CA 1
ATOM 2655 C C . ARG B 1 101 ? -15.133 -15.914 -16.797 1 98.25 101 ARG B C 1
ATOM 2657 O O . ARG B 1 101 ? -16.172 -16.578 -16.703 1 98.25 101 ARG B O 1
ATOM 2664 N N . ALA B 1 102 ? -14.133 -16.344 -17.422 1 98.19 102 ALA B N 1
ATOM 2665 C CA . ALA B 1 102 ? -14.078 -17.672 -18.031 1 98.19 102 ALA B CA 1
ATOM 2666 C C . ALA B 1 102 ? -14.266 -18.766 -16.984 1 98.19 102 ALA B C 1
ATOM 2668 O O . ALA B 1 102 ? -14.773 -19.844 -17.297 1 98.19 102 ALA B O 1
ATOM 2669 N N . GLY B 1 103 ? -13.875 -18.469 -15.773 1 97.94 103 GLY B N 1
ATOM 2670 C CA . GLY B 1 103 ? -14.016 -19.406 -14.672 1 97.94 103 GLY B CA 1
ATOM 2671 C C . GLY B 1 103 ? -15.375 -19.344 -14 1 97.94 103 GLY B C 1
ATOM 2672 O O . GLY B 1 103 ? -15.57 -19.906 -12.922 1 97.94 103 GLY B O 1
ATOM 2673 N N . ASP B 1 104 ? -16.281 -18.578 -14.516 1 97.38 104 ASP B N 1
ATOM 2674 C CA . ASP B 1 104 ? -17.672 -18.469 -14.062 1 97.38 104 ASP B CA 1
ATOM 2675 C C . ASP B 1 104 ? -17.75 -17.766 -12.719 1 97.38 104 ASP B C 1
ATOM 2677 O O . ASP B 1 104 ? -18.578 -18.109 -11.875 1 97.38 104 ASP B O 1
ATOM 2681 N N . VAL B 1 105 ? -16.828 -16.906 -12.438 1 98.31 105 VAL B N 1
ATOM 2682 C CA . VAL B 1 105 ? -16.922 -16.031 -11.281 1 98.31 105 VAL B CA 1
ATOM 2683 C C . VAL B 1 105 ? -17.906 -14.891 -11.57 1 98.31 105 VAL B C 1
ATOM 2685 O O . VAL B 1 105 ? -17.875 -14.297 -12.648 1 98.31 105 VAL B O 1
ATOM 2688 N N . SER B 1 106 ? -18.797 -14.633 -10.633 1 97.62 106 SER B N 1
ATOM 2689 C CA . SER B 1 106 ? -19.688 -13.469 -10.766 1 97.62 106 SER B CA 1
ATOM 2690 C C . SER B 1 106 ? -18.906 -12.172 -10.633 1 97.62 106 SER B C 1
ATOM 2692 O O . SER B 1 106 ? -18.172 -11.969 -9.656 1 97.62 106 SER B O 1
ATOM 2694 N N . LEU B 1 107 ? -19.078 -11.281 -11.625 1 98.31 107 LEU B N 1
ATOM 2695 C CA . LEU B 1 107 ? -18.312 -10.039 -11.641 1 98.31 107 LEU B CA 1
ATOM 2696 C C . LEU B 1 107 ? -19.234 -8.828 -11.625 1 98.31 107 LEU B C 1
ATOM 2698 O O . LEU B 1 107 ? -20.391 -8.922 -12.047 1 98.31 107 LEU B O 1
ATOM 2702 N N . THR B 1 108 ? -18.781 -7.758 -11.094 1 98.5 108 THR B N 1
ATOM 2703 C CA . THR B 1 108 ? -19.469 -6.473 -11.156 1 98.5 108 THR B CA 1
ATOM 2704 C C . THR B 1 108 ? -18.484 -5.348 -11.469 1 98.5 108 THR B C 1
ATOM 2706 O O . THR B 1 108 ? -17.328 -5.398 -11.055 1 98.5 108 THR B O 1
ATOM 2709 N N . ASP B 1 109 ? -18.938 -4.367 -12.219 1 97.88 109 ASP B N 1
ATOM 2710 C CA . ASP B 1 109 ? -18.141 -3.174 -12.484 1 97.88 109 ASP B CA 1
ATOM 2711 C C . ASP B 1 109 ? -18.484 -2.053 -11.508 1 97.88 109 ASP B C 1
ATOM 2713 O O . ASP B 1 109 ? -17.891 -0.977 -11.547 1 97.88 109 ASP B O 1
ATOM 2717 N N . ASP B 1 110 ? -19.438 -2.312 -10.602 1 97.81 110 ASP B N 1
ATOM 2718 C CA . ASP B 1 110 ? -19.875 -1.355 -9.586 1 97.81 110 ASP B CA 1
ATOM 2719 C C . ASP B 1 110 ? -19.234 -1.665 -8.234 1 97.81 110 ASP B C 1
ATOM 2721 O O . ASP B 1 110 ? -19.609 -2.625 -7.566 1 97.81 110 ASP B O 1
ATOM 2725 N N . PRO B 1 111 ? -18.297 -0.829 -7.82 1 97.5 111 PRO B N 1
ATOM 2726 C CA . PRO B 1 111 ? -17.672 -1.097 -6.527 1 97.5 111 PRO B CA 1
ATOM 2727 C C . PRO B 1 111 ? -18.672 -1.222 -5.391 1 97.5 111 PRO B C 1
ATOM 2729 O O . PRO B 1 111 ? -18.469 -2.014 -4.465 1 97.5 111 PRO B O 1
ATOM 2732 N N . GLY B 1 112 ? -19.734 -0.491 -5.414 1 95.94 112 GLY B N 1
ATOM 2733 C CA . GLY B 1 112 ? -20.734 -0.511 -4.359 1 95.94 112 GLY B CA 1
ATOM 2734 C C . GLY B 1 112 ? -21.5 -1.819 -4.281 1 95.94 112 GLY B C 1
ATOM 2735 O O . GLY B 1 112 ? -22.156 -2.104 -3.279 1 95.94 112 GLY B O 1
ATOM 2736 N N . ALA B 1 113 ? -21.406 -2.646 -5.344 1 97.12 113 ALA B N 1
ATOM 2737 C CA . ALA B 1 113 ? -22.125 -3.916 -5.406 1 97.12 113 ALA B CA 1
ATOM 2738 C C . ALA B 1 113 ? -21.203 -5.086 -5.078 1 97.12 113 ALA B C 1
ATOM 2740 O O . ALA B 1 113 ? -21.641 -6.242 -5.082 1 97.12 113 ALA B O 1
ATOM 2741 N N . ALA B 1 114 ? -19.969 -4.828 -4.754 1 98.12 114 ALA B N 1
ATOM 2742 C CA . ALA B 1 114 ? -18.969 -5.875 -4.586 1 98.12 114 ALA B CA 1
ATOM 2743 C C . ALA B 1 114 ? -19.203 -6.668 -3.307 1 98.12 114 ALA B C 1
ATOM 2745 O O . ALA B 1 114 ? -19.406 -6.09 -2.236 1 98.12 114 ALA B O 1
ATOM 2746 N N . GLY B 1 115 ? -19.25 -7.91 -3.439 1 98.31 115 GLY B N 1
ATOM 2747 C CA . GLY B 1 115 ? -19.141 -8.789 -2.285 1 98.31 115 GLY B CA 1
ATOM 2748 C C . GLY B 1 115 ? -17.719 -9.211 -1.983 1 98.31 115 GLY B C 1
ATOM 2749 O O . GLY B 1 115 ? -17.406 -9.57 -0.849 1 98.31 115 GLY B O 1
ATOM 2750 N N . VAL B 1 116 ? -16.875 -9.18 -3.016 1 98.69 116 VAL B N 1
ATOM 2751 C CA . VAL B 1 116 ? -15.445 -9.492 -2.916 1 98.69 116 VAL B CA 1
ATOM 2752 C C . VAL B 1 116 ? -14.641 -8.523 -3.779 1 98.69 116 VAL B C 1
ATOM 2754 O O . VAL B 1 116 ? -15.023 -8.234 -4.914 1 98.69 116 VAL B O 1
ATOM 2757 N N . VAL B 1 117 ? -13.609 -7.965 -3.246 1 98.88 117 VAL B N 1
ATOM 2758 C CA . VAL B 1 117 ? -12.625 -7.227 -4.027 1 98.88 117 VAL B CA 1
ATOM 2759 C C . VAL B 1 117 ? -11.438 -8.133 -4.352 1 98.88 117 VAL B C 1
ATOM 2761 O O . VAL B 1 117 ? -10.875 -8.773 -3.459 1 98.88 117 VAL B O 1
ATOM 2764 N N . VAL B 1 118 ? -11.086 -8.266 -5.609 1 98.94 118 VAL B N 1
ATOM 2765 C CA . VAL B 1 118 ? -9.93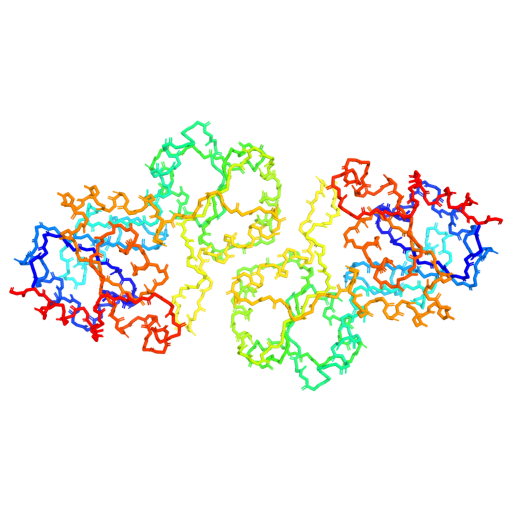 -9.023 -6.066 1 98.94 118 VAL B CA 1
ATOM 2766 C C . VAL B 1 118 ? -8.852 -8.07 -6.586 1 98.94 118 VAL B C 1
ATOM 2768 O O . VAL B 1 118 ? -9.102 -7.305 -7.52 1 98.94 118 VAL B O 1
ATOM 2771 N N . ALA B 1 119 ? -7.758 -8.062 -5.973 1 98.94 119 ALA B N 1
ATOM 2772 C CA . ALA B 1 119 ? -6.652 -7.219 -6.406 1 98.94 119 ALA B CA 1
ATOM 2773 C C . ALA B 1 119 ? -5.535 -8.055 -7.031 1 98.94 119 ALA B C 1
ATOM 2775 O O . ALA B 1 119 ? -5.141 -9.078 -6.48 1 98.94 119 ALA B O 1
ATOM 2776 N N . GLY B 1 120 ? -5.035 -7.684 -8.156 1 98.81 120 GLY B N 1
ATOM 2777 C CA . GLY B 1 120 ? -3.943 -8.32 -8.875 1 98.81 120 GLY B CA 1
ATOM 2778 C C . GLY B 1 120 ? -3.146 -7.355 -9.727 1 98.81 120 GLY B C 1
ATOM 2779 O O . GLY B 1 120 ? -3.33 -6.141 -9.641 1 98.81 120 GLY B O 1
ATOM 2780 N N . TYR B 1 121 ? -2.283 -7.902 -10.523 1 98.56 121 TYR B N 1
ATOM 2781 C CA . TYR B 1 121 ? -1.372 -7.137 -11.375 1 98.56 121 TYR B CA 1
ATOM 2782 C C . TYR B 1 121 ? -2.145 -6.223 -12.312 1 98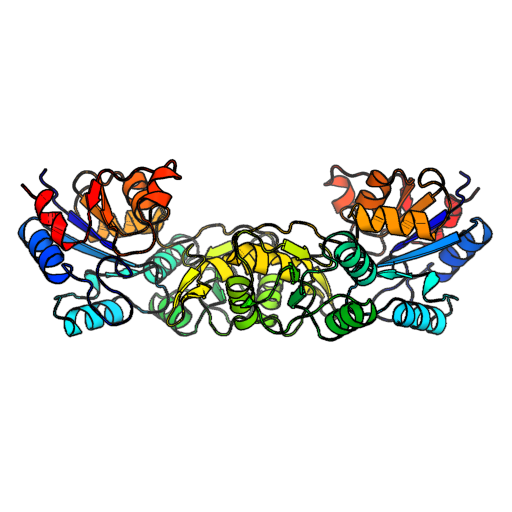.56 121 TYR B C 1
ATOM 2784 O O . TYR B 1 121 ? -3.131 -6.637 -12.922 1 98.56 121 TYR B O 1
ATOM 2792 N N . ASP B 1 122 ? -1.723 -4.953 -12.438 1 98.5 122 ASP B N 1
ATOM 2793 C CA . ASP B 1 122 ? -2.346 -4 -13.352 1 98.5 122 ASP B CA 1
ATOM 2794 C C . ASP B 1 122 ? -1.405 -2.836 -13.656 1 98.5 122 ASP B C 1
ATOM 2796 O O . ASP B 1 122 ? -1.284 -1.901 -12.867 1 98.5 122 ASP B O 1
ATOM 2800 N N . ARG B 1 123 ? -0.858 -2.756 -14.898 1 97.44 123 ARG B N 1
ATOM 2801 C CA . ARG B 1 123 ? 0.062 -1.687 -15.273 1 97.44 123 ARG B CA 1
ATOM 2802 C C . ARG B 1 123 ? -0.665 -0.35 -15.375 1 97.44 123 ARG B C 1
ATOM 2804 O O . ARG B 1 123 ? -0.03 0.706 -15.422 1 97.44 123 ARG B O 1
ATOM 2811 N N . GLU B 1 124 ? -2.01 -0.402 -15.359 1 97.88 124 GLU B N 1
ATOM 2812 C CA . GLU B 1 124 ? -2.801 0.822 -15.453 1 97.88 124 GLU B CA 1
ATOM 2813 C C . GLU B 1 124 ? -3.354 1.224 -14.086 1 97.88 124 GLU B C 1
ATOM 2815 O O . GLU B 1 124 ? -4.211 2.104 -13.992 1 97.88 124 GLU B O 1
ATOM 2820 N N . PHE B 1 125 ? -2.928 0.561 -13.047 1 98.44 125 PHE B N 1
ATOM 2821 C CA . PHE B 1 125 ? -3.326 0.91 -11.688 1 98.44 125 PHE B CA 1
ATOM 2822 C C . PHE B 1 125 ? -3.125 2.398 -11.43 1 98.44 125 PHE B C 1
ATOM 2824 O O . PHE B 1 125 ? -2.082 2.959 -11.781 1 98.44 125 PHE B O 1
ATOM 2831 N N . HIS B 1 126 ? -4.141 3.066 -10.812 1 97.56 126 HIS B N 1
ATOM 2832 C CA . HIS B 1 126 ? -4.066 4.504 -10.578 1 97.56 126 HIS B CA 1
ATOM 2833 C C . HIS B 1 126 ? -4.926 4.914 -9.391 1 97.56 126 HIS B C 1
ATOM 2835 O O . HIS B 1 126 ? -5.605 4.074 -8.789 1 97.56 126 HIS B O 1
ATOM 2841 N N . PHE B 1 127 ? -4.852 6.242 -9.039 1 98.38 127 PHE B N 1
ATOM 2842 C CA . PHE B 1 127 ? -5.547 6.836 -7.902 1 98.38 127 PHE B CA 1
ATOM 2843 C C . PHE B 1 127 ? -7.02 6.453 -7.91 1 98.38 127 PHE B C 1
ATOM 2845 O O . PHE B 1 127 ? -7.605 6.207 -6.852 1 98.38 127 PHE B O 1
ATOM 2852 N N . ARG B 1 128 ? -7.668 6.316 -9.039 1 97.38 128 ARG B N 1
ATOM 2853 C CA . ARG B 1 128 ? -9.078 5.973 -9.148 1 97.38 128 ARG B CA 1
ATOM 2854 C C . ARG B 1 128 ? -9.336 4.543 -8.664 1 97.38 128 ARG B C 1
ATOM 2856 O O . ARG B 1 128 ? -10.422 4.234 -8.172 1 97.38 128 ARG B O 1
ATOM 2863 N N . ASP B 1 129 ? -8.328 3.664 -8.836 1 98.5 129 ASP B N 1
ATOM 2864 C CA . ASP B 1 129 ? -8.461 2.297 -8.336 1 98.5 129 ASP B CA 1
ATOM 2865 C C . ASP B 1 129 ? -8.43 2.262 -6.812 1 98.5 129 ASP B C 1
ATOM 2867 O O . ASP B 1 129 ? -9.117 1.442 -6.191 1 98.5 129 ASP B O 1
ATOM 2871 N N . LEU B 1 130 ? -7.543 3.145 -6.164 1 98.38 130 LEU B N 1
ATOM 2872 C CA . LEU B 1 130 ? -7.582 3.293 -4.715 1 98.38 130 LEU B CA 1
ATOM 2873 C C . LEU B 1 130 ? -8.961 3.748 -4.25 1 98.38 130 LEU B C 1
ATOM 2875 O O . LEU B 1 130 ? -9.492 3.221 -3.271 1 98.38 130 LEU B O 1
ATOM 2879 N N . GLN B 1 131 ? -9.547 4.727 -4.961 1 97.69 131 GLN B N 1
ATOM 2880 C CA . GLN B 1 131 ? -10.883 5.207 -4.645 1 97.69 131 GLN B CA 1
ATOM 2881 C C . GLN B 1 131 ? -11.914 4.09 -4.773 1 97.69 131 GLN B C 1
ATOM 2883 O O . GLN B 1 131 ? -12.789 3.941 -3.914 1 97.69 131 GLN B O 1
ATOM 2888 N N . ALA B 1 132 ? -11.781 3.346 -5.871 1 98.06 132 ALA B N 1
ATOM 2889 C CA . ALA B 1 132 ? -12.711 2.242 -6.09 1 98.06 132 ALA B CA 1
ATOM 2890 C C . ALA B 1 132 ? -12.633 1.223 -4.957 1 98.06 132 ALA B C 1
ATOM 2892 O O . ALA B 1 132 ? -13.648 0.651 -4.551 1 98.06 132 ALA B O 1
ATOM 2893 N N . ALA B 1 133 ? -11.422 0.951 -4.484 1 98.31 133 ALA B N 1
ATOM 2894 C CA . ALA B 1 133 ? -11.242 0.045 -3.352 1 98.31 133 ALA B CA 1
ATOM 2895 C C . ALA B 1 133 ? -11.984 0.554 -2.119 1 98.31 133 ALA B C 1
ATOM 2897 O O . ALA B 1 133 ? -12.672 -0.212 -1.441 1 98.31 133 ALA B O 1
ATOM 2898 N N . LEU B 1 134 ? -11.875 1.87 -1.838 1 96.56 134 LEU B N 1
ATOM 2899 C CA . LEU B 1 134 ? -12.57 2.479 -0.708 1 96.56 134 LEU B CA 1
ATOM 2900 C C . LEU B 1 134 ? -14.086 2.342 -0.86 1 96.56 134 LEU B C 1
ATOM 2902 O O . LEU B 1 134 ? -14.781 2.039 0.107 1 96.56 134 LEU B O 1
ATOM 2906 N N . ASP B 1 135 ? -14.508 2.533 -2.064 1 96.62 135 ASP B N 1
ATOM 2907 C CA . ASP B 1 135 ? -15.945 2.498 -2.346 1 96.62 135 ASP B CA 1
ATOM 2908 C C . ASP B 1 135 ? -16.484 1.078 -2.227 1 96.62 135 ASP B C 1
ATOM 2910 O O . ASP B 1 135 ? -17.656 0.884 -1.881 1 96.62 135 ASP B O 1
ATOM 2914 N N . ALA B 1 136 ? -15.656 0.125 -2.529 1 97.56 136 ALA B N 1
ATOM 2915 C CA . ALA B 1 136 ? -16.094 -1.265 -2.609 1 97.56 136 ALA B CA 1
ATOM 2916 C C . ALA B 1 136 ? -16.078 -1.93 -1.237 1 97.56 136 ALA B C 1
ATOM 2918 O O . ALA B 1 136 ? -16.875 -2.832 -0.962 1 97.56 136 ALA B O 1
ATOM 2919 N N . MET B 1 137 ? -15.141 -1.489 -0.423 1 95.44 137 MET B N 1
ATOM 2920 C CA . MET B 1 137 ? -14.844 -2.254 0.786 1 95.44 137 MET B CA 1
ATOM 2921 C C . MET B 1 137 ? -15.688 -1.769 1.957 1 95.44 137 MET B C 1
ATOM 2923 O O . MET B 1 137 ? -15.562 -0.62 2.385 1 95.44 137 MET B O 1
ATOM 2927 N N . ASP B 1 138 ? -16.5 -2.486 2.416 1 90.12 138 ASP B N 1
ATOM 2928 C CA . ASP B 1 138 ? -17.203 -2.283 3.678 1 90.12 138 ASP B CA 1
ATOM 2929 C C . ASP B 1 138 ? -16.922 -3.422 4.656 1 90.12 138 ASP B C 1
ATOM 2931 O O . ASP B 1 138 ? -16.016 -4.227 4.434 1 90.12 138 ASP B O 1
ATOM 2935 N N . ASP B 1 139 ? -17.562 -3.527 5.785 1 88.5 139 ASP B N 1
ATOM 2936 C CA . ASP B 1 139 ? -17.25 -4.473 6.855 1 88.5 139 ASP B CA 1
ATOM 2937 C C . ASP B 1 139 ? -17.484 -5.91 6.395 1 88.5 139 ASP B C 1
ATOM 2939 O O . ASP B 1 139 ? -16.859 -6.84 6.906 1 88.5 139 ASP B O 1
ATOM 2943 N N . ASP B 1 140 ? -18.266 -6.086 5.355 1 93.31 140 ASP B N 1
ATOM 2944 C CA . ASP B 1 140 ? -18.672 -7.438 4.969 1 93.31 140 ASP B CA 1
ATOM 2945 C C . ASP B 1 140 ? -17.984 -7.863 3.676 1 93.31 140 ASP B C 1
ATOM 2947 O O . ASP B 1 140 ? -18.078 -9.023 3.268 1 93.31 140 ASP B O 1
ATOM 2951 N N . THR B 1 141 ? -17.344 -6.953 3.004 1 97.62 141 THR B N 1
ATOM 2952 C CA . THR B 1 141 ? -16.734 -7.246 1.713 1 97.62 141 THR B CA 1
ATOM 2953 C C . THR B 1 141 ? -15.438 -8.023 1.896 1 97.62 141 THR B C 1
ATOM 2955 O O . THR B 1 141 ? -14.562 -7.605 2.658 1 97.62 141 THR B O 1
ATOM 2958 N N . ALA B 1 142 ? -15.258 -9.141 1.259 1 98.44 142 ALA B N 1
ATOM 2959 C CA . ALA B 1 142 ? -14.008 -9.898 1.308 1 98.44 142 ALA B CA 1
ATOM 2960 C C . ALA B 1 142 ? -12.938 -9.25 0.439 1 98.44 142 ALA B C 1
ATOM 2962 O O . ALA B 1 142 ? -13.25 -8.508 -0.492 1 98.44 142 ALA B O 1
ATOM 2963 N N . PHE B 1 143 ? -11.758 -9.438 0.733 1 98.81 143 PHE B N 1
ATOM 2964 C CA . PHE B 1 143 ? -10.602 -8.914 0.016 1 98.81 143 PHE B CA 1
ATOM 2965 C C . PHE B 1 143 ? -9.617 -10.031 -0.306 1 98.81 143 PHE B C 1
ATOM 2967 O O . PHE B 1 143 ? -9.07 -10.672 0.6 1 98.81 143 PHE B O 1
ATOM 2974 N N . VAL B 1 144 ? -9.398 -10.266 -1.611 1 98.81 144 VAL B N 1
ATOM 2975 C CA . VAL B 1 144 ? -8.562 -11.367 -2.08 1 98.81 144 VAL B CA 1
ATOM 2976 C C . VAL B 1 144 ? -7.465 -10.828 -2.996 1 98.81 144 VAL B C 1
ATOM 2978 O O . VAL B 1 144 ? -7.719 -9.961 -3.838 1 98.81 144 VAL B O 1
ATOM 2981 N N . GLY B 1 145 ? -6.227 -11.227 -2.811 1 98.88 145 GLY B N 1
ATOM 2982 C CA . GLY B 1 145 ? -5.137 -10.984 -3.742 1 98.88 145 GLY B CA 1
ATOM 2983 C C . GLY B 1 145 ? -4.82 -12.18 -4.617 1 98.88 145 GLY B C 1
ATOM 2984 O O . GLY B 1 145 ? -4.879 -13.328 -4.16 1 98.88 145 GLY B O 1
ATOM 2985 N N . THR B 1 146 ? -4.363 -11.914 -5.824 1 98.88 146 THR B N 1
ATOM 2986 C CA . THR B 1 146 ? -4.121 -13.023 -6.746 1 98.88 146 THR B CA 1
ATOM 2987 C C . THR B 1 146 ? -2.82 -13.742 -6.395 1 98.88 146 THR B C 1
ATOM 2989 O O . THR B 1 146 ? -2.697 -14.953 -6.613 1 98.88 146 THR B O 1
ATOM 2992 N N . ASP B 1 147 ? -1.845 -13.102 -6.012 1 98.56 147 ASP B N 1
ATOM 2993 C CA . ASP B 1 147 ? -0.559 -13.656 -5.594 1 98.56 147 ASP B CA 1
ATOM 2994 C C . ASP B 1 147 ? 0.236 -12.633 -4.777 1 98.56 147 ASP B C 1
ATOM 2996 O O . ASP B 1 147 ? -0.082 -11.445 -4.785 1 98.56 147 ASP B O 1
ATOM 3000 N N . PRO B 1 148 ? 1.222 -13.055 -4.055 1 97.75 148 PRO B N 1
ATOM 3001 C CA . PRO B 1 148 ? 1.875 -12.156 -3.1 1 97.75 148 PRO B CA 1
ATOM 3002 C C . PRO B 1 148 ? 3.104 -11.461 -3.688 1 97.75 148 PRO B C 1
ATOM 3004 O O . PRO B 1 148 ? 3.75 -10.656 -3.006 1 97.75 148 PRO B O 1
ATOM 3007 N N . ASP B 1 149 ? 3.432 -11.664 -4.918 1 95.81 149 ASP B N 1
ATOM 3008 C CA . ASP B 1 149 ? 4.695 -11.18 -5.465 1 95.81 149 ASP B CA 1
ATOM 3009 C C . ASP B 1 149 ? 4.727 -9.656 -5.512 1 95.81 149 ASP B C 1
ATOM 3011 O O . ASP B 1 149 ? 4.094 -9.047 -6.375 1 95.81 149 ASP B O 1
ATOM 3015 N N . ARG B 1 150 ? 5.508 -9.109 -4.711 1 95.38 150 ARG B N 1
ATOM 3016 C CA . ARG B 1 150 ? 5.586 -7.652 -4.621 1 95.38 150 ARG B CA 1
ATOM 3017 C C . ARG B 1 150 ? 6.219 -7.059 -5.875 1 95.38 150 ARG B C 1
ATOM 3019 O O . ARG B 1 150 ? 5.801 -6 -6.348 1 95.38 150 ARG B O 1
ATOM 3026 N N . THR B 1 151 ? 7.277 -7.762 -6.293 1 93.25 151 THR B N 1
ATOM 3027 C CA . THR B 1 151 ? 7.961 -7.383 -7.523 1 93.25 151 THR B CA 1
ATOM 3028 C C . THR B 1 151 ? 8.078 -8.578 -8.469 1 93.25 151 THR B C 1
ATOM 3030 O O . THR B 1 151 ? 7.988 -9.727 -8.031 1 93.25 151 THR B O 1
ATOM 3033 N N . ILE B 1 152 ? 8.227 -8.289 -9.711 1 90.81 152 ILE B N 1
ATOM 3034 C CA . ILE B 1 152 ? 8.469 -9.281 -10.75 1 90.81 152 ILE B CA 1
ATOM 3035 C C . ILE B 1 152 ? 9.609 -8.82 -11.648 1 90.81 152 ILE B C 1
ATOM 3037 O O . ILE B 1 152 ? 9.945 -7.637 -11.672 1 90.81 152 ILE B O 1
ATOM 3041 N N . PRO B 1 153 ? 10.211 -9.727 -12.258 1 83.75 153 PRO B N 1
ATOM 3042 C CA . PRO B 1 153 ? 11.266 -9.328 -13.18 1 83.75 153 PRO B CA 1
ATOM 3043 C C . PRO B 1 153 ? 10.734 -8.57 -14.398 1 83.75 153 PRO B C 1
ATOM 3045 O O . PRO B 1 153 ? 9.781 -9.023 -15.039 1 83.75 153 PRO B O 1
ATOM 3048 N N . GLY B 1 154 ? 11.312 -7.43 -14.656 1 81.25 154 GLY B N 1
ATOM 3049 C CA . GLY B 1 154 ? 11.016 -6.672 -15.859 1 81.25 154 GLY B CA 1
ATOM 3050 C C . GLY B 1 154 ? 12.203 -6.551 -16.797 1 81.25 154 GLY B C 1
ATOM 3051 O O . GLY B 1 154 ? 13.25 -7.156 -16.562 1 81.25 154 GLY B O 1
ATOM 3052 N N . ALA B 1 155 ? 12.102 -5.863 -17.906 1 77.5 155 ALA B N 1
ATOM 3053 C CA . ALA B 1 155 ? 13.148 -5.699 -18.906 1 77.5 155 ALA B CA 1
ATOM 3054 C C . ALA B 1 155 ? 14.344 -4.941 -18.344 1 77.5 155 ALA B C 1
ATOM 3056 O O . ALA B 1 155 ? 15.492 -5.266 -18.656 1 77.5 155 ALA B O 1
ATOM 3057 N N . ASP B 1 156 ? 14.062 -3.953 -17.469 1 81 156 ASP B N 1
ATOM 3058 C CA . ASP B 1 156 ? 15.117 -3.061 -16.984 1 81 156 ASP B CA 1
ATOM 3059 C C . ASP B 1 156 ? 15.359 -3.252 -15.492 1 81 156 ASP B C 1
ATOM 3061 O O . ASP B 1 156 ? 15.977 -2.408 -14.852 1 81 156 ASP B O 1
ATOM 3065 N N . GLY B 1 157 ? 14.812 -4.348 -14.984 1 81.38 157 GLY B N 1
ATOM 3066 C CA . GLY B 1 157 ? 14.914 -4.586 -13.547 1 81.38 157 GLY B CA 1
ATOM 3067 C C . GLY B 1 157 ? 13.609 -5.031 -12.922 1 81.38 157 GLY B C 1
ATOM 3068 O O . GLY B 1 157 ? 12.75 -5.602 -13.602 1 81.38 157 GLY B O 1
ATOM 3069 N N . LEU B 1 158 ? 13.492 -4.734 -11.664 1 88.88 158 LEU B N 1
ATOM 3070 C CA . LEU B 1 158 ? 12.297 -5.164 -10.953 1 88.88 158 LEU B CA 1
ATOM 3071 C C . LEU B 1 158 ? 11.125 -4.242 -11.258 1 88.88 158 LEU B C 1
ATOM 3073 O O . LEU B 1 158 ? 11.297 -3.025 -11.375 1 88.88 158 LEU B O 1
ATOM 3077 N N . GLU B 1 159 ? 10.062 -4.832 -11.453 1 94.44 159 GLU B N 1
ATOM 3078 C CA . GLU B 1 159 ? 8.789 -4.148 -11.672 1 94.44 159 GLU B CA 1
ATOM 3079 C C . GLU B 1 159 ? 7.781 -4.5 -10.578 1 94.44 159 GLU B C 1
ATOM 3081 O O . GLU B 1 159 ? 7.828 -5.594 -10.008 1 94.44 159 GLU B O 1
ATOM 3086 N N . PRO B 1 160 ? 6.852 -3.527 -10.273 1 97.38 160 PRO B N 1
ATOM 3087 C CA . PRO B 1 160 ? 5.809 -3.879 -9.305 1 97.38 160 PRO B CA 1
ATOM 3088 C C . PRO B 1 160 ? 4.988 -5.094 -9.734 1 97.38 160 PRO B C 1
ATOM 3090 O O . PRO B 1 160 ? 4.688 -5.25 -10.922 1 97.38 160 PRO B O 1
ATOM 3093 N N . GLY B 1 161 ? 4.703 -5.949 -8.812 1 97.62 161 GLY B N 1
ATOM 3094 C CA . GLY B 1 161 ? 3.871 -7.113 -9.07 1 97.62 161 GLY B CA 1
ATOM 3095 C C . GLY B 1 161 ? 2.488 -7.012 -8.453 1 97.62 161 GLY B C 1
ATOM 3096 O O . GLY B 1 161 ? 2.068 -5.934 -8.031 1 97.62 161 GLY B O 1
ATOM 3097 N N . SER B 1 162 ? 1.762 -8.133 -8.453 1 98.56 162 SER B N 1
ATOM 3098 C CA . SER B 1 162 ? 0.425 -8.188 -7.871 1 98.56 162 SER B CA 1
ATOM 3099 C C . SER B 1 162 ? 0.442 -7.777 -6.402 1 98.56 162 SER B C 1
ATOM 3101 O O . SER B 1 162 ? -0.465 -7.086 -5.934 1 98.56 162 SER B O 1
ATOM 3103 N N . GLY B 1 163 ? 1.449 -8.258 -5.727 1 98.25 163 GLY B N 1
ATOM 3104 C CA . GLY B 1 163 ? 1.562 -7.965 -4.309 1 98.25 163 GLY B CA 1
ATOM 3105 C C . GLY B 1 163 ? 1.626 -6.477 -4.008 1 98.25 163 GLY B C 1
ATOM 3106 O O . GLY B 1 163 ? 1.129 -6.023 -2.977 1 98.25 163 GLY B O 1
ATOM 3107 N N . ALA B 1 164 ? 2.277 -5.734 -4.898 1 98.12 164 ALA B N 1
ATOM 3108 C CA . ALA B 1 164 ? 2.342 -4.285 -4.73 1 98.12 164 ALA B CA 1
ATOM 3109 C C . ALA B 1 164 ? 0.945 -3.67 -4.738 1 98.12 164 ALA B C 1
ATOM 3111 O O . ALA B 1 164 ? 0.629 -2.822 -3.9 1 98.12 164 ALA B O 1
ATOM 3112 N N . ILE B 1 165 ? 0.11 -4.109 -5.652 1 98.75 165 ILE B N 1
ATOM 3113 C CA . ILE B 1 165 ? -1.247 -3.592 -5.793 1 98.75 165 ILE B CA 1
ATOM 3114 C C . ILE B 1 165 ? -2.098 -4.059 -4.613 1 98.75 165 ILE B C 1
ATOM 3116 O O . ILE B 1 165 ? -2.873 -3.279 -4.051 1 98.75 165 ILE B O 1
ATOM 3120 N N . VAL B 1 166 ? -1.896 -5.27 -4.211 1 98.81 166 VAL B N 1
ATOM 3121 C CA . VAL B 1 166 ? -2.594 -5.812 -3.049 1 98.81 166 VAL B CA 1
ATOM 3122 C C . VAL B 1 166 ? -2.262 -4.98 -1.811 1 98.81 166 VAL B C 1
ATOM 3124 O O . VAL B 1 166 ? -3.154 -4.609 -1.045 1 98.81 166 VAL B O 1
ATOM 3127 N N . HIS B 1 167 ? -1.017 -4.676 -1.635 1 98.38 167 HIS B N 1
ATOM 3128 C CA . HIS B 1 167 ? -0.589 -3.877 -0.492 1 98.38 167 HIS B CA 1
ATOM 3129 C C . HIS B 1 167 ? -1.172 -2.469 -0.555 1 98.38 167 HIS B C 1
ATOM 3131 O O . HIS B 1 167 ? -1.528 -1.894 0.475 1 98.38 167 HIS B O 1
ATOM 3137 N N . ALA B 1 168 ? -1.182 -1.89 -1.749 1 98.5 168 ALA B N 1
ATOM 3138 C CA . ALA B 1 168 ? -1.757 -0.557 -1.909 1 98.5 168 ALA B CA 1
ATOM 3139 C C . ALA B 1 168 ? -3.227 -0.54 -1.496 1 98.5 168 ALA B C 1
ATOM 3141 O O . ALA B 1 168 ? -3.662 0.354 -0.767 1 98.5 168 ALA B O 1
ATOM 3142 N N . VAL B 1 169 ? -3.977 -1.537 -1.938 1 98.62 169 VAL B N 1
ATOM 3143 C CA . VAL B 1 169 ? -5.391 -1.653 -1.596 1 98.62 169 VAL B CA 1
ATOM 3144 C C . VAL B 1 169 ? -5.543 -1.859 -0.091 1 98.62 169 VAL B C 1
ATOM 3146 O O . VAL B 1 169 ? -6.379 -1.22 0.549 1 98.62 169 VAL B O 1
ATOM 3149 N N . ALA B 1 170 ? -4.711 -2.76 0.488 1 98.25 170 ALA B N 1
ATOM 3150 C CA . ALA B 1 170 ? -4.734 -2.982 1.932 1 98.25 170 ALA B CA 1
ATOM 3151 C C . ALA B 1 170 ? -4.461 -1.685 2.689 1 98.25 170 ALA B C 1
ATOM 3153 O O . ALA B 1 170 ? -5.113 -1.4 3.697 1 98.25 170 ALA B O 1
ATOM 3154 N N . GLY B 1 171 ? -3.553 -0.968 2.191 1 96.38 171 GLY B N 1
ATOM 3155 C CA . GLY B 1 171 ? -3.141 0.266 2.842 1 96.38 171 GLY B CA 1
ATOM 3156 C C . GLY B 1 171 ? -4.242 1.31 2.893 1 96.38 171 GLY B C 1
ATOM 3157 O O . GLY B 1 171 ? -4.465 1.932 3.934 1 96.38 171 GLY B O 1
ATOM 3158 N N . VAL B 1 172 ? -4.945 1.5 1.778 1 97.19 172 VAL B N 1
ATOM 3159 C CA . VAL B 1 172 ? -5.938 2.57 1.726 1 97.19 172 VAL B CA 1
ATOM 3160 C C . VAL B 1 172 ? -7.203 2.139 2.459 1 97.19 172 VAL B C 1
ATOM 3162 O O . VAL B 1 172 ? -7.902 2.967 3.049 1 97.19 172 VAL B O 1
ATOM 3165 N N . THR B 1 173 ? -7.5 0.867 2.494 1 96.81 173 THR B N 1
ATOM 3166 C CA . THR B 1 173 ? -8.734 0.369 3.102 1 96.81 173 THR B CA 1
ATOM 3167 C C . THR B 1 173 ? -8.5 -0.01 4.562 1 96.81 173 THR B C 1
ATOM 3169 O O . THR B 1 173 ? -9.453 -0.253 5.305 1 96.81 173 THR B O 1
ATOM 3172 N N . ASP B 1 174 ? -7.223 -0.078 4.926 1 94.44 174 ASP B N 1
ATOM 3173 C CA . ASP B 1 174 ? -6.828 -0.51 6.262 1 94.44 174 ASP B CA 1
ATOM 3174 C C . ASP B 1 174 ? -7.367 -1.905 6.57 1 94.44 174 ASP B C 1
ATOM 3176 O O . ASP B 1 174 ? -7.93 -2.137 7.641 1 94.44 174 ASP B O 1
ATOM 3180 N N . ARG B 1 175 ? -7.266 -2.727 5.559 1 96.12 175 ARG B N 1
ATOM 3181 C CA . ARG B 1 175 ? -7.711 -4.113 5.656 1 96.12 175 ARG B CA 1
ATOM 3182 C C . ARG B 1 175 ? -6.723 -5.055 4.973 1 96.12 175 ARG B C 1
ATOM 3184 O O . ARG B 1 175 ? -6.348 -4.836 3.818 1 96.12 175 ARG B O 1
ATOM 3191 N N . GLU B 1 176 ? -6.242 -6.012 5.715 1 97.5 176 GLU B N 1
ATOM 3192 C CA . GLU B 1 176 ? -5.434 -7.051 5.09 1 97.5 176 GLU B CA 1
ATOM 3193 C C . GLU B 1 176 ? -6.293 -8 4.262 1 97.5 176 GLU B C 1
ATOM 3195 O O . GLU B 1 176 ? -7.469 -8.203 4.566 1 97.5 176 GLU B O 1
ATOM 3200 N N . PRO B 1 177 ? -5.766 -8.516 3.217 1 98.38 177 PRO B N 1
ATOM 3201 C CA . PRO B 1 177 ? -6.555 -9.484 2.451 1 98.38 177 PRO B CA 1
ATOM 3202 C C . PRO B 1 177 ? -6.945 -10.711 3.273 1 98.38 177 PRO B C 1
ATOM 3204 O O . PRO B 1 177 ? -6.176 -11.156 4.129 1 98.38 177 PRO B O 1
ATOM 3207 N N . ASP B 1 178 ? -8.141 -11.172 3.016 1 98.31 178 ASP B N 1
ATOM 3208 C CA . ASP B 1 178 ? -8.609 -12.398 3.645 1 98.31 178 ASP B CA 1
ATOM 3209 C C . ASP B 1 178 ? -7.836 -13.609 3.129 1 98.31 178 ASP B C 1
ATOM 3211 O O . ASP B 1 178 ? -7.684 -14.609 3.84 1 98.31 178 ASP B O 1
ATOM 3215 N N . ALA B 1 179 ? -7.395 -13.492 1.901 1 98.38 179 ALA B N 1
ATOM 3216 C CA . ALA B 1 179 ? -6.594 -14.531 1.253 1 98.38 179 ALA B CA 1
ATOM 3217 C C . ALA B 1 179 ? -5.723 -13.938 0.146 1 98.38 179 ALA B C 1
ATOM 3219 O O . ALA B 1 179 ? -6.148 -13.023 -0.563 1 98.38 179 ALA B O 1
ATOM 3220 N N . VAL B 1 180 ? -4.566 -14.344 0.046 1 98.75 180 VAL B N 1
ATOM 3221 C CA . VAL B 1 180 ? -3.697 -14.117 -1.104 1 98.75 180 VAL B CA 1
ATOM 3222 C C . VAL B 1 180 ? -3.377 -15.445 -1.784 1 98.75 180 VAL B C 1
ATOM 3224 O O . VAL B 1 180 ? -2.809 -16.344 -1.163 1 98.75 180 VAL B O 1
ATOM 3227 N N . LEU B 1 181 ? -3.729 -15.438 -2.957 1 98.44 181 LEU B N 1
ATOM 3228 C CA . LEU B 1 181 ? -3.693 -16.734 -3.629 1 98.44 181 LEU B CA 1
ATOM 3229 C C . LEU B 1 181 ? -2.352 -16.953 -4.32 1 98.44 181 LEU B C 1
ATOM 3231 O O . LEU B 1 181 ? -1.345 -16.359 -3.936 1 98.44 181 LEU B O 1
ATOM 3235 N N . GLY B 1 182 ? -2.143 -17.766 -5.234 1 98 182 GLY B N 1
ATOM 3236 C CA . GLY B 1 182 ? -0.841 -18.172 -5.742 1 98 182 GLY B CA 1
ATOM 3237 C C . GLY B 1 182 ? 0.03 -18.828 -4.688 1 98 182 GLY B C 1
ATOM 3238 O O . GLY B 1 182 ? -0.43 -19.094 -3.574 1 98 182 GLY B O 1
ATOM 3239 N N . LYS B 1 183 ? 1.319 -19.141 -5.102 1 98.12 183 LYS B N 1
ATOM 3240 C CA . LYS B 1 183 ? 2.301 -19.641 -4.141 1 98.12 183 LYS B CA 1
ATOM 3241 C C . LYS B 1 183 ? 2.594 -18.594 -3.064 1 98.12 183 LYS B C 1
ATOM 3243 O O . LYS B 1 183 ? 2.742 -17.422 -3.363 1 98.12 183 LYS B O 1
ATOM 3248 N N . PRO B 1 184 ? 2.539 -19.047 -1.795 1 97.69 184 PRO B N 1
ATOM 3249 C CA . PRO B 1 184 ? 2.523 -20.391 -1.204 1 97.69 184 PRO B CA 1
ATOM 3250 C C . PRO B 1 184 ? 1.177 -20.75 -0.577 1 97.69 184 PRO B C 1
ATOM 3252 O O . PRO B 1 184 ? 1.13 -21.453 0.437 1 97.69 184 PRO B O 1
ATOM 3255 N N . SER B 1 185 ? 0.094 -20.234 -1.053 1 97.69 185 SER B N 1
ATOM 3256 C CA . SER B 1 185 ? -1.207 -20.359 -0.405 1 97.69 185 SER B CA 1
ATOM 3257 C C . SER B 1 185 ? -1.598 -21.812 -0.23 1 97.69 185 SER B C 1
ATOM 3259 O O . SER B 1 185 ? -1.172 -22.672 -1.006 1 97.69 185 SER B O 1
ATOM 3261 N N . GLU B 1 186 ? -2.422 -22.062 0.753 1 95.56 186 GLU B N 1
ATOM 3262 C CA . GLU B 1 186 ? -2.984 -23.391 0.961 1 95.56 186 GLU B CA 1
ATOM 3263 C C . GLU B 1 186 ? -3.859 -23.812 -0.218 1 95.56 186 GLU B C 1
ATOM 3265 O O . GLU B 1 186 ? -3.873 -24.984 -0.6 1 95.56 186 GLU B O 1
ATOM 3270 N N . THR B 1 187 ? -4.59 -22.859 -0.738 1 96.94 187 THR B N 1
ATOM 3271 C CA . THR B 1 187 ? -5.438 -23.141 -1.896 1 96.94 187 THR B CA 1
ATOM 3272 C C . THR B 1 187 ? -4.609 -23.672 -3.059 1 96.94 187 THR B C 1
ATOM 3274 O O . THR B 1 187 ? -4.957 -24.688 -3.66 1 96.94 187 THR B O 1
ATOM 3277 N N . THR B 1 188 ? -3.566 -22.984 -3.361 1 97.88 188 THR B N 1
ATOM 3278 C CA . THR B 1 188 ? -2.701 -23.375 -4.469 1 97.88 188 THR B CA 1
ATOM 3279 C C . THR B 1 188 ? -2.037 -24.719 -4.184 1 97.88 188 THR B C 1
ATOM 3281 O O . THR B 1 188 ? -1.913 -25.547 -5.082 1 97.88 188 THR B O 1
ATOM 3284 N N . ALA B 1 189 ? -1.608 -24.969 -2.963 1 96.75 189 ALA B N 1
ATOM 3285 C CA . ALA B 1 189 ? -1.011 -26.234 -2.58 1 96.75 189 ALA B CA 1
ATOM 3286 C C . ALA B 1 189 ? -1.983 -27.391 -2.812 1 96.75 189 ALA B C 1
ATOM 3288 O O . ALA B 1 189 ? -1.606 -28.422 -3.365 1 96.75 189 ALA B O 1
ATOM 3289 N N . ARG B 1 190 ? -3.17 -27.188 -2.402 1 96 190 ARG B N 1
ATOM 3290 C CA . ARG B 1 190 ? -4.195 -28.219 -2.568 1 96 190 ARG B CA 1
ATOM 3291 C C . ARG B 1 190 ? -4.473 -28.484 -4.043 1 96 190 ARG B C 1
ATOM 3293 O O . ARG B 1 190 ? -4.566 -29.625 -4.469 1 96 190 ARG B O 1
ATOM 3300 N N . LEU B 1 191 ? -4.641 -27.422 -4.805 1 97.25 191 LEU B N 1
ATOM 3301 C CA . LEU B 1 191 ? -4.906 -27.562 -6.234 1 97.25 191 LEU B CA 1
ATOM 3302 C C . LEU B 1 191 ? -3.766 -28.297 -6.93 1 97.25 191 LEU B C 1
ATOM 3304 O O . LEU B 1 191 ? -4.004 -29.141 -7.793 1 97.25 191 LEU B O 1
ATOM 3308 N N . ALA B 1 192 ? -2.543 -27.922 -6.574 1 97.38 192 ALA B N 1
ATOM 3309 C CA . ALA B 1 192 ? -1.37 -28.578 -7.156 1 97.38 192 ALA B CA 1
ATOM 3310 C C . ALA B 1 192 ? -1.354 -30.062 -6.836 1 97.38 192 ALA B C 1
ATOM 3312 O O . ALA B 1 192 ? -1.096 -30.891 -7.715 1 97.38 192 ALA B O 1
ATOM 3313 N N . ALA B 1 193 ? -1.616 -30.391 -5.602 1 95.19 193 ALA B N 1
ATOM 3314 C CA . ALA B 1 193 ? -1.659 -31.781 -5.18 1 95.19 193 ALA B CA 1
ATOM 3315 C C . ALA B 1 193 ? -2.725 -32.562 -5.949 1 95.19 193 ALA B C 1
ATOM 3317 O O . ALA B 1 193 ? -2.479 -33.688 -6.41 1 95.19 193 ALA B O 1
ATOM 3318 N N . ASP B 1 194 ? -3.896 -31.953 -6.062 1 95.56 194 ASP B N 1
ATOM 3319 C CA . ASP B 1 194 ? -4.996 -32.594 -6.789 1 95.56 194 ASP B CA 1
ATOM 3320 C C . ASP B 1 194 ? -4.621 -32.844 -8.25 1 95.56 194 ASP B C 1
ATOM 3322 O O . ASP B 1 194 ? -4.941 -33.875 -8.805 1 95.56 194 ASP B O 1
ATOM 3326 N N . ARG B 1 195 ? -3.988 -31.922 -8.836 1 95.81 195 ARG B N 1
ATOM 3327 C CA . ARG B 1 195 ? -3.633 -32 -10.242 1 95.81 195 ARG B CA 1
ATOM 3328 C C . ARG B 1 195 ? -2.553 -33.062 -10.477 1 95.81 195 ARG B C 1
ATOM 3330 O O . ARG B 1 195 ? -2.6 -33.812 -11.461 1 95.81 195 ARG B O 1
ATOM 3337 N N . ILE B 1 196 ? -1.608 -33.125 -9.617 1 95 196 ILE B N 1
ATOM 3338 C CA . ILE B 1 196 ? -0.495 -34.062 -9.758 1 95 196 ILE B CA 1
ATOM 3339 C C . ILE B 1 196 ? -0.988 -35.5 -9.523 1 95 196 ILE B C 1
ATOM 3341 O O . ILE B 1 196 ? -0.502 -36.438 -10.156 1 95 196 ILE B O 1
ATOM 3345 N N . GLY B 1 197 ? -1.825 -35.625 -8.492 1 94.5 197 GLY B N 1
ATOM 3346 C CA . GLY B 1 197 ? -2.467 -36.938 -8.281 1 94.5 197 GLY B CA 1
ATOM 3347 C C . GLY B 1 197 ? -1.63 -37.875 -7.453 1 94.5 197 GLY B C 1
ATOM 3348 O O . GLY B 1 197 ? -1.834 -39.094 -7.5 1 94.5 197 GLY B O 1
ATOM 3349 N N . VAL B 1 198 ? -0.588 -37.438 -6.875 1 94.62 198 VAL B N 1
ATOM 3350 C CA . VAL B 1 198 ? 0.201 -38.25 -5.957 1 94.62 198 VAL B CA 1
ATOM 3351 C C . VAL B 1 198 ? 0.343 -37.531 -4.617 1 94.62 198 VAL B C 1
ATOM 3353 O O . VAL B 1 198 ? 0.18 -36.312 -4.543 1 94.62 198 VAL B O 1
ATOM 3356 N N . PRO B 1 199 ? 0.595 -38.25 -3.512 1 95.31 199 PRO B N 1
ATOM 3357 C CA . PRO B 1 199 ? 0.745 -37.625 -2.199 1 95.31 199 PRO B CA 1
ATOM 3358 C C . PRO B 1 199 ? 1.876 -36.594 -2.164 1 95.31 199 PRO B C 1
ATOM 3360 O O . PRO B 1 199 ? 2.939 -36.844 -2.748 1 95.31 199 PRO B O 1
ATOM 3363 N N . PRO B 1 200 ? 1.67 -35.469 -1.49 1 96.5 200 PRO B N 1
ATOM 3364 C CA . PRO B 1 200 ? 2.676 -34.406 -1.45 1 96.5 200 PRO B CA 1
ATOM 3365 C C . PRO B 1 200 ? 4.035 -34.875 -0.955 1 96.5 200 PRO B C 1
ATOM 3367 O O . PRO B 1 200 ? 5.074 -34.406 -1.42 1 96.5 200 PRO B O 1
ATOM 3370 N N . GLU B 1 201 ? 4.051 -35.812 -0.031 1 96.19 201 GLU B N 1
ATOM 3371 C CA . GLU B 1 201 ? 5.301 -36.344 0.53 1 96.19 201 GLU B CA 1
ATOM 3372 C C . GLU B 1 201 ? 6.133 -37.031 -0.529 1 96.19 201 GLU B C 1
ATOM 3374 O O . GLU B 1 201 ? 7.328 -37.281 -0.337 1 96.19 201 GLU B O 1
ATOM 3379 N N . ASP B 1 202 ? 5.484 -37.406 -1.627 1 97.06 202 ASP B N 1
ATOM 3380 C CA . ASP B 1 202 ? 6.176 -38.094 -2.73 1 97.06 202 ASP B CA 1
ATOM 3381 C C . ASP B 1 202 ? 6.488 -37.094 -3.852 1 97.06 202 ASP B C 1
ATOM 3383 O O . ASP B 1 202 ? 6.812 -37.5 -4.969 1 97.06 202 ASP B O 1
ATOM 3387 N N . CYS B 1 203 ? 6.355 -35.781 -3.613 1 97.56 203 CYS B N 1
ATOM 3388 C CA . CYS B 1 203 ? 6.543 -34.781 -4.652 1 97.56 203 CYS B CA 1
ATOM 3389 C C . CYS B 1 203 ? 7.781 -33.938 -4.379 1 97.56 203 CYS B C 1
ATOM 3391 O O . CYS B 1 203 ? 8.141 -33.719 -3.223 1 97.56 203 CYS B O 1
ATOM 3393 N N . LEU B 1 204 ? 8.414 -33.531 -5.477 1 98.19 204 LEU B N 1
ATOM 3394 C CA . LEU B 1 204 ? 9.5 -32.562 -5.473 1 98.19 204 LEU B CA 1
ATOM 3395 C C . LEU B 1 204 ? 9.031 -31.219 -6.031 1 98.19 204 LEU B C 1
ATOM 3397 O O . LEU B 1 204 ? 8.477 -31.156 -7.129 1 98.19 204 LEU B O 1
ATOM 3401 N N . LEU B 1 205 ? 9.148 -30.172 -5.281 1 98.56 205 LEU B N 1
ATOM 3402 C CA . LEU B 1 205 ? 8.891 -28.828 -5.785 1 98.56 205 LEU B CA 1
ATOM 3403 C C . LEU B 1 205 ? 10.195 -28.078 -6.043 1 98.56 205 LEU B C 1
ATOM 3405 O O . LEU B 1 205 ? 11.023 -27.938 -5.141 1 98.56 205 LEU B O 1
ATOM 3409 N N . VAL B 1 206 ? 10.391 -27.672 -7.27 1 98.44 206 VAL B N 1
ATOM 3410 C CA . VAL B 1 206 ? 11.594 -26.953 -7.672 1 98.44 206 VAL B CA 1
ATOM 3411 C C . VAL B 1 206 ? 11.234 -25.516 -8.023 1 98.44 206 VAL B C 1
ATOM 3413 O O . VAL B 1 206 ? 10.359 -25.266 -8.867 1 98.44 206 VAL B O 1
ATOM 3416 N N . GLY B 1 207 ? 11.836 -24.594 -7.418 1 97.56 207 GLY B N 1
ATOM 3417 C CA . GLY B 1 207 ? 11.602 -23.188 -7.715 1 97.56 207 GLY B CA 1
ATOM 3418 C C . GLY B 1 207 ? 12.758 -22.281 -7.316 1 97.56 207 GLY B C 1
ATOM 3419 O O . GLY B 1 207 ? 13.82 -22.781 -6.922 1 97.56 207 GLY B O 1
ATOM 3420 N N . ASP B 1 208 ? 12.625 -20.953 -7.508 1 95.12 208 ASP B N 1
ATOM 3421 C CA . ASP B 1 208 ? 13.758 -20.062 -7.316 1 95.12 208 ASP B CA 1
ATOM 3422 C C . ASP B 1 208 ? 13.492 -19.078 -6.176 1 95.12 208 ASP B C 1
ATOM 3424 O O . ASP B 1 208 ? 14.281 -18.156 -5.941 1 95.12 208 ASP B O 1
ATOM 3428 N N . ARG B 1 209 ? 12.398 -19.297 -5.5 1 94.19 209 ARG B N 1
ATOM 3429 C CA . ARG B 1 209 ? 12.086 -18.359 -4.422 1 94.19 209 ARG B CA 1
ATOM 3430 C C . ARG B 1 209 ? 11.844 -19.094 -3.111 1 94.19 209 ARG B C 1
ATOM 3432 O O . ARG B 1 209 ? 11.047 -20.031 -3.061 1 94.19 209 ARG B O 1
ATOM 3439 N N . LEU B 1 210 ? 12.453 -18.594 -2.07 1 95.19 210 LEU B N 1
ATOM 3440 C CA . LEU B 1 210 ? 12.281 -19.188 -0.742 1 95.19 210 LEU B CA 1
ATOM 3441 C C . LEU B 1 210 ? 10.883 -18.891 -0.202 1 95.19 210 LEU B C 1
ATOM 3443 O O . LEU B 1 210 ? 10.219 -19.797 0.323 1 95.19 210 LEU B O 1
ATOM 3447 N N . GLU B 1 211 ? 10.344 -17.703 -0.437 1 93.62 211 GLU B N 1
ATOM 3448 C CA . GLU B 1 211 ? 9.133 -17.234 0.227 1 93.62 211 GLU B CA 1
ATOM 3449 C C . GLU B 1 211 ? 7.883 -17.75 -0.48 1 93.62 211 GLU B C 1
ATOM 3451 O O . GLU B 1 211 ? 6.785 -17.703 0.078 1 93.62 211 GLU B O 1
ATOM 3456 N N . THR B 1 212 ? 8.117 -18.203 -1.738 1 95.38 212 THR B N 1
ATOM 3457 C CA . THR B 1 212 ? 6.953 -18.719 -2.453 1 95.38 212 THR B CA 1
ATOM 3458 C C . THR B 1 212 ? 7.113 -20.219 -2.742 1 95.38 212 THR B C 1
ATOM 3460 O O . THR B 1 212 ? 6.488 -21.047 -2.084 1 95.38 212 THR B O 1
ATOM 3463 N N . ASP B 1 213 ? 8.109 -20.609 -3.461 1 96.88 213 ASP B N 1
ATOM 3464 C CA . ASP B 1 213 ? 8.266 -22 -3.881 1 96.88 213 ASP B CA 1
ATOM 3465 C C . ASP B 1 213 ? 8.602 -22.891 -2.693 1 96.88 213 ASP B C 1
ATOM 3467 O O . ASP B 1 213 ? 7.867 -23.844 -2.393 1 96.88 213 ASP B O 1
ATOM 3471 N N . VAL B 1 214 ? 9.68 -22.562 -1.983 1 96.88 214 VAL B N 1
ATOM 3472 C CA . VAL B 1 214 ? 10.133 -23.391 -0.875 1 96.88 214 VAL B CA 1
ATOM 3473 C C . VAL B 1 214 ? 9.086 -23.391 0.236 1 96.88 214 VAL B C 1
ATOM 3475 O O . VAL B 1 214 ? 8.75 -24.438 0.788 1 96.88 214 VAL B O 1
ATOM 3478 N N . ALA B 1 215 ? 8.57 -22.219 0.493 1 96.81 215 ALA B N 1
ATOM 3479 C CA . ALA B 1 215 ? 7.539 -22.109 1.52 1 96.81 215 ALA B CA 1
ATOM 3480 C C . ALA B 1 215 ? 6.336 -22.984 1.191 1 96.81 215 ALA B C 1
ATOM 3482 O O . ALA B 1 215 ? 5.797 -23.656 2.07 1 96.81 215 ALA B O 1
ATOM 3483 N N . MET B 1 216 ? 5.859 -22.953 -0.048 1 96.94 216 MET B N 1
ATOM 3484 C CA . MET B 1 216 ? 4.703 -23.75 -0.452 1 96.94 216 MET B CA 1
ATOM 3485 C C . MET B 1 216 ? 4.996 -25.234 -0.331 1 96.94 216 MET B C 1
ATOM 3487 O O . MET B 1 216 ? 4.16 -26 0.159 1 96.94 216 MET B O 1
ATOM 3491 N N . GLY B 1 217 ? 6.156 -25.625 -0.85 1 97.06 217 GLY B N 1
ATOM 3492 C CA . GLY B 1 217 ? 6.543 -27.031 -0.742 1 97.06 217 GLY B CA 1
ATOM 3493 C C . GLY B 1 217 ? 6.586 -27.531 0.69 1 97.06 217 GLY B C 1
ATOM 3494 O O . GLY B 1 217 ? 6.051 -28.594 0.997 1 97.06 217 GLY B O 1
ATOM 3495 N N . ASP B 1 218 ? 7.184 -26.734 1.569 1 95.19 218 ASP B N 1
ATOM 3496 C CA . ASP B 1 218 ? 7.258 -27.062 2.988 1 95.19 218 ASP B CA 1
ATOM 3497 C C . ASP B 1 218 ? 5.867 -27.203 3.594 1 95.19 218 ASP B C 1
ATOM 3499 O O . ASP B 1 218 ? 5.586 -28.172 4.301 1 95.19 218 ASP B O 1
ATOM 3503 N N . ARG B 1 219 ? 5.047 -26.266 3.273 1 92.06 219 ARG B N 1
ATOM 3504 C CA . ARG B 1 219 ? 3.686 -26.25 3.795 1 92.06 219 ARG B CA 1
ATOM 3505 C C . ARG B 1 219 ? 2.916 -27.484 3.328 1 92.06 219 ARG B C 1
ATOM 3507 O O . ARG B 1 219 ? 2.109 -28.047 4.078 1 92.06 219 ARG B O 1
ATOM 3514 N N . ALA B 1 220 ? 3.158 -27.875 2.143 1 95.25 220 ALA B N 1
ATOM 3515 C CA . ALA B 1 220 ? 2.418 -28.969 1.522 1 95.25 220 ALA B CA 1
ATOM 3516 C C . ALA B 1 220 ? 3.025 -30.312 1.889 1 95.25 220 ALA B C 1
ATOM 3518 O O . ALA B 1 220 ? 2.445 -31.375 1.596 1 95.25 220 ALA B O 1
ATOM 3519 N N . GLY B 1 221 ? 4.277 -30.297 2.521 1 95.38 221 GLY B N 1
ATOM 3520 C CA . GLY B 1 221 ? 4.953 -31.531 2.861 1 95.38 221 GLY B CA 1
ATOM 3521 C C . GLY B 1 221 ? 5.754 -32.125 1.708 1 95.38 221 GLY B C 1
ATOM 3522 O O . GLY B 1 221 ? 6.031 -33.312 1.68 1 95.38 221 GLY B O 1
ATOM 3523 N N . MET B 1 222 ? 6.094 -31.312 0.743 1 97.12 222 MET B N 1
ATOM 3524 C CA . MET B 1 222 ? 6.91 -31.734 -0.393 1 97.12 222 MET B CA 1
ATOM 3525 C C . MET B 1 222 ? 8.398 -31.562 -0.089 1 97.12 222 MET B C 1
ATOM 3527 O O . MET B 1 222 ? 8.766 -30.797 0.81 1 97.12 222 MET B O 1
ATOM 3531 N N . THR B 1 223 ? 9.172 -32.344 -0.75 1 97.69 223 THR B N 1
ATOM 3532 C CA . THR B 1 223 ? 10.594 -32.031 -0.786 1 97.69 223 THR B CA 1
ATOM 3533 C C . THR B 1 223 ? 10.852 -30.797 -1.657 1 97.69 223 THR B C 1
ATOM 3535 O O . THR B 1 223 ? 10.234 -30.641 -2.715 1 97.69 223 THR B O 1
ATOM 3538 N N . THR B 1 224 ? 11.758 -29.906 -1.226 1 98.12 224 THR B N 1
ATOM 3539 C CA . THR B 1 224 ? 11.945 -28.656 -1.938 1 98.12 224 THR B CA 1
ATOM 3540 C C . THR B 1 224 ? 13.375 -28.531 -2.475 1 98.12 224 THR B C 1
ATOM 3542 O O . THR B 1 224 ? 14.328 -28.953 -1.811 1 98.12 224 THR B O 1
ATOM 3545 N N . ALA B 1 225 ? 13.508 -28.078 -3.666 1 97.94 225 ALA B N 1
ATOM 3546 C CA . ALA B 1 225 ? 14.797 -27.719 -4.266 1 97.94 225 ALA B CA 1
ATOM 3547 C C . ALA B 1 225 ? 14.789 -26.297 -4.781 1 97.94 225 ALA B C 1
ATOM 3549 O O . ALA B 1 225 ? 13.914 -25.906 -5.566 1 97.94 225 ALA B O 1
ATOM 3550 N N . LEU B 1 226 ? 15.742 -25.531 -4.336 1 97.56 226 LEU B N 1
ATOM 3551 C CA . LEU B 1 226 ? 15.938 -24.156 -4.801 1 97.56 226 LEU B CA 1
ATOM 3552 C C . LEU B 1 226 ? 16.984 -24.094 -5.902 1 97.56 226 LEU B C 1
ATOM 3554 O O . LEU B 1 226 ? 18.078 -24.641 -5.75 1 97.56 226 LEU B O 1
ATOM 3558 N N . VAL B 1 227 ? 16.625 -23.438 -6.988 1 96.81 227 VAL B N 1
ATOM 3559 C CA . VAL B 1 227 ? 17.625 -23.25 -8.047 1 96.81 227 VAL B CA 1
ATOM 3560 C C . VAL B 1 227 ? 18.219 -21.859 -7.941 1 96.81 227 VAL B C 1
ATOM 3562 O O . VAL B 1 227 ? 17.547 -20.906 -7.543 1 96.81 227 VAL B O 1
ATOM 3565 N N . ARG B 1 228 ? 19.438 -21.656 -8.375 1 93.56 228 ARG B N 1
ATOM 3566 C CA . ARG B 1 228 ? 20.156 -20.391 -8.242 1 93.56 228 ARG B CA 1
ATOM 3567 C C . ARG B 1 228 ? 19.953 -19.516 -9.477 1 93.56 228 ARG B C 1
ATOM 3569 O O . ARG B 1 228 ? 20.516 -18.422 -9.562 1 93.56 228 ARG B O 1
ATOM 3576 N N . THR B 1 229 ? 19.172 -19.938 -10.383 1 89.62 229 THR B N 1
ATOM 3577 C CA . THR B 1 229 ? 19 -19.25 -11.664 1 89.62 229 THR B CA 1
ATOM 3578 C C . THR B 1 229 ? 18.031 -18.094 -11.531 1 89.62 229 THR B C 1
ATOM 3580 O O . THR B 1 229 ? 17.922 -17.266 -12.438 1 89.62 229 THR B O 1
ATOM 3583 N N . GLY B 1 230 ? 17.328 -18 -10.422 1 86.81 230 GLY B N 1
ATOM 3584 C CA . GLY B 1 230 ? 16.281 -17 -10.297 1 86.81 230 GLY B CA 1
ATOM 3585 C C . GLY B 1 230 ? 16.578 -15.938 -9.258 1 86.81 230 GLY B C 1
ATOM 3586 O O . GLY B 1 230 ? 17.641 -15.336 -9.266 1 86.81 230 GLY B O 1
ATOM 3587 N N . VAL B 1 231 ? 15.727 -15.75 -8.367 1 78.75 231 VAL B N 1
ATOM 3588 C CA . VAL B 1 231 ? 15.695 -14.578 -7.5 1 78.75 231 VAL B CA 1
ATOM 3589 C C . VAL B 1 231 ? 16.578 -14.812 -6.281 1 78.75 231 VAL B C 1
ATOM 3591 O O . VAL B 1 231 ? 17.469 -14.016 -5.984 1 78.75 231 VAL B O 1
ATOM 3594 N N . ASP B 1 232 ? 16.375 -15.922 -5.609 1 80.38 232 ASP B N 1
ATOM 3595 C CA . ASP B 1 232 ? 17.078 -16.141 -4.352 1 80.38 232 ASP B CA 1
ATOM 3596 C C . ASP B 1 232 ? 18.359 -16.953 -4.574 1 80.38 232 ASP B C 1
ATOM 3598 O O . ASP B 1 232 ? 18.375 -17.922 -5.328 1 80.38 232 ASP B O 1
ATOM 3602 N N . GLY B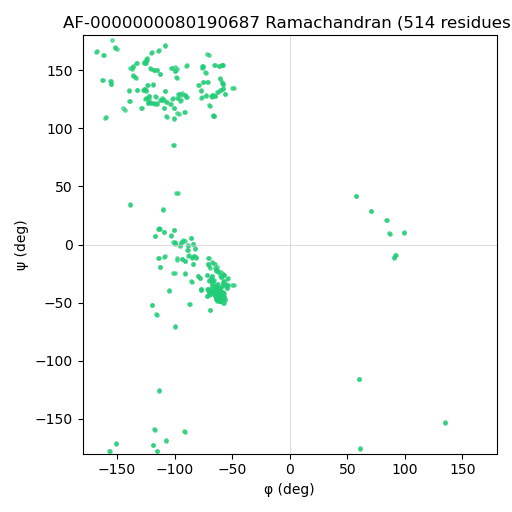 1 233 ? 19.406 -16.391 -4.031 1 81.12 233 GLY B N 1
ATOM 3603 C CA . GLY B 1 233 ? 20.688 -17.078 -4.051 1 81.12 233 GLY B CA 1
ATOM 3604 C C . GLY B 1 233 ? 21.203 -17.422 -2.668 1 81.12 233 GLY B C 1
ATOM 3605 O O . GLY B 1 233 ? 20.406 -17.578 -1.729 1 81.12 233 GLY B O 1
ATOM 3606 N N . ASP B 1 234 ? 22.453 -17.641 -2.627 1 80.75 234 ASP B N 1
ATOM 3607 C CA . ASP B 1 234 ? 23.078 -18.094 -1.39 1 80.75 234 ASP B CA 1
ATOM 3608 C C . ASP B 1 234 ? 22.891 -17.078 -0.27 1 80.75 234 ASP B C 1
ATOM 3610 O O . ASP B 1 234 ? 22.688 -17.453 0.887 1 80.75 234 ASP B O 1
ATOM 3614 N N . ASP B 1 235 ? 22.984 -15.867 -0.649 1 80.44 235 ASP B N 1
ATOM 3615 C CA . ASP B 1 235 ? 22.844 -14.812 0.357 1 80.44 235 ASP B CA 1
ATOM 3616 C C . ASP B 1 235 ? 21.453 -14.828 0.982 1 80.44 235 ASP B C 1
ATOM 3618 O O . ASP B 1 235 ? 21.312 -14.68 2.197 1 80.44 235 ASP B O 1
ATOM 3622 N N . GLU B 1 236 ? 20.469 -14.992 0.137 1 81.38 236 GLU B N 1
ATOM 3623 C CA . GLU B 1 236 ? 19.094 -15.047 0.633 1 81.38 236 GLU B CA 1
ATOM 3624 C C . GLU B 1 236 ? 18.875 -16.297 1.491 1 81.38 236 GLU B C 1
ATOM 3626 O O . GLU B 1 236 ? 18.188 -16.234 2.518 1 81.38 236 GLU B O 1
ATOM 3631 N N . VAL B 1 237 ? 19.438 -17.406 1.094 1 82.38 237 VAL B N 1
ATOM 3632 C CA . VAL B 1 237 ? 19.312 -18.656 1.83 1 82.38 237 VAL B CA 1
ATOM 3633 C C . VAL B 1 237 ? 19.938 -18.516 3.213 1 82.38 237 VAL B C 1
ATOM 3635 O O . VAL B 1 237 ? 19.359 -18.953 4.215 1 82.38 237 VAL B O 1
ATOM 3638 N N . ASP B 1 238 ? 21.016 -17.891 3.27 1 82.12 238 ASP B N 1
ATOM 3639 C CA . ASP B 1 238 ? 21.734 -17.703 4.527 1 82.12 238 ASP B CA 1
ATOM 3640 C C . ASP B 1 238 ? 20.953 -16.781 5.461 1 82.12 238 ASP B C 1
ATOM 3642 O O . ASP B 1 238 ? 21.031 -16.906 6.684 1 82.12 238 ASP B O 1
ATOM 3646 N N . ALA B 1 239 ? 20.281 -15.859 4.895 1 81.94 239 ALA B N 1
ATOM 3647 C CA . ALA B 1 239 ? 19.625 -14.82 5.676 1 81.94 239 ALA B CA 1
ATOM 3648 C C . ALA B 1 239 ? 18.219 -15.266 6.102 1 81.94 239 ALA B C 1
ATOM 3650 O O . ALA B 1 239 ? 17.594 -14.617 6.938 1 81.94 239 ALA B O 1
ATOM 3651 N N . SER B 1 240 ? 17.797 -16.359 5.559 1 84.69 240 SER B N 1
ATOM 3652 C CA . SER B 1 240 ? 16.422 -16.781 5.77 1 84.69 240 SER B CA 1
ATOM 3653 C C . SER B 1 240 ? 16.359 -17.922 6.793 1 84.69 240 SER B C 1
ATOM 3655 O O . SER B 1 240 ? 17.312 -18.672 6.957 1 84.69 240 SER B O 1
ATOM 3657 N N . ASP B 1 241 ? 15.234 -17.938 7.438 1 84.88 241 ASP B N 1
ATOM 3658 C CA . ASP B 1 241 ? 14.977 -19.062 8.344 1 84.88 241 ASP B CA 1
ATOM 3659 C C . ASP B 1 241 ? 14.445 -20.266 7.586 1 84.88 241 ASP B C 1
ATOM 3661 O O . ASP B 1 241 ? 14.422 -21.391 8.117 1 84.88 241 ASP B O 1
ATOM 3665 N N . ARG B 1 242 ? 14.125 -20.031 6.34 1 87.06 242 ARG B N 1
ATOM 3666 C CA . ARG B 1 242 ? 13.625 -21.109 5.496 1 87.06 242 ARG B CA 1
ATOM 3667 C C . ARG B 1 242 ? 14.75 -21.75 4.691 1 87.06 242 ARG B C 1
ATOM 3669 O O . ARG B 1 242 ? 15.484 -21.062 3.98 1 87.06 242 ARG B O 1
ATOM 3676 N N . ARG B 1 243 ? 14.828 -23.078 4.883 1 91.12 243 ARG B N 1
ATOM 3677 C CA . ARG B 1 243 ? 15.875 -23.797 4.168 1 91.12 243 ARG B CA 1
ATOM 3678 C C . ARG B 1 243 ? 15.281 -24.828 3.221 1 91.12 243 ARG B C 1
ATOM 3680 O O . ARG B 1 243 ? 14.539 -25.719 3.65 1 91.12 243 ARG B O 1
ATOM 3687 N N . PRO B 1 244 ? 15.633 -24.641 1.992 1 96.88 244 PRO B N 1
ATOM 3688 C CA . PRO B 1 244 ? 15.234 -25.719 1.087 1 96.88 244 PRO B CA 1
ATOM 3689 C C . PRO B 1 244 ? 15.945 -27.047 1.391 1 96.88 244 PRO B C 1
ATOM 3691 O O . PRO B 1 244 ? 17.031 -27.031 1.98 1 96.88 244 PRO B O 1
ATOM 3694 N N . ASP B 1 245 ? 15.359 -28.156 1.051 1 96.94 245 ASP B N 1
ATOM 3695 C CA . ASP B 1 245 ? 16 -29.453 1.229 1 96.94 245 ASP B CA 1
ATOM 3696 C C . ASP B 1 245 ? 17.25 -29.578 0.351 1 96.94 245 ASP B C 1
ATOM 3698 O O . ASP B 1 245 ? 18.234 -30.219 0.741 1 96.94 245 ASP B O 1
ATOM 3702 N N . PHE B 1 246 ? 17.203 -29 -0.856 1 96.94 246 PHE B N 1
ATOM 3703 C CA . PHE B 1 246 ? 18.312 -29.016 -1.793 1 96.94 246 PHE B CA 1
ATOM 3704 C C . PHE B 1 246 ? 18.5 -27.656 -2.449 1 96.94 246 PHE B C 1
ATOM 3706 O O . PHE B 1 246 ? 17.547 -26.875 -2.564 1 96.94 246 PHE B O 1
ATOM 3713 N N . VAL B 1 247 ? 19.734 -27.359 -2.828 1 96.88 247 VAL B N 1
ATOM 3714 C CA . VAL B 1 247 ? 20.062 -26.203 -3.658 1 96.88 247 VAL B CA 1
ATOM 3715 C C . VAL B 1 247 ? 20.781 -26.656 -4.926 1 96.88 247 VAL B C 1
ATOM 3717 O O . VAL B 1 247 ? 21.75 -27.406 -4.855 1 96.88 247 VAL B O 1
ATOM 3720 N N . LEU B 1 248 ? 20.219 -26.297 -6.016 1 96.81 248 LEU B N 1
ATOM 3721 C CA . LEU B 1 248 ? 20.766 -26.672 -7.32 1 96.81 248 LEU B CA 1
ATOM 3722 C C . LEU B 1 248 ? 21.219 -25.438 -8.094 1 96.81 248 LEU B C 1
ATOM 3724 O O . LEU B 1 248 ? 20.672 -24.344 -7.91 1 96.81 248 LEU B O 1
ATOM 3728 N N . ASP B 1 249 ? 22.203 -25.578 -8.93 1 96.19 249 ASP B N 1
ATOM 3729 C CA . ASP B 1 249 ? 22.625 -24.453 -9.766 1 96.19 249 ASP B CA 1
ATOM 3730 C C . ASP B 1 249 ? 21.547 -24.125 -10.812 1 96.19 249 ASP B C 1
ATOM 3732 O O . ASP B 1 249 ? 21.328 -22.953 -11.133 1 96.19 249 ASP B O 1
ATOM 3736 N N . SER B 1 250 ? 20.984 -25.188 -11.359 1 97.06 250 SER B N 1
ATOM 3737 C CA . SER B 1 250 ? 19.922 -25.062 -12.344 1 97.06 250 SER B CA 1
ATOM 3738 C C . SER B 1 250 ? 19 -26.266 -12.32 1 97.06 250 SER B C 1
ATOM 3740 O O . SER B 1 250 ? 19.281 -27.266 -11.648 1 97.06 250 SER B O 1
ATOM 3742 N N . LEU B 1 251 ? 17.844 -26.156 -13.055 1 98.06 251 LEU B N 1
ATOM 3743 C CA . LEU B 1 251 ? 16.875 -27.25 -13.133 1 98.06 251 LEU B CA 1
ATOM 3744 C C . LEU B 1 251 ? 17.516 -28.484 -13.727 1 98.06 251 LEU B C 1
ATOM 3746 O O . LEU B 1 251 ? 17.125 -29.609 -13.406 1 98.06 251 LEU B O 1
ATOM 3750 N N . GLY B 1 252 ? 18.547 -28.312 -14.547 1 97.38 252 GLY B N 1
ATOM 3751 C CA . GLY B 1 252 ? 19.25 -29.438 -15.148 1 97.38 252 GLY B CA 1
ATOM 3752 C C . GLY B 1 252 ? 19.906 -30.344 -14.125 1 97.38 252 GLY B C 1
ATOM 3753 O O . GLY B 1 252 ? 20.094 -31.531 -14.383 1 97.38 252 GLY B O 1
ATOM 3754 N N . ASP B 1 253 ? 20.188 -29.844 -12.969 1 97.25 253 ASP B N 1
ATOM 3755 C CA . ASP B 1 253 ? 20.906 -30.578 -11.938 1 97.25 253 ASP B CA 1
ATOM 3756 C C . ASP B 1 253 ? 19.953 -31.453 -11.125 1 97.25 253 ASP B C 1
ATOM 3758 O O . ASP B 1 253 ? 20.391 -32.188 -10.242 1 97.25 253 ASP B O 1
ATOM 3762 N N . VAL B 1 254 ? 18.672 -31.406 -11.484 1 97.69 254 VAL B N 1
ATOM 3763 C CA . VAL B 1 254 ? 17.688 -32.188 -10.742 1 97.69 254 VAL B CA 1
ATOM 3764 C C . VAL B 1 254 ? 17.969 -33.656 -10.898 1 97.69 254 VAL B C 1
ATOM 3766 O O . VAL B 1 254 ? 17.594 -34.469 -10.047 1 97.69 254 VAL B O 1
ATOM 3769 N N . VAL B 1 255 ? 18.672 -34.094 -11.914 1 94.88 255 VAL B N 1
ATOM 3770 C CA . VAL B 1 255 ? 19.016 -35.5 -12.195 1 94.88 255 VAL B CA 1
ATOM 3771 C C . VAL B 1 255 ? 19.766 -36.094 -11.016 1 94.88 255 VAL B C 1
ATOM 3773 O O . VAL B 1 255 ? 19.688 -37.312 -10.766 1 94.88 255 VAL B O 1
ATOM 3776 N N . GLU B 1 256 ? 20.406 -35.188 -10.305 1 94.81 256 GLU B N 1
ATOM 3777 C CA . GLU B 1 256 ? 21.188 -35.625 -9.148 1 94.81 256 GLU B CA 1
ATOM 3778 C C . GLU B 1 256 ? 20.281 -36.125 -8.023 1 94.81 256 GLU B C 1
ATOM 3780 O O . GLU B 1 256 ? 20.719 -36.812 -7.121 1 94.81 256 GLU B O 1
ATOM 3785 N N . LEU B 1 257 ? 19.047 -35.719 -8.094 1 95.5 257 LEU B N 1
ATOM 3786 C CA . LEU B 1 257 ? 18.094 -36.062 -7.031 1 95.5 257 LEU B CA 1
ATOM 3787 C C . LEU B 1 257 ? 17.25 -37.25 -7.414 1 95.5 257 LEU B C 1
ATOM 3789 O O . LEU B 1 257 ? 16.469 -37.75 -6.598 1 95.5 257 LEU B O 1
ATOM 3793 N N . LEU B 1 258 ? 17.266 -37.719 -8.719 1 92.75 258 LEU B N 1
ATOM 3794 C CA . LEU B 1 258 ? 16.328 -38.688 -9.25 1 92.75 258 LEU B CA 1
ATOM 3795 C C . LEU B 1 258 ? 16.938 -40.094 -9.258 1 92.75 258 LEU B C 1
ATOM 3797 O O . LEU B 1 258 ? 18.031 -40.281 -9.805 1 92.75 258 LEU B O 1
ATOM 3801 N N . GLY B 1 259 ? 17.609 -40.719 -8.375 1 74.81 259 GLY B N 1
ATOM 3802 C CA . GLY B 1 259 ? 18.188 -42.062 -8.344 1 74.81 259 GLY B CA 1
ATOM 3803 C C . GLY B 1 259 ? 18.047 -42.812 -9.664 1 74.81 259 GLY B C 1
ATOM 3804 O O . GLY B 1 259 ? 17.203 -42.438 -10.492 1 74.81 259 GLY B O 1
#

Organism: NCBI:txid355548

Foldseek 3Di:
DAFAEEEEEPDLAQDPDLAGDPLNVLLLVLCVVRYNAYAYAYQDLLDQLQVVQVSCVVRPHHDHSLRYDYLLNLVLVCCCVPPVPFAEEEPEDVSSVVSNVVSVRHHDPQLQRGQEYEFWHDPPDDPVVLVSLQNNDDPRRAYEYSAQDQWDADPVGTDGGRNVRQVSSCVSNVHHHPYYTGFQGPSRLVVVCVSRVDQLCSYEFEEADQRGGQNNSVVSNHQYEHECSGDDDPVNCVVDPGHHPYYHPGSNCCSVVRD/DQFAEEEEEPDLAQDPDLAGDPLNVLLVVLCVVRYNAYAYAYQDLLDQLQVVQVSCVVHPHHDHSLRYDYLLNLVLVCCCVPPVPFAEEEPEDVSSVVSNVVSVRHHDPQLQRGQEYEFWHDPPDDPVVLVSLQNNDDPRRAYEYSAQDQWDADPVGTDGGRNVRQVSSCVSNVHHHPYYTGFQGPSRLVVVCVSRVDQLCSYEFEEADQRGGQNNSVVSNHQYEHEPSGDDDPVNCVVDPGHHPYYHPGSNCCSVVRD

pLDDT: mean 95.71, std 4.94, range [67.25, 98.94]